Protein AF-A0A6I7PF59-F1 (afdb_monomer)

Solvent-accessible surface area (backbone atoms only — not comparable to full-atom values): 19149 Å² total; per-residue (Å²): 133,86,80,69,68,63,52,49,56,28,38,47,54,39,22,52,36,38,59,71,26,35,52,30,33,27,35,38,97,90,48,35,33,44,36,23,35,59,62,93,29,31,67,62,37,49,50,57,48,33,75,72,38,63,94,53,32,20,41,36,34,28,28,41,25,23,40,68,66,72,68,43,88,41,24,33,30,32,46,40,89,63,41,61,59,96,67,29,59,50,20,67,40,57,50,79,60,51,75,66,42,48,59,33,42,66,76,41,67,38,83,46,63,86,44,56,22,61,54,26,48,37,50,41,25,39,75,33,39,44,65,29,21,30,39,33,38,73,58,42,86,90,39,42,63,59,54,50,52,35,40,78,70,63,76,28,48,58,35,40,21,68,32,51,70,45,32,66,63,57,37,39,75,45,53,39,84,75,48,74,46,78,54,66,41,100,78,38,70,57,26,36,39,34,37,30,36,24,81,77,51,97,59,60,31,36,37,43,36,28,58,53,30,82,81,44,87,49,24,41,34,29,79,40,63,38,41,69,56,16,64,76,64,61,32,65,59,49,59,56,24,61,44,50,53,50,49,50,48,51,21,53,76,67,53,12,15,37,36,36,39,35,78,30,29,59,49,33,38,24,65,70,48,40,53,52,31,51,54,39,31,75,73,67,40,52,78,59,57,19,31,20,40,34,22,43,66,97,68,64,65,78,44,59,47,50,37,49,54,40,43,73,68,72,46,55,41,26,26,36,49,46,39,54,52,66,62,51,55,40,28,45,76,55,70,34,46,70,82,39,77,36,70,60,60,41,75,74,44,96,65,19,45,68,56,51,50,61,51,56,73,38,88,74,37,61,86,44,70,58,128

Secondary structure (DSSP, 8-state):
-----HHHHHHHHHHHHHHTT--EEEE-SS-EEEEEESSTTHHHHHHHHHHH-GGG-EEEE-HHHHHHTTS-SS-EEEEHHHH-SSSHHHHHHTS---HHHHHHHHHS-EE-TT-HHHHHHHHHHHHTTS-SEEEEEE--HHHHHHHHHHHHTTSSEEEEHHHHHHHHHHHHHTEEEEEEEE--BTTBSSEEEEEEEETT-S-EEEEEEEE-GGGSSS-EEEEEE--IIIIIT--TT-SHHHHHHHHHHHHHHTTEEEEEEE--GGGTTHHHHHHHHHHHHHTT--HHHHHHHTT--S-----HHHHHHHHHTT-SEEEEE-S-HHHHHHHHHTT-EEEEEE---EE--TTTHHHHHHHHTSTT----EE-

Foldseek 3Di:
DPPDPVQLLLLLVCLVCQLVFHWAWEDEPPWIKTKTACPPCNVVNLVVVCVLPVQFKWKWFALLLCVLLVQDRGIWTFGCVQQDDPPLNCCSQQNPHDPNSSVSRNVGTDGPGPVLRLVLQLLSCLLSLHQSIIIMGIDDPSRVVVVVVCPVVVVHGYHYSVSSVCNQVLQLVQKDFDDKDQDQDPLARQWMKTWIGRPSDPDIKIKIKGACQVVDPAAEEEEQEDECCCCPVVDPQDCRNVQVVVSNNVQNVVRIYIYTYHDQYLLSSDDVLNVQLVVVVVVPDANQSSCSSSRHHSHPDALLNVLVVCVVVVAQHYAYEFQDVVNVVRNVVSRHHHPHYHYDEGEDDPNHPRVVVSSVPDPRGDYDYDD

Mean predicted aligned error: 5.42 Å

Sequence (371 aa):
MMLEDKSIVSVDRCVFELRQGRPVIVAGQSSTWLVGGIELQAEAQRHVLSALAPERVVLLLTANRAASLGLGGGAVALPVAAIDGHGGLERLGFGQPTPADLARARRAVLPVAGDVSVHAAFGLARLAETVPALLGIRSIPETAAALTALRDRGTVLATSAMAVQAFRQANAANIRRLAEAPVPLANSNDTRFVAYRSRDSLTDHVAVVIGQPETQTAPLVRLHSACLTGDIFHSLRCDCGEQLDTAIATMTQHGGGVICYLAQEGRGIGIANKLRAYALQNAGLDTLEANEALGFDADEREFAIAALMIRDLGLGRIRLMTNNPEKIDGIVKAGIEVTERVGLAATLNPHNERYIAARVAKKGYLHAVNG

Structure (mmCIF, N/CA/C/O backbone):
data_AF-A0A6I7PF59-F1
#
_entry.id   AF-A0A6I7PF59-F1
#
loop_
_atom_site.group_PDB
_atom_site.id
_atom_site.type_symbol
_atom_site.label_atom_id
_atom_site.label_alt_id
_atom_site.label_comp_id
_atom_site.label_asym_id
_atom_site.label_entity_id
_atom_site.label_seq_id
_atom_site.pdbx_PDB_ins_code
_atom_site.Cartn_x
_atom_site.Cartn_y
_atom_site.Cartn_z
_atom_site.occupancy
_atom_site.B_iso_or_equiv
_atom_site.auth_seq_id
_atom_site.auth_comp_id
_atom_site.auth_asym_id
_atom_site.auth_atom_id
_atom_site.pdbx_PDB_model_num
ATOM 1 N N . MET A 1 1 ? -29.700 -1.265 -14.874 1.00 39.44 1 MET A N 1
ATOM 2 C CA . MET A 1 1 ? -28.370 -1.837 -15.170 1.00 39.44 1 MET A CA 1
ATOM 3 C C . MET A 1 1 ? -27.348 -0.751 -14.866 1.00 39.44 1 MET A C 1
ATOM 5 O O . MET A 1 1 ? -27.249 0.182 -15.650 1.00 39.44 1 MET A O 1
ATOM 9 N N . MET A 1 2 ? -26.714 -0.762 -13.685 1.00 41.50 2 MET A N 1
ATOM 10 C CA . MET A 1 2 ? -25.642 0.204 -13.402 1.00 41.50 2 MET A CA 1
ATOM 11 C C . MET A 1 2 ? -24.483 -0.139 -14.335 1.00 41.50 2 MET A C 1
ATOM 13 O O . MET A 1 2 ? -23.866 -1.187 -14.186 1.00 41.50 2 MET A O 1
ATOM 17 N N . LEU A 1 3 ? -24.258 0.691 -15.351 1.00 43.09 3 LEU A N 1
ATOM 18 C CA . LEU A 1 3 ? -23.043 0.625 -16.149 1.00 43.09 3 LEU A CA 1
ATOM 19 C C . LEU A 1 3 ? -21.902 1.032 -15.212 1.00 43.09 3 LEU A C 1
ATOM 21 O O . LEU A 1 3 ? -21.817 2.187 -14.806 1.00 43.09 3 LEU A O 1
ATOM 25 N N . GLU A 1 4 ? -21.119 0.041 -14.795 1.00 58.12 4 GLU A N 1
ATOM 26 C CA . GLU A 1 4 ? -19.973 0.186 -13.899 1.00 58.12 4 GLU A CA 1
ATOM 27 C C . GLU A 1 4 ? -19.002 1.255 -14.411 1.00 58.12 4 GLU A C 1
ATOM 29 O O . GLU A 1 4 ? -18.822 1.416 -15.624 1.00 58.12 4 GLU A O 1
ATOM 34 N N . ASP A 1 5 ? -18.319 1.940 -13.490 1.00 68.31 5 ASP A N 1
ATOM 35 C CA . ASP A 1 5 ? -17.115 2.677 -13.851 1.00 68.31 5 ASP A CA 1
ATOM 36 C C . ASP A 1 5 ? -16.031 1.661 -14.238 1.00 68.31 5 ASP A C 1
ATOM 38 O O . ASP A 1 5 ? -15.244 1.182 -13.417 1.00 68.31 5 ASP A O 1
ATOM 42 N N . LYS A 1 6 ? -16.020 1.309 -15.526 1.00 77.12 6 LYS A N 1
ATOM 43 C CA . LYS A 1 6 ? -15.075 0.361 -16.124 1.00 77.12 6 LYS A CA 1
ATOM 44 C C . LYS A 1 6 ? -13.618 0.753 -15.866 1.00 77.12 6 LYS A C 1
ATOM 46 O O . LYS A 1 6 ? -12.744 -0.107 -15.961 1.00 77.12 6 LYS A O 1
ATOM 51 N N . SER A 1 7 ? -13.345 2.024 -15.553 1.00 82.06 7 SER A N 1
ATOM 52 C CA . SER A 1 7 ? -11.990 2.492 -15.284 1.00 82.06 7 SER A CA 1
ATOM 53 C C . SER A 1 7 ? -11.442 1.920 -13.970 1.00 82.06 7 SER A C 1
ATOM 55 O O . SER A 1 7 ? -10.334 1.385 -13.973 1.00 82.06 7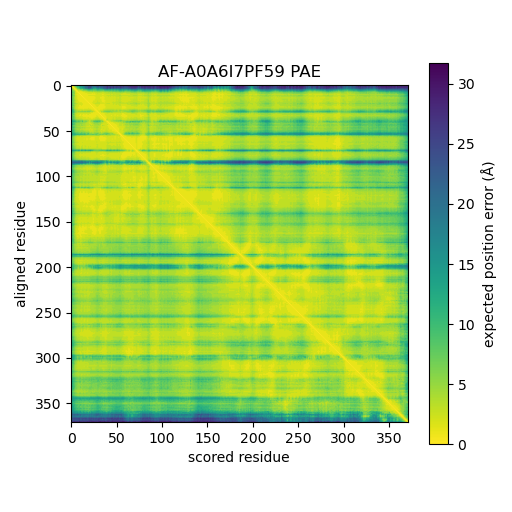 SER A O 1
ATOM 57 N N . ILE A 1 8 ? -12.231 1.899 -12.891 1.00 86.50 8 ILE A N 1
ATOM 58 C CA . ILE A 1 8 ? -11.819 1.359 -11.582 1.00 86.50 8 ILE A CA 1
ATOM 59 C C . ILE A 1 8 ? -11.674 -0.163 -11.633 1.00 86.50 8 ILE A C 1
ATOM 61 O O . ILE A 1 8 ? -10.658 -0.696 -11.192 1.00 86.50 8 ILE A O 1
ATOM 65 N N . VAL A 1 9 ? -12.622 -0.852 -12.275 1.00 89.50 9 VAL A N 1
ATOM 66 C CA . VAL A 1 9 ? -12.563 -2.313 -12.469 1.00 89.50 9 VAL A CA 1
ATOM 67 C C . VAL A 1 9 ? -11.299 -2.723 -13.230 1.00 89.50 9 VAL A C 1
ATOM 69 O O . VAL A 1 9 ? -10.691 -3.750 -12.932 1.00 89.50 9 VAL A O 1
ATOM 72 N N . SER A 1 10 ? -10.864 -1.921 -14.209 1.00 93.62 10 SER A N 1
ATOM 73 C CA . SER A 1 10 ? -9.628 -2.208 -14.944 1.00 93.62 10 SER A CA 1
ATOM 74 C C . SER A 1 10 ? -8.377 -2.127 -14.062 1.00 93.62 10 SER A C 1
ATOM 76 O O . SER A 1 10 ? -7.456 -2.916 -14.251 1.00 93.62 10 SER A O 1
ATOM 78 N N . VAL A 1 11 ? -8.348 -1.221 -13.075 1.00 94.69 11 VAL A N 1
ATOM 79 C CA . VAL A 1 11 ? -7.240 -1.121 -12.115 1.00 94.69 11 VAL A CA 1
ATOM 80 C C . VAL A 1 11 ? -7.191 -2.354 -11.220 1.00 94.69 11 VAL A C 1
ATOM 82 O O . VAL A 1 11 ? -6.139 -2.976 -11.160 1.00 94.69 11 VAL A O 1
ATOM 85 N N . ASP A 1 12 ? -8.305 -2.746 -10.596 1.00 91.69 12 ASP A N 1
ATOM 86 C CA . ASP A 1 12 ? -8.367 -3.930 -9.721 1.00 91.69 12 ASP A CA 1
ATOM 87 C C . ASP A 1 12 ? -7.891 -5.205 -10.442 1.00 91.69 12 ASP A C 1
ATOM 89 O O . ASP A 1 12 ? -7.018 -5.935 -9.965 1.00 91.69 12 ASP A O 1
ATOM 93 N N . ARG A 1 13 ? -8.355 -5.413 -11.680 1.00 93.94 13 ARG A N 1
ATOM 94 C CA . ARG A 1 13 ? -7.897 -6.541 -12.500 1.00 93.94 13 ARG A CA 1
ATOM 95 C C . ARG A 1 13 ? -6.405 -6.466 -12.822 1.00 93.94 13 ARG A C 1
ATOM 97 O O . ARG A 1 13 ? -5.716 -7.476 -12.729 1.00 93.94 13 ARG A O 1
ATOM 104 N N . CYS A 1 14 ? -5.887 -5.291 -13.182 1.00 96.56 14 CYS A N 1
ATOM 105 C CA . CYS A 1 14 ? -4.455 -5.117 -13.430 1.00 96.56 14 CYS A CA 1
ATOM 106 C C . CYS A 1 14 ? -3.610 -5.317 -12.159 1.00 96.56 14 CYS A C 1
ATOM 108 O O . CYS A 1 14 ? -2.508 -5.855 -12.245 1.00 96.56 14 CYS A O 1
ATOM 110 N N . VAL A 1 15 ? -4.118 -4.930 -10.986 1.00 95.12 15 VAL A N 1
ATOM 111 C CA . VAL A 1 15 ? -3.486 -5.199 -9.685 1.00 95.12 15 VAL A CA 1
ATOM 112 C C . VAL A 1 15 ? -3.372 -6.705 -9.457 1.00 95.12 15 VAL A C 1
ATOM 114 O O . VAL A 1 15 ? -2.294 -7.192 -9.115 1.00 95.12 15 VAL A O 1
ATOM 117 N N . PHE A 1 16 ? -4.447 -7.456 -9.711 1.00 94.31 16 PHE A N 1
ATOM 118 C CA . PHE A 1 16 ? -4.427 -8.915 -9.628 1.00 94.31 16 PHE A CA 1
ATOM 119 C C . PHE A 1 16 ? -3.410 -9.537 -10.597 1.00 94.31 16 PHE A C 1
ATOM 121 O O . PHE A 1 16 ? -2.588 -10.347 -10.174 1.00 94.31 16 PHE A O 1
ATOM 128 N N . GLU A 1 17 ? -3.418 -9.136 -11.872 1.00 95.62 17 GLU A N 1
ATOM 129 C CA . GLU A 1 17 ? -2.469 -9.626 -12.883 1.00 95.62 17 GLU A CA 1
ATOM 130 C C . GLU A 1 17 ? -1.013 -9.402 -12.464 1.00 95.62 17 GLU A C 1
ATOM 132 O O . GLU A 1 17 ? -0.212 -10.342 -12.460 1.00 95.62 17 GLU A O 1
ATOM 137 N N . LEU A 1 18 ? -0.683 -8.180 -12.038 1.00 95.19 18 LEU A N 1
ATOM 138 C CA . LEU A 1 18 ? 0.674 -7.830 -11.638 1.00 95.19 18 LEU A CA 1
ATOM 139 C C . LEU A 1 18 ? 1.110 -8.606 -10.388 1.00 95.19 18 LEU A C 1
ATOM 141 O O . LEU A 1 18 ? 2.229 -9.118 -10.345 1.00 95.19 18 LEU A O 1
ATOM 145 N N . ARG A 1 19 ? 0.204 -8.791 -9.416 1.00 94.06 19 ARG A N 1
ATOM 146 C CA . ARG A 1 19 ? 0.443 -9.617 -8.220 1.00 94.06 19 ARG A CA 1
ATOM 147 C C . ARG A 1 19 ? 0.680 -11.093 -8.555 1.00 94.06 19 ARG A C 1
ATOM 149 O O . ARG A 1 19 ? 1.417 -11.764 -7.841 1.00 94.06 19 ARG A O 1
ATOM 156 N N . GLN A 1 20 ? 0.092 -11.598 -9.641 1.00 93.56 20 GLN A N 1
ATOM 157 C CA . GLN A 1 20 ? 0.342 -12.947 -10.171 1.00 93.56 20 GLN A CA 1
ATOM 158 C C . GLN A 1 20 ? 1.596 -13.027 -11.062 1.00 93.56 20 GLN A C 1
ATOM 160 O O . GLN A 1 20 ? 1.912 -14.090 -11.604 1.00 93.56 20 GLN A O 1
ATOM 165 N N . GLY A 1 21 ? 2.327 -11.921 -11.222 1.00 92.88 21 GLY A N 1
ATOM 166 C CA . GLY A 1 21 ? 3.516 -11.848 -12.061 1.00 92.88 21 GLY A CA 1
ATOM 167 C C . GLY A 1 21 ? 3.207 -11.875 -13.555 1.00 92.88 21 GLY A C 1
ATOM 168 O O . GLY A 1 21 ? 4.035 -12.370 -14.311 1.00 92.88 21 GLY A O 1
ATOM 169 N N . ARG A 1 22 ? 2.034 -11.392 -13.985 1.00 94.81 22 ARG A N 1
ATOM 170 C CA . ARG A 1 22 ? 1.649 -11.232 -15.397 1.00 94.81 22 ARG A CA 1
ATOM 171 C C . ARG A 1 22 ? 1.721 -9.756 -15.810 1.00 94.81 22 ARG A C 1
ATOM 173 O O . ARG A 1 22 ? 1.539 -8.884 -14.956 1.00 94.81 22 ARG A O 1
ATOM 180 N N . PRO A 1 23 ? 2.021 -9.446 -17.085 1.00 96.25 23 PRO A N 1
ATOM 181 C CA . PRO A 1 23 ? 2.216 -8.070 -17.493 1.00 96.25 23 PRO A CA 1
ATOM 182 C C . PRO A 1 23 ? 0.876 -7.369 -17.701 1.00 96.25 23 PRO A C 1
ATOM 184 O O . PRO A 1 23 ? -0.137 -7.997 -18.006 1.00 96.25 23 PRO A O 1
ATOM 187 N N . VAL A 1 24 ? 0.894 -6.045 -17.598 1.00 97.75 24 VAL A N 1
ATOM 188 C CA . VAL A 1 24 ? -0.266 -5.177 -17.815 1.00 97.75 24 VAL A CA 1
ATOM 189 C C . VAL A 1 24 ? 0.113 -3.977 -18.669 1.00 97.75 24 VAL A C 1
ATOM 191 O O . VAL A 1 24 ? 1.267 -3.546 -18.694 1.00 97.75 24 VAL A O 1
ATOM 194 N N . ILE A 1 25 ? -0.864 -3.418 -19.376 1.00 98.19 25 ILE A N 1
ATOM 195 C CA . ILE A 1 25 ? -0.705 -2.177 -20.133 1.00 98.19 25 ILE A CA 1
ATOM 196 C C . ILE A 1 25 ? -1.174 -0.996 -19.279 1.00 98.19 25 ILE A C 1
ATOM 198 O O . ILE A 1 25 ? -2.286 -0.996 -18.751 1.00 98.19 25 ILE A O 1
ATOM 202 N N . VAL A 1 26 ? -0.347 0.043 -19.197 1.00 98.19 26 VAL A N 1
ATOM 203 C CA . VAL A 1 26 ? -0.679 1.320 -18.558 1.00 98.19 26 VAL A CA 1
ATOM 204 C C . VAL A 1 26 ? -0.629 2.422 -19.606 1.00 98.19 26 VAL A C 1
ATOM 206 O O . VAL A 1 26 ? 0.429 2.711 -20.167 1.00 98.19 26 VAL A O 1
ATOM 209 N N . ALA A 1 27 ? -1.783 3.028 -19.880 1.00 97.00 27 ALA A N 1
ATOM 210 C CA . ALA A 1 27 ? -1.934 4.077 -20.883 1.00 97.00 27 ALA A CA 1
ATOM 211 C C . ALA A 1 27 ? -2.133 5.458 -20.239 1.00 97.00 27 ALA A C 1
ATOM 213 O O . ALA A 1 27 ? -3.071 5.679 -19.473 1.00 97.00 27 ALA A O 1
ATOM 214 N N . GLY A 1 28 ? -1.265 6.405 -20.568 1.00 94.12 28 GLY A N 1
ATOM 215 C CA . GLY A 1 28 ? -1.417 7.825 -20.270 1.00 94.12 28 GLY A CA 1
ATOM 216 C C . GLY A 1 28 ? -1.751 8.623 -21.528 1.00 94.12 28 GLY A C 1
ATOM 217 O O . GLY A 1 28 ? -1.944 8.071 -22.608 1.00 94.12 28 GLY A O 1
ATOM 218 N N . GLN A 1 29 ? -1.799 9.949 -21.395 1.00 89.56 29 GLN A N 1
ATOM 219 C CA . GLN A 1 29 ? -2.116 10.836 -22.522 1.00 89.56 29 GLN A CA 1
ATOM 220 C C . GLN A 1 29 ? -1.007 10.864 -23.589 1.00 89.56 29 GLN A C 1
ATOM 222 O O . GLN A 1 29 ? -1.296 11.015 -24.770 1.00 89.56 29 GLN A O 1
ATOM 227 N N . SER A 1 30 ? 0.259 10.724 -23.179 1.00 89.69 30 SER A N 1
ATOM 228 C CA . SER A 1 30 ? 1.446 10.903 -24.035 1.00 89.69 30 SER A CA 1
ATOM 229 C C . SER A 1 30 ? 2.311 9.647 -24.189 1.00 89.69 30 SER A C 1
ATOM 231 O O . SER A 1 30 ? 3.257 9.621 -24.981 1.00 89.69 30 SER A O 1
ATOM 233 N N . SER A 1 31 ? 2.030 8.599 -23.420 1.00 95.31 31 SER A N 1
ATOM 234 C CA . SER A 1 31 ? 2.802 7.361 -23.415 1.00 95.31 31 SER A CA 1
ATOM 235 C C . SER A 1 31 ? 1.899 6.179 -23.089 1.00 95.31 31 SER A C 1
ATOM 237 O O . SER A 1 31 ? 0.865 6.308 -22.442 1.00 95.31 31 SER A O 1
ATOM 239 N N . THR A 1 32 ? 2.289 4.999 -23.549 1.00 97.31 32 THR A N 1
ATOM 240 C CA . THR A 1 32 ? 1.688 3.730 -23.140 1.00 97.31 32 THR A CA 1
ATOM 241 C C . THR A 1 32 ? 2.821 2.759 -22.889 1.00 97.31 32 THR A C 1
ATOM 243 O O . THR A 1 32 ? 3.801 2.756 -23.635 1.00 97.31 32 THR A O 1
ATOM 246 N N . TRP A 1 33 ? 2.704 1.964 -21.837 1.00 97.62 33 TRP A N 1
ATOM 247 C CA . TRP A 1 33 ? 3.732 1.023 -21.420 1.00 97.62 33 TRP A CA 1
ATOM 248 C C . TRP A 1 33 ? 3.120 -0.350 -21.194 1.00 97.62 33 TRP A C 1
ATOM 250 O O . TRP A 1 33 ? 2.064 -0.452 -20.578 1.00 97.62 33 TRP A O 1
ATOM 260 N N . LEU A 1 34 ? 3.794 -1.394 -21.668 1.00 97.69 34 LEU A N 1
ATOM 261 C CA . LEU A 1 34 ? 3.593 -2.752 -21.170 1.00 97.69 34 LEU A CA 1
ATOM 262 C C . LEU A 1 34 ? 4.592 -2.957 -20.037 1.00 97.69 34 LEU A C 1
ATOM 264 O O . LEU A 1 34 ? 5.791 -2.791 -20.266 1.00 97.69 34 LEU A O 1
ATOM 268 N N . VAL A 1 35 ? 4.109 -3.292 -18.844 1.00 97.56 35 VAL A N 1
ATOM 269 C CA . VAL A 1 35 ? 4.937 -3.466 -17.646 1.00 97.56 35 VAL A CA 1
ATOM 270 C C . VAL A 1 35 ? 4.700 -4.821 -16.997 1.00 97.56 35 VAL A C 1
ATOM 272 O O . VAL A 1 35 ? 3.577 -5.314 -16.998 1.00 97.56 35 VAL A O 1
ATOM 275 N N . GLY A 1 36 ? 5.748 -5.412 -16.430 1.00 96.19 36 GLY A N 1
ATOM 276 C CA . GLY A 1 36 ? 5.698 -6.670 -15.686 1.00 96.19 36 GLY A CA 1
ATOM 277 C C . GLY A 1 36 ? 6.542 -6.602 -14.415 1.00 96.19 36 GLY A C 1
ATOM 278 O O . GLY A 1 36 ? 7.500 -5.832 -14.332 1.00 96.19 36 GLY A O 1
ATOM 279 N N . GLY A 1 37 ? 6.178 -7.398 -13.411 1.00 94.75 37 GLY A N 1
ATOM 280 C CA . GLY A 1 37 ? 6.919 -7.479 -12.151 1.00 94.75 37 GLY A CA 1
ATOM 281 C C . GLY A 1 37 ? 8.244 -8.237 -12.283 1.00 94.75 37 GLY A C 1
ATOM 282 O O . GLY A 1 37 ? 8.413 -9.071 -13.171 1.00 94.75 37 GLY A O 1
ATOM 283 N N . ILE A 1 38 ? 9.168 -7.980 -11.356 1.00 92.75 38 ILE A N 1
ATOM 284 C CA . ILE A 1 38 ? 10.476 -8.662 -11.258 1.00 92.75 38 ILE A CA 1
ATOM 285 C C . ILE A 1 38 ? 10.552 -9.658 -10.094 1.00 92.75 38 ILE A C 1
ATOM 287 O O . ILE A 1 38 ? 11.634 -9.966 -9.608 1.00 92.75 38 ILE A O 1
ATOM 291 N N . GLU A 1 39 ? 9.400 -10.133 -9.621 1.00 89.50 39 GLU A N 1
ATOM 292 C CA . GLU A 1 39 ? 9.303 -11.112 -8.533 1.00 89.50 39 GLU A CA 1
ATOM 293 C C . GLU A 1 39 ? 8.959 -12.504 -9.090 1.00 89.50 39 GLU A C 1
ATOM 295 O O . GLU A 1 39 ? 9.775 -13.110 -9.776 1.00 89.50 39 GLU A O 1
ATOM 300 N N . LEU A 1 40 ? 7.738 -13.000 -8.844 1.00 85.56 40 LEU A N 1
ATOM 301 C CA . LEU A 1 40 ? 7.314 -14.394 -9.056 1.00 85.56 40 LEU A CA 1
ATOM 302 C C . LEU A 1 40 ? 7.647 -15.002 -10.427 1.00 85.56 40 LEU A C 1
ATOM 304 O O . LEU A 1 40 ? 7.840 -16.210 -10.519 1.00 85.56 40 LEU A O 1
ATOM 308 N N . GLN A 1 41 ? 7.664 -14.198 -11.490 1.00 83.38 41 GLN A N 1
ATOM 309 C CA . GLN A 1 41 ? 7.845 -14.672 -12.864 1.00 83.38 41 GLN A CA 1
ATOM 310 C C . GLN A 1 41 ? 8.823 -13.800 -13.664 1.00 83.38 41 GLN A C 1
ATOM 312 O O . GLN A 1 41 ? 8.650 -13.641 -14.870 1.00 83.38 41 GLN A O 1
ATOM 317 N N . ALA A 1 42 ? 9.844 -13.224 -13.020 1.00 84.25 42 ALA A N 1
ATOM 318 C CA . ALA A 1 42 ? 10.747 -12.245 -13.640 1.00 84.25 42 ALA A CA 1
ATOM 319 C C . ALA A 1 42 ? 11.328 -12.696 -14.998 1.00 84.25 42 ALA A C 1
ATOM 321 O O . ALA A 1 42 ? 11.295 -11.935 -15.965 1.00 84.25 42 ALA A O 1
ATOM 322 N N . GLU A 1 43 ? 11.799 -13.943 -15.102 1.00 86.19 43 GLU A N 1
ATOM 323 C CA . GLU A 1 43 ? 12.383 -14.469 -16.345 1.00 86.19 43 GLU A CA 1
ATOM 324 C C . GLU A 1 43 ? 11.330 -14.676 -17.445 1.00 86.19 43 GLU A C 1
ATOM 326 O O . GLU A 1 43 ? 11.551 -14.316 -18.600 1.00 86.19 43 GLU A O 1
ATOM 331 N N . ALA A 1 44 ? 10.142 -15.179 -17.093 1.00 86.94 44 ALA A N 1
ATOM 332 C CA . ALA A 1 44 ? 9.042 -15.319 -18.047 1.00 86.94 44 ALA A CA 1
ATOM 333 C C . ALA A 1 44 ? 8.542 -13.947 -18.527 1.00 86.94 44 ALA A C 1
ATOM 335 O O . ALA A 1 44 ? 8.299 -13.759 -19.718 1.00 86.94 44 ALA A O 1
ATOM 336 N N . GLN A 1 45 ? 8.454 -12.967 -17.622 1.00 86.88 45 GLN A N 1
ATOM 337 C CA . GLN A 1 45 ? 8.127 -11.584 -17.964 1.00 86.88 45 GLN A CA 1
ATOM 338 C C . GLN A 1 45 ? 9.155 -11.007 -18.927 1.00 86.88 45 GLN A C 1
ATOM 340 O O . GLN A 1 45 ? 8.797 -10.499 -19.990 1.00 86.88 45 GLN A O 1
ATOM 345 N N . ARG A 1 46 ? 10.441 -11.149 -18.607 1.00 86.62 46 ARG A N 1
ATOM 346 C CA . ARG A 1 46 ? 11.518 -10.726 -19.493 1.00 86.62 46 ARG A CA 1
ATOM 347 C C . ARG A 1 46 ? 11.393 -11.366 -20.869 1.00 86.62 46 ARG A C 1
ATOM 349 O O . ARG A 1 46 ? 11.460 -10.643 -21.854 1.00 86.62 46 ARG A O 1
ATOM 356 N N . HIS A 1 47 ? 11.164 -12.675 -20.947 1.00 87.75 47 HIS A N 1
ATOM 357 C CA . HIS A 1 47 ? 11.001 -13.374 -22.218 1.00 87.75 47 HIS A CA 1
ATOM 358 C C . HIS A 1 47 ? 9.840 -12.804 -23.047 1.00 87.75 47 HIS A C 1
ATOM 360 O O . HIS A 1 47 ? 10.020 -12.507 -24.226 1.00 87.75 47 HIS A O 1
ATOM 366 N N . VAL A 1 48 ? 8.675 -12.577 -22.428 1.00 87.62 48 VAL A N 1
ATOM 367 C CA . VAL A 1 48 ? 7.503 -11.983 -23.096 1.00 87.62 48 VAL A CA 1
ATOM 368 C C . VAL A 1 48 ? 7.811 -10.578 -23.620 1.00 87.62 48 VAL A C 1
ATOM 370 O O . VAL A 1 48 ? 7.518 -10.272 -24.777 1.00 87.62 48 VAL A O 1
ATOM 373 N N . LEU A 1 49 ? 8.426 -9.720 -22.802 1.00 90.50 49 LEU A N 1
ATOM 374 C CA . LEU A 1 49 ? 8.763 -8.354 -23.208 1.00 90.50 49 LEU A CA 1
ATOM 375 C C . LEU A 1 49 ? 9.858 -8.338 -24.289 1.00 90.50 49 LEU A C 1
ATOM 377 O O . LEU A 1 49 ? 9.762 -7.574 -25.250 1.00 90.50 49 LEU A O 1
ATOM 381 N N . SER A 1 50 ? 10.864 -9.206 -24.178 1.00 89.19 50 SER A N 1
ATOM 382 C CA . SER A 1 50 ? 11.937 -9.336 -25.165 1.00 89.19 50 SER A CA 1
ATOM 383 C C . SER A 1 50 ? 11.450 -9.916 -26.493 1.00 89.19 50 SER A C 1
ATOM 385 O O . SER A 1 50 ? 11.965 -9.522 -27.531 1.00 89.19 50 SER A O 1
ATOM 387 N N . ALA A 1 51 ? 10.440 -10.790 -26.500 1.00 88.88 51 ALA A N 1
ATOM 388 C CA . ALA A 1 51 ? 9.831 -11.277 -27.738 1.00 88.88 51 ALA A CA 1
ATOM 389 C C . ALA A 1 51 ? 9.121 -10.155 -28.520 1.00 88.88 51 ALA A C 1
ATOM 391 O O . ALA A 1 51 ? 9.056 -10.201 -29.747 1.00 88.88 51 ALA A O 1
ATOM 392 N N . LEU A 1 52 ? 8.611 -9.136 -27.819 1.00 88.38 52 LEU A N 1
ATOM 393 C CA . LEU A 1 52 ? 7.977 -7.966 -28.432 1.00 88.38 52 LEU A CA 1
ATOM 394 C C . LEU A 1 52 ? 8.994 -6.902 -28.857 1.00 88.38 52 LEU A C 1
ATOM 396 O O . LEU A 1 52 ? 8.824 -6.278 -29.904 1.00 88.38 52 LEU A O 1
ATOM 400 N N . ALA A 1 53 ? 10.019 -6.654 -28.037 1.00 88.56 53 ALA A N 1
ATOM 401 C CA . ALA A 1 53 ? 11.025 -5.629 -28.302 1.00 88.56 53 ALA A CA 1
ATOM 402 C C . ALA A 1 53 ? 12.363 -5.943 -27.589 1.00 88.56 53 ALA A C 1
ATOM 404 O O . ALA A 1 53 ? 12.641 -5.372 -26.529 1.00 88.56 53 ALA A O 1
ATOM 405 N N . PRO A 1 54 ? 13.216 -6.816 -28.159 1.00 80.06 54 PRO A N 1
ATOM 406 C CA . PRO A 1 54 ? 14.353 -7.424 -27.453 1.00 80.06 54 PRO A CA 1
ATOM 407 C C . PRO A 1 54 ? 15.361 -6.405 -26.908 1.00 80.06 54 PRO A C 1
ATOM 409 O O . PRO A 1 54 ? 15.753 -6.492 -25.748 1.00 80.06 54 PRO A O 1
ATOM 412 N N . GLU A 1 55 ? 15.686 -5.377 -27.693 1.00 85.06 55 GLU A N 1
ATOM 413 C CA . GLU A 1 55 ? 16.672 -4.339 -27.342 1.00 85.06 55 GLU A CA 1
ATOM 414 C C . GLU A 1 55 ? 16.068 -3.120 -26.625 1.00 85.06 55 GLU A C 1
ATOM 416 O O . GLU A 1 55 ? 16.723 -2.092 -26.450 1.00 85.06 55 GLU A O 1
ATOM 421 N N . ARG A 1 56 ? 14.783 -3.180 -26.254 1.00 90.19 56 ARG A N 1
ATOM 422 C CA . ARG A 1 56 ? 14.052 -2.029 -25.691 1.00 90.19 56 ARG A CA 1
ATOM 423 C C . ARG A 1 56 ? 13.455 -2.296 -24.317 1.00 90.19 56 ARG A C 1
ATOM 425 O O . ARG A 1 56 ? 12.794 -1.412 -23.773 1.00 90.19 56 ARG A O 1
ATOM 432 N N . VAL A 1 57 ? 13.680 -3.484 -23.757 1.00 94.81 57 VAL A N 1
ATOM 433 C CA . VAL A 1 57 ? 13.257 -3.795 -22.391 1.00 94.81 57 VAL A CA 1
ATOM 434 C C . VAL A 1 57 ? 14.094 -2.976 -21.415 1.00 94.81 57 VAL A C 1
ATOM 436 O O . VAL A 1 57 ? 15.327 -2.986 -21.466 1.00 94.81 57 VAL A O 1
ATOM 439 N N . VAL A 1 58 ? 13.420 -2.275 -20.512 1.00 96.44 58 VAL A N 1
ATOM 440 C CA . VAL A 1 58 ? 14.048 -1.491 -19.446 1.00 96.44 58 VAL A CA 1
ATOM 441 C C . VAL A 1 58 ? 13.595 -1.981 -18.077 1.00 96.44 58 VAL A C 1
ATOM 443 O O . VAL A 1 58 ? 12.463 -2.428 -17.917 1.00 96.44 58 VAL A O 1
ATOM 446 N N . LEU A 1 59 ? 14.468 -1.855 -17.083 1.00 97.19 59 LEU A N 1
ATOM 447 C CA . LEU A 1 59 ? 14.113 -1.884 -15.671 1.00 97.19 59 LEU A CA 1
ATOM 448 C C . LEU A 1 59 ? 13.735 -0.463 -15.238 1.00 97.19 59 LEU A C 1
ATOM 450 O O . LEU A 1 59 ? 14.576 0.435 -15.233 1.00 97.19 59 LEU A O 1
ATOM 454 N N . LEU A 1 60 ? 12.470 -0.265 -14.896 1.00 98.19 60 LEU A N 1
ATOM 455 C CA . LEU A 1 60 ? 11.913 0.961 -14.343 1.00 98.19 60 LEU A CA 1
ATOM 456 C C . LEU A 1 60 ? 12.095 0.958 -12.824 1.00 98.19 60 LEU A C 1
ATOM 458 O O . LEU A 1 60 ? 11.675 0.014 -12.153 1.00 98.19 60 LEU A O 1
ATOM 462 N N . LEU A 1 61 ? 12.681 2.027 -12.288 1.00 98.19 61 LEU A N 1
ATOM 463 C CA . LEU A 1 61 ? 12.901 2.231 -10.857 1.00 98.19 61 LEU A CA 1
ATOM 464 C C . LEU A 1 61 ? 12.235 3.532 -10.399 1.00 98.19 61 LEU A C 1
ATOM 466 O O . LEU A 1 61 ? 12.328 4.561 -11.079 1.00 98.19 61 LEU A O 1
ATOM 470 N N . THR A 1 62 ? 11.593 3.498 -9.228 1.00 98.00 62 THR A N 1
ATOM 471 C CA . THR A 1 62 ? 11.058 4.707 -8.585 1.00 98.00 62 THR A CA 1
ATOM 472 C C . THR A 1 62 ? 12.171 5.696 -8.250 1.00 98.00 62 THR A C 1
ATOM 474 O O . THR A 1 62 ? 13.349 5.338 -8.194 1.00 98.00 62 THR A O 1
ATOM 477 N N . ALA A 1 63 ? 11.798 6.951 -7.981 1.00 96.81 63 ALA A N 1
ATOM 478 C CA . ALA A 1 63 ? 12.746 7.967 -7.532 1.00 96.81 63 ALA A CA 1
ATOM 479 C C . ALA A 1 63 ? 13.469 7.547 -6.241 1.00 96.81 63 ALA A C 1
ATOM 481 O O . ALA A 1 63 ? 14.687 7.669 -6.170 1.00 96.81 63 ALA A O 1
ATOM 482 N N . ASN A 1 64 ? 12.750 6.973 -5.270 1.00 95.81 64 ASN A N 1
ATOM 483 C CA . ASN A 1 64 ? 13.336 6.528 -4.001 1.00 95.81 64 ASN A CA 1
ATOM 484 C C . ASN A 1 64 ? 14.364 5.414 -4.232 1.00 95.81 64 ASN A C 1
ATOM 486 O O . ASN A 1 64 ? 15.486 5.486 -3.729 1.00 95.81 64 ASN A O 1
ATOM 490 N N . ARG A 1 65 ? 14.030 4.430 -5.082 1.00 96.81 65 ARG A N 1
ATOM 491 C CA . ARG A 1 65 ? 14.975 3.363 -5.414 1.00 96.81 65 ARG A CA 1
ATOM 492 C C . ARG A 1 65 ? 16.186 3.918 -6.155 1.00 96.81 65 ARG A C 1
ATOM 494 O O . ARG A 1 65 ? 17.311 3.619 -5.772 1.00 96.81 65 ARG A O 1
ATOM 501 N N . ALA A 1 66 ? 15.981 4.758 -7.168 1.00 97.19 66 ALA A N 1
ATOM 502 C CA . ALA A 1 66 ? 17.065 5.396 -7.912 1.00 97.19 66 ALA A CA 1
ATOM 503 C C . ALA A 1 66 ? 18.003 6.207 -6.998 1.00 97.19 66 ALA A C 1
ATOM 505 O O . ALA A 1 66 ? 19.225 6.085 -7.116 1.00 97.19 66 ALA A O 1
ATOM 506 N N . ALA A 1 67 ? 17.445 6.965 -6.051 1.00 95.81 67 ALA A N 1
ATOM 507 C CA . ALA A 1 67 ? 18.195 7.737 -5.068 1.00 95.81 67 ALA A CA 1
ATOM 508 C C . ALA A 1 67 ? 19.012 6.829 -4.138 1.00 95.81 67 ALA A C 1
ATOM 510 O O . ALA A 1 67 ? 20.215 7.048 -3.995 1.00 95.81 67 ALA A O 1
ATOM 511 N N . SER A 1 68 ? 18.413 5.750 -3.613 1.00 94.94 68 SER A N 1
ATOM 512 C CA . SER A 1 68 ? 19.110 4.770 -2.758 1.00 94.94 68 SER A CA 1
ATOM 513 C C . SER A 1 68 ? 20.307 4.095 -3.450 1.00 94.94 68 SER A C 1
ATOM 515 O O . SER A 1 68 ? 21.247 3.646 -2.798 1.00 94.94 68 SER A O 1
ATOM 517 N N . LEU A 1 69 ? 20.298 4.051 -4.787 1.00 95.69 69 LEU A N 1
ATOM 518 C CA . LEU A 1 69 ? 21.367 3.493 -5.618 1.00 95.69 69 LEU A CA 1
ATOM 519 C C . LEU A 1 69 ? 22.375 4.548 -6.110 1.00 95.69 69 LEU A C 1
ATOM 521 O O . LEU A 1 69 ? 23.364 4.212 -6.773 1.00 95.69 69 LEU A O 1
ATOM 525 N N . GLY A 1 70 ? 22.136 5.830 -5.825 1.00 95.88 70 GLY A N 1
ATOM 526 C CA . GLY A 1 70 ? 22.934 6.942 -6.338 1.00 95.88 70 GLY A CA 1
ATOM 527 C C . GLY A 1 70 ? 22.836 7.098 -7.860 1.00 95.88 70 GLY A C 1
ATOM 528 O O . GLY A 1 70 ? 23.849 7.350 -8.514 1.00 95.88 70 GLY A O 1
ATOM 529 N N . LEU A 1 71 ? 21.641 6.893 -8.428 1.00 95.25 71 LEU A N 1
ATOM 530 C CA . LEU A 1 71 ? 21.346 7.021 -9.865 1.00 95.25 71 LEU A CA 1
ATOM 531 C C . LEU A 1 71 ? 20.640 8.341 -10.231 1.00 95.25 71 LEU A C 1
ATOM 533 O O . LEU A 1 71 ? 20.413 8.600 -11.410 1.00 95.25 71 LEU A O 1
ATOM 537 N N . GLY A 1 72 ? 20.303 9.175 -9.243 1.00 89.56 72 GLY A N 1
ATOM 538 C CA . GLY A 1 72 ? 19.643 10.472 -9.425 1.00 89.56 72 GLY A CA 1
ATOM 539 C C . GLY A 1 72 ? 18.438 10.662 -8.499 1.00 89.56 72 GLY A C 1
ATOM 540 O O . GLY A 1 72 ? 18.090 9.765 -7.739 1.00 89.56 72 GLY A O 1
ATOM 541 N N . GLY A 1 73 ? 17.808 11.841 -8.557 1.00 84.19 73 GLY A N 1
ATOM 542 C CA . GLY A 1 73 ? 16.668 12.216 -7.700 1.00 84.19 73 GLY A CA 1
ATOM 543 C C . GLY A 1 73 ? 15.277 11.989 -8.310 1.00 84.19 73 GLY A C 1
ATOM 544 O O . GLY A 1 73 ? 14.288 12.460 -7.760 1.00 84.19 73 GLY A O 1
ATOM 545 N N . GLY A 1 74 ? 15.184 11.325 -9.463 1.00 94.50 74 GLY A N 1
ATOM 546 C CA . GLY A 1 74 ? 13.927 11.071 -10.172 1.00 94.50 74 GLY A CA 1
ATOM 547 C C . GLY A 1 74 ? 13.798 9.613 -10.596 1.00 94.50 74 GLY A C 1
ATOM 548 O O . GLY A 1 74 ? 14.752 8.848 -10.491 1.00 94.50 74 GLY A O 1
ATOM 549 N N . ALA A 1 75 ? 12.618 9.226 -11.084 1.00 97.25 75 ALA A N 1
ATOM 550 C CA . ALA A 1 75 ? 12.416 7.891 -11.641 1.00 97.25 75 ALA A CA 1
ATOM 551 C C . ALA A 1 75 ? 13.317 7.665 -12.868 1.00 97.25 75 ALA A C 1
ATOM 553 O O . ALA A 1 75 ? 13.475 8.558 -13.712 1.00 97.25 75 ALA A O 1
ATOM 554 N N . VAL A 1 76 ? 13.881 6.461 -12.973 1.00 98.00 76 VAL A N 1
ATOM 555 C CA . VAL A 1 76 ? 14.827 6.094 -14.035 1.00 98.00 76 VAL A CA 1
ATOM 556 C C . VAL A 1 76 ? 14.418 4.798 -14.721 1.00 98.00 76 VAL A C 1
ATOM 558 O O . VAL A 1 76 ? 13.796 3.922 -14.123 1.00 98.00 76 VAL A O 1
ATOM 561 N N . ALA A 1 77 ? 14.803 4.678 -15.984 1.00 97.56 77 ALA A N 1
ATOM 562 C CA . ALA A 1 77 ? 14.787 3.450 -16.752 1.00 97.56 77 ALA A CA 1
ATOM 563 C C . ALA A 1 77 ? 16.232 3.011 -17.017 1.00 97.56 77 ALA A C 1
ATOM 565 O O . ALA A 1 77 ? 17.084 3.830 -17.362 1.00 97.56 77 ALA A O 1
ATOM 566 N N . LEU A 1 78 ? 16.504 1.719 -16.871 1.00 96.50 78 LEU A N 1
ATOM 567 C CA . LEU A 1 78 ? 17.799 1.112 -17.162 1.00 96.50 78 LEU A CA 1
ATOM 568 C C . LEU A 1 78 ? 17.614 0.056 -18.259 1.00 96.50 78 LEU A C 1
ATOM 570 O O . LEU A 1 78 ? 16.931 -0.937 -18.006 1.00 96.50 78 LEU A O 1
ATOM 574 N N . PRO A 1 79 ? 18.186 0.221 -19.464 1.00 95.31 79 PRO A N 1
ATOM 575 C CA . PRO A 1 79 ? 18.153 -0.806 -20.502 1.00 95.31 79 PRO A CA 1
ATOM 576 C C . PRO A 1 79 ? 18.664 -2.144 -19.972 1.00 95.31 79 PRO A C 1
ATOM 578 O O . PRO A 1 79 ? 19.808 -2.235 -19.528 1.00 95.31 79 PRO A O 1
ATOM 581 N N . VAL A 1 80 ? 17.829 -3.185 -20.034 1.00 93.38 80 VAL A N 1
ATOM 582 C CA . VAL A 1 80 ? 18.150 -4.513 -19.486 1.00 93.38 80 VAL A CA 1
ATOM 583 C C . VAL A 1 80 ? 19.433 -5.061 -20.110 1.00 93.38 80 VAL A C 1
ATOM 585 O O . VAL A 1 80 ? 20.293 -5.553 -19.386 1.00 93.38 80 VAL A O 1
ATOM 588 N N . ALA A 1 81 ? 19.621 -4.877 -21.420 1.00 91.00 81 ALA A N 1
ATOM 589 C CA . ALA A 1 81 ? 20.832 -5.279 -22.139 1.00 91.00 81 ALA A CA 1
ATOM 590 C C . ALA A 1 81 ? 22.128 -4.638 -21.593 1.00 91.00 81 ALA A C 1
ATOM 592 O O . ALA A 1 81 ? 23.204 -5.212 -21.733 1.00 91.00 81 ALA A O 1
ATOM 593 N N . ALA A 1 82 ? 22.043 -3.468 -20.949 1.00 90.88 82 ALA A N 1
ATOM 594 C CA . ALA A 1 82 ? 23.200 -2.764 -20.397 1.00 90.88 82 ALA A CA 1
ATOM 595 C C . ALA A 1 82 ? 23.516 -3.143 -18.940 1.00 90.88 82 ALA A C 1
ATOM 597 O O . ALA A 1 82 ? 24.645 -2.945 -18.481 1.00 90.88 82 ALA A O 1
ATOM 598 N N . ILE A 1 83 ? 22.531 -3.654 -18.194 1.00 89.75 83 ILE A N 1
ATOM 599 C CA . ILE A 1 83 ? 22.661 -3.904 -16.750 1.00 89.75 83 ILE A CA 1
ATOM 600 C C . ILE A 1 83 ? 22.652 -5.381 -16.379 1.00 89.75 83 ILE A C 1
ATOM 602 O O . ILE A 1 83 ? 23.182 -5.741 -15.326 1.00 89.75 83 ILE A O 1
ATOM 606 N N . ASP A 1 84 ? 22.073 -6.240 -17.212 1.00 79.50 84 ASP A N 1
ATOM 607 C CA . ASP A 1 84 ? 21.860 -7.623 -16.835 1.00 79.50 84 ASP A CA 1
ATOM 608 C C . ASP A 1 84 ? 23.109 -8.486 -17.053 1.00 79.50 84 ASP A C 1
ATOM 610 O O . ASP A 1 84 ? 23.500 -8.816 -18.169 1.00 79.50 84 ASP A O 1
ATOM 614 N N . GLY A 1 85 ? 23.730 -8.871 -15.939 1.00 63.66 85 GLY A N 1
ATOM 615 C CA . GLY A 1 85 ? 24.652 -9.996 -15.872 1.00 63.66 85 GLY A CA 1
ATOM 616 C C . GLY A 1 85 ? 24.419 -10.766 -14.575 1.00 63.66 85 GLY A C 1
ATOM 617 O O . GLY A 1 85 ? 24.464 -10.171 -13.499 1.00 63.66 85 GLY A O 1
ATOM 618 N N . HIS A 1 86 ? 24.155 -12.073 -14.680 1.00 60.41 86 HIS A N 1
ATOM 619 C CA . HIS A 1 86 ? 23.988 -13.013 -13.559 1.00 60.41 86 HIS A CA 1
ATOM 620 C C . HIS A 1 86 ? 23.186 -12.440 -12.362 1.00 60.41 86 HIS A C 1
ATOM 622 O O . HIS A 1 86 ? 23.706 -12.301 -11.250 1.00 60.41 86 HIS A O 1
ATOM 628 N N . GLY A 1 87 ? 21.921 -12.058 -12.584 1.00 68.75 87 GLY A N 1
ATOM 629 C CA . GLY A 1 87 ? 21.000 -11.625 -11.516 1.00 68.75 87 GLY A CA 1
ATOM 630 C C . GLY A 1 87 ? 21.067 -10.137 -11.143 1.00 68.75 87 GLY A C 1
ATOM 631 O O . GLY A 1 87 ? 20.665 -9.758 -10.043 1.00 68.75 87 GLY A O 1
ATOM 632 N N . GLY A 1 88 ? 21.586 -9.282 -12.030 1.00 81.81 88 GLY A N 1
ATOM 633 C CA . GLY A 1 88 ? 21.669 -7.833 -11.796 1.00 81.81 88 GLY A CA 1
ATOM 634 C C . GLY A 1 88 ? 20.300 -7.158 -11.640 1.00 81.81 88 GLY A C 1
ATOM 635 O O . GLY A 1 88 ? 20.178 -6.202 -10.877 1.00 81.81 88 GLY A O 1
ATOM 636 N N . LEU A 1 89 ? 19.260 -7.681 -12.301 1.00 88.12 89 LEU A N 1
ATOM 637 C CA . LEU A 1 89 ? 17.911 -7.103 -12.294 1.00 88.12 89 LEU A CA 1
ATOM 638 C C . LEU A 1 89 ? 17.275 -7.065 -10.901 1.00 88.12 89 LEU A C 1
ATOM 640 O O . LEU A 1 89 ? 16.856 -6.000 -10.461 1.00 88.12 89 LEU A O 1
ATOM 644 N N . GLU A 1 90 ? 17.237 -8.188 -10.184 1.00 90.75 90 GLU A N 1
ATOM 645 C CA . GLU A 1 90 ? 16.650 -8.256 -8.838 1.00 90.75 90 GLU A CA 1
ATOM 646 C C . GLU A 1 90 ? 17.458 -7.428 -7.836 1.00 90.75 90 GLU A C 1
ATOM 648 O O . GLU A 1 90 ? 16.897 -6.669 -7.040 1.00 90.75 90 GLU A O 1
ATOM 653 N N . ARG A 1 91 ? 18.795 -7.507 -7.915 1.00 92.56 91 ARG A N 1
ATOM 654 C CA . ARG A 1 91 ? 19.689 -6.728 -7.051 1.00 92.56 91 ARG A CA 1
ATOM 655 C C . ARG A 1 91 ? 19.516 -5.227 -7.250 1.00 92.56 91 ARG A C 1
ATOM 657 O O . ARG A 1 91 ? 19.499 -4.499 -6.265 1.00 92.56 91 ARG A O 1
ATOM 664 N N . LEU A 1 92 ? 19.347 -4.760 -8.487 1.00 94.69 92 LEU A N 1
ATOM 665 C CA . LEU A 1 92 ? 19.051 -3.356 -8.783 1.00 94.69 92 LEU A CA 1
ATOM 666 C C . LEU A 1 92 ? 17.599 -2.996 -8.451 1.00 94.69 92 LEU A C 1
ATOM 668 O O . LEU A 1 92 ? 17.350 -1.913 -7.937 1.00 94.69 92 LEU A O 1
ATOM 672 N N . GLY A 1 93 ? 16.648 -3.900 -8.653 1.00 94.75 93 GLY A N 1
ATOM 673 C CA . GLY A 1 93 ? 15.232 -3.658 -8.398 1.00 94.75 93 GLY A CA 1
ATOM 674 C C . GLY A 1 93 ? 14.886 -3.503 -6.919 1.00 94.75 93 GLY A C 1
ATOM 675 O O . GLY A 1 93 ? 14.314 -2.491 -6.532 1.00 94.75 93 GLY A O 1
ATOM 676 N N . PHE A 1 94 ? 15.264 -4.478 -6.091 1.00 93.00 94 PHE A N 1
ATOM 677 C CA . PHE A 1 94 ? 14.871 -4.535 -4.674 1.00 93.00 94 PHE A CA 1
ATOM 678 C C . PHE A 1 94 ? 15.908 -5.193 -3.746 1.00 93.00 94 PHE A C 1
ATOM 680 O O . PHE A 1 94 ? 15.711 -5.234 -2.533 1.00 93.00 94 PHE A O 1
ATOM 687 N N . GLY A 1 95 ? 16.997 -5.743 -4.289 1.00 90.50 95 GLY A N 1
ATOM 688 C CA . GLY A 1 95 ? 18.068 -6.364 -3.510 1.00 90.50 95 GLY A CA 1
ATOM 689 C C . GLY A 1 95 ? 19.214 -5.412 -3.152 1.00 90.50 95 GLY A C 1
ATOM 690 O O . GLY A 1 95 ? 19.076 -4.186 -3.145 1.00 90.50 95 GLY A O 1
ATOM 691 N N . GLN A 1 96 ? 20.376 -6.002 -2.866 1.00 90.25 96 GLN A N 1
ATOM 692 C CA . GLN A 1 96 ? 21.626 -5.286 -2.611 1.00 90.25 96 GLN A CA 1
ATOM 693 C C . GLN A 1 96 ? 22.552 -5.410 -3.834 1.00 90.25 96 GLN A C 1
ATOM 695 O O . GLN A 1 96 ? 23.082 -6.496 -4.081 1.00 90.25 96 GLN A O 1
ATOM 700 N N . PRO A 1 97 ? 22.731 -4.347 -4.637 1.00 92.69 97 PRO A N 1
ATOM 701 C CA . PRO A 1 97 ? 23.594 -4.394 -5.809 1.00 92.69 97 PRO A CA 1
ATOM 702 C C . PRO A 1 97 ? 25.072 -4.372 -5.441 1.00 92.69 97 PRO A C 1
ATOM 704 O O . PRO A 1 97 ? 25.506 -3.708 -4.503 1.00 92.69 97 PRO A O 1
ATOM 707 N N . THR A 1 98 ? 25.863 -5.080 -6.240 1.00 93.25 98 THR A N 1
ATOM 708 C CA . THR A 1 98 ? 27.322 -5.046 -6.160 1.00 93.25 98 THR A CA 1
ATOM 709 C C . THR A 1 98 ? 27.866 -3.732 -6.741 1.00 93.25 98 THR A C 1
ATOM 711 O O . THR A 1 98 ? 27.192 -3.076 -7.546 1.00 93.25 98 THR A O 1
ATOM 714 N N . PRO A 1 99 ? 29.124 -3.357 -6.440 1.00 93.75 99 PRO A N 1
ATOM 715 C CA . PRO A 1 99 ? 29.775 -2.225 -7.101 1.00 93.75 99 PRO A CA 1
ATOM 716 C C . PRO A 1 99 ? 29.769 -2.326 -8.636 1.00 93.75 99 PRO A C 1
ATOM 718 O O . PRO A 1 99 ? 29.657 -1.309 -9.322 1.00 93.75 99 PRO A O 1
ATOM 721 N N . ALA A 1 100 ? 29.842 -3.545 -9.182 1.00 92.50 100 ALA A N 1
ATOM 722 C CA . ALA A 1 100 ? 29.772 -3.787 -10.620 1.00 92.50 100 ALA A CA 1
ATOM 723 C C . ALA A 1 100 ? 28.373 -3.503 -11.191 1.00 92.50 100 ALA A C 1
ATOM 725 O O . ALA A 1 100 ? 28.269 -2.857 -12.237 1.00 92.50 100 ALA A O 1
ATOM 726 N N . ASP A 1 101 ? 27.311 -3.924 -10.493 1.00 94.19 101 ASP A N 1
ATOM 727 C CA . ASP A 1 101 ? 25.926 -3.623 -10.882 1.00 94.19 101 ASP A CA 1
ATOM 728 C C . ASP A 1 101 ? 25.704 -2.101 -10.926 1.00 94.19 101 ASP A C 1
ATOM 730 O O . ASP A 1 101 ? 25.221 -1.568 -11.926 1.00 94.19 101 ASP A O 1
ATOM 734 N N . LEU A 1 102 ? 26.147 -1.381 -9.887 1.00 94.75 102 LEU A N 1
ATOM 735 C CA . LEU A 1 102 ? 26.038 0.081 -9.810 1.00 94.75 102 LEU A CA 1
ATOM 736 C C . LEU A 1 102 ? 26.829 0.784 -10.919 1.00 94.75 102 LEU A C 1
ATOM 738 O O . LEU A 1 102 ? 26.341 1.736 -11.528 1.00 94.75 102 LEU A O 1
ATOM 742 N N . ALA A 1 103 ? 28.045 0.317 -11.214 1.00 93.75 103 ALA A N 1
ATOM 743 C CA . ALA A 1 103 ? 28.870 0.888 -12.274 1.00 93.75 103 ALA A CA 1
ATOM 744 C C . ALA A 1 103 ? 28.254 0.696 -13.671 1.00 93.75 103 ALA A C 1
ATOM 746 O O . ALA A 1 103 ? 28.446 1.543 -14.546 1.00 93.75 103 ALA A O 1
ATOM 747 N N . ARG A 1 104 ? 27.538 -0.409 -13.912 1.00 93.75 104 ARG A N 1
ATOM 748 C CA . ARG A 1 104 ? 26.763 -0.609 -15.149 1.00 93.75 104 ARG A CA 1
ATOM 749 C C . ARG A 1 104 ? 25.539 0.302 -15.174 1.00 93.75 104 ARG A C 1
ATOM 751 O O . ARG A 1 104 ? 25.376 1.053 -16.130 1.00 93.75 104 ARG A O 1
ATOM 758 N N . ALA A 1 105 ? 24.753 0.313 -14.097 1.00 94.88 105 ALA A N 1
ATOM 759 C CA . ALA A 1 105 ? 23.541 1.121 -13.989 1.00 94.88 105 ALA A CA 1
ATOM 760 C C . ALA A 1 105 ? 23.809 2.619 -14.214 1.00 94.88 105 ALA A C 1
ATOM 762 O O . ALA A 1 105 ? 23.136 3.236 -15.032 1.00 94.88 105 ALA A O 1
ATOM 763 N N . ARG A 1 106 ? 24.850 3.189 -13.586 1.00 95.75 106 ARG A N 1
ATOM 764 C CA . ARG A 1 106 ? 25.224 4.613 -13.736 1.00 95.75 106 ARG A CA 1
ATOM 765 C C . ARG A 1 106 ? 25.524 5.033 -15.175 1.00 95.75 106 ARG A C 1
ATOM 767 O O . ARG A 1 106 ? 25.317 6.189 -15.520 1.00 95.75 106 ARG A O 1
ATOM 774 N N . ARG A 1 107 ? 26.008 4.113 -16.012 1.00 94.44 107 ARG A N 1
ATOM 775 C CA . ARG A 1 107 ? 26.312 4.375 -17.430 1.00 94.44 107 ARG A CA 1
ATOM 776 C C . ARG A 1 107 ? 25.091 4.263 -18.342 1.00 94.44 107 ARG A C 1
ATOM 778 O O . ARG A 1 107 ? 25.172 4.668 -19.494 1.00 94.44 107 ARG A O 1
ATOM 785 N N . ALA A 1 108 ? 23.989 3.714 -17.837 1.00 93.62 108 ALA A N 1
ATOM 786 C CA . ALA A 1 108 ? 22.814 3.346 -18.618 1.00 93.62 108 ALA A CA 1
ATOM 787 C C . ALA A 1 108 ? 21.535 4.080 -18.172 1.00 93.62 108 ALA A C 1
ATOM 789 O O . ALA A 1 108 ? 20.443 3.716 -18.601 1.00 93.62 108 ALA A O 1
ATOM 790 N N . VAL A 1 109 ? 21.649 5.088 -17.300 1.00 96.62 109 VAL A N 1
ATOM 791 C CA . VAL A 1 109 ? 20.497 5.822 -16.758 1.00 96.62 109 VAL A CA 1
ATOM 792 C C . VAL A 1 109 ? 19.769 6.584 -17.861 1.00 96.62 109 VAL A C 1
ATOM 794 O O . VAL A 1 109 ? 20.335 7.475 -18.491 1.00 96.62 109 VAL A O 1
ATOM 797 N N . LEU A 1 110 ? 18.484 6.283 -18.030 1.00 96.31 110 LEU A N 1
ATOM 798 C CA . LEU A 1 110 ? 17.557 7.057 -18.846 1.00 96.31 110 LEU A CA 1
ATOM 799 C C . LEU A 1 110 ? 16.512 7.708 -17.927 1.00 96.31 110 LEU A C 1
ATOM 801 O O . LEU A 1 110 ? 15.758 6.990 -17.265 1.00 96.31 110 LEU A O 1
ATOM 805 N N . PRO A 1 111 ? 16.436 9.047 -17.849 1.00 95.50 111 PRO A N 1
ATOM 806 C CA . PRO A 1 111 ? 15.412 9.712 -17.055 1.00 95.50 111 PRO A CA 1
ATOM 807 C C . PRO A 1 111 ? 14.009 9.407 -17.590 1.00 95.50 111 PRO A C 1
ATOM 809 O O . PRO A 1 111 ? 13.739 9.572 -18.778 1.00 95.50 111 PRO A O 1
ATOM 812 N N . VAL A 1 112 ? 13.103 9.012 -16.696 1.00 94.81 112 VAL A N 1
ATOM 813 C CA . VAL A 1 112 ? 11.659 8.877 -16.981 1.00 94.81 112 VAL A CA 1
ATOM 814 C C . VAL A 1 112 ? 10.814 9.688 -15.995 1.00 94.81 112 VAL A C 1
ATOM 816 O O . VAL A 1 112 ? 9.598 9.520 -15.900 1.00 94.81 112 VAL A O 1
ATOM 819 N N . ALA A 1 113 ? 11.461 10.591 -15.253 1.00 87.69 113 ALA A N 1
ATOM 820 C CA . ALA A 1 113 ? 10.794 11.547 -14.385 1.00 87.69 113 ALA A CA 1
ATOM 821 C C . ALA A 1 113 ? 9.801 12.393 -15.205 1.00 87.69 113 ALA A C 1
ATOM 823 O O . ALA A 1 113 ? 10.174 13.014 -16.197 1.00 87.69 113 ALA A O 1
ATOM 824 N N . GLY A 1 114 ? 8.531 12.390 -14.792 1.00 88.50 114 GLY A N 1
ATOM 825 C CA . GLY A 1 114 ? 7.441 13.095 -15.475 1.00 88.50 114 GLY A CA 1
ATOM 826 C C . GLY A 1 114 ? 6.587 12.234 -16.414 1.00 88.50 114 GLY A C 1
ATOM 827 O O . GLY A 1 114 ? 5.526 12.696 -16.831 1.00 88.50 114 GLY A O 1
ATOM 828 N N . ASP A 1 115 ? 6.968 10.985 -16.714 1.00 95.62 115 ASP A N 1
ATOM 829 C CA . ASP A 1 115 ? 6.079 10.072 -17.446 1.00 95.62 115 ASP A CA 1
ATOM 830 C C . ASP A 1 115 ? 4.965 9.564 -16.511 1.00 95.62 115 ASP A C 1
ATOM 832 O O . ASP A 1 115 ? 5.175 8.724 -15.630 1.00 95.62 115 ASP A O 1
ATOM 836 N N . VAL A 1 116 ? 3.754 10.091 -16.712 1.00 95.88 116 VAL A N 1
ATOM 837 C CA . VAL A 1 116 ? 2.568 9.772 -15.902 1.00 95.88 116 VAL A CA 1
ATOM 838 C C . VAL A 1 116 ? 2.184 8.293 -15.955 1.00 95.88 116 VAL A C 1
ATOM 840 O O . VAL A 1 116 ? 1.665 7.763 -14.975 1.00 95.88 116 VAL A O 1
ATOM 843 N N . SER A 1 117 ? 2.463 7.604 -17.063 1.00 97.44 117 SER A N 1
ATOM 844 C CA . SER A 1 117 ? 2.165 6.177 -17.217 1.00 97.44 117 SER A CA 1
ATOM 845 C C . SER A 1 117 ? 3.149 5.322 -16.430 1.00 97.44 117 SER A C 1
ATOM 847 O O . SER A 1 117 ? 2.746 4.341 -15.813 1.00 97.44 117 SER A O 1
ATOM 849 N N . VAL A 1 118 ? 4.427 5.715 -16.398 1.00 97.62 118 VAL A N 1
ATOM 850 C CA . VAL A 1 118 ? 5.444 5.058 -15.561 1.00 97.62 118 VAL A CA 1
ATOM 851 C C . VAL A 1 118 ? 5.125 5.265 -14.081 1.00 97.62 118 VAL A C 1
ATOM 853 O O . VAL A 1 118 ? 5.155 4.313 -13.304 1.00 97.62 118 VAL A O 1
ATOM 856 N N . HIS A 1 119 ? 4.743 6.482 -13.687 1.00 96.75 119 HIS A N 1
ATOM 857 C CA . HIS A 1 119 ? 4.322 6.748 -12.312 1.00 96.75 119 HIS A CA 1
ATOM 858 C C . HIS A 1 119 ? 3.094 5.911 -11.913 1.00 96.75 119 HIS A C 1
ATOM 860 O O . HIS A 1 119 ? 3.079 5.302 -10.843 1.00 96.75 119 HIS A O 1
ATOM 866 N N . ALA A 1 120 ? 2.094 5.810 -12.794 1.00 97.56 120 ALA A N 1
ATOM 867 C CA . ALA A 1 120 ? 0.937 4.949 -12.578 1.00 97.56 120 ALA A CA 1
ATOM 868 C C . ALA A 1 120 ? 1.305 3.456 -12.525 1.00 97.56 120 ALA A C 1
ATOM 870 O O . ALA A 1 120 ? 0.746 2.725 -11.715 1.00 97.56 120 ALA A O 1
ATOM 871 N N . ALA A 1 121 ? 2.277 2.994 -13.315 1.00 98.19 121 ALA A N 1
ATOM 872 C CA . ALA A 1 121 ? 2.772 1.622 -13.229 1.00 98.19 121 ALA A CA 1
ATOM 873 C C . ALA A 1 121 ? 3.369 1.312 -11.843 1.00 98.19 121 ALA A C 1
ATOM 875 O O . ALA A 1 121 ? 3.042 0.282 -11.254 1.00 98.19 121 ALA A O 1
ATOM 876 N N . PHE A 1 122 ? 4.158 2.224 -11.263 1.00 98.00 122 PHE A N 1
ATOM 877 C CA . PHE A 1 122 ? 4.616 2.081 -9.874 1.00 98.00 122 PHE A CA 1
ATOM 878 C C . PHE A 1 122 ? 3.453 2.103 -8.873 1.00 98.00 122 PHE A C 1
ATOM 880 O O . PHE A 1 122 ? 3.454 1.341 -7.908 1.00 98.00 122 PHE A O 1
ATOM 887 N N . GLY A 1 123 ? 2.439 2.939 -9.115 1.00 96.38 123 GLY A N 1
ATOM 888 C CA . GLY A 1 123 ? 1.197 2.952 -8.339 1.00 96.38 123 GLY A CA 1
ATOM 889 C C . GLY A 1 123 ? 0.484 1.596 -8.334 1.00 96.38 123 GLY A C 1
ATOM 890 O O . GLY A 1 123 ? 0.100 1.116 -7.271 1.00 96.38 123 GLY A O 1
ATOM 891 N N . LEU A 1 124 ? 0.376 0.939 -9.492 1.00 96.75 124 LEU A N 1
ATOM 892 C CA . LEU A 1 124 ? -0.164 -0.421 -9.600 1.00 96.75 124 LEU A CA 1
ATOM 893 C C . LEU A 1 124 ? 0.672 -1.439 -8.827 1.00 96.75 124 LEU A C 1
ATOM 895 O O . LEU A 1 124 ? 0.105 -2.270 -8.126 1.00 96.75 124 LEU A O 1
ATOM 899 N N . ALA A 1 125 ? 2.002 -1.362 -8.919 1.00 96.88 125 ALA A N 1
ATOM 900 C CA . ALA A 1 125 ? 2.896 -2.269 -8.199 1.00 96.88 125 ALA A CA 1
ATOM 901 C C . ALA A 1 125 ? 2.702 -2.181 -6.677 1.00 96.88 125 ALA A C 1
ATOM 903 O O . ALA A 1 125 ? 2.616 -3.208 -6.003 1.00 96.88 125 ALA A O 1
ATOM 904 N N . ARG A 1 126 ? 2.543 -0.957 -6.155 1.00 95.25 126 ARG A N 1
ATOM 905 C CA . ARG A 1 126 ? 2.224 -0.697 -4.743 1.00 95.25 126 ARG A CA 1
ATOM 906 C C . ARG A 1 126 ? 0.852 -1.237 -4.350 1.00 95.25 126 ARG A C 1
ATOM 908 O O . ARG A 1 126 ? 0.751 -1.915 -3.337 1.00 95.25 126 ARG A O 1
ATOM 915 N N . LEU A 1 127 ? -0.182 -0.987 -5.159 1.00 93.56 127 LEU A N 1
ATOM 916 C CA . LEU A 1 127 ? -1.525 -1.546 -4.937 1.00 93.56 127 LEU A CA 1
ATOM 917 C C . LEU A 1 127 ? -1.517 -3.085 -4.950 1.00 93.56 127 LEU A C 1
ATOM 919 O O . LEU A 1 127 ? -2.282 -3.715 -4.227 1.00 93.56 127 LEU A O 1
ATOM 923 N N . ALA A 1 128 ? -0.630 -3.688 -5.742 1.00 94.25 128 ALA A N 1
ATOM 924 C CA . ALA A 1 128 ? -0.417 -5.131 -5.803 1.00 94.25 128 ALA A CA 1
ATOM 925 C C . ALA A 1 128 ? 0.416 -5.690 -4.638 1.00 94.25 128 ALA A C 1
ATOM 927 O O . ALA A 1 128 ? 0.592 -6.906 -4.565 1.00 94.25 128 ALA A O 1
ATOM 928 N N . GLU A 1 129 ? 0.915 -4.838 -3.732 1.00 94.25 129 GLU A N 1
ATOM 929 C CA . GLU A 1 129 ? 1.855 -5.200 -2.660 1.00 94.25 129 GLU A CA 1
ATOM 930 C C . GLU A 1 129 ? 3.131 -5.886 -3.195 1.00 94.25 129 GLU A C 1
ATOM 932 O O . GLU A 1 129 ? 3.766 -6.694 -2.516 1.00 94.25 129 GLU A O 1
ATOM 937 N N . THR A 1 130 ? 3.510 -5.548 -4.430 1.00 95.50 130 THR A N 1
ATOM 938 C CA . THR A 1 130 ? 4.746 -5.981 -5.099 1.00 95.50 130 THR A CA 1
ATOM 939 C C . THR A 1 130 ? 5.805 -4.892 -4.987 1.00 95.50 130 THR A C 1
ATOM 941 O O . THR A 1 130 ? 5.493 -3.735 -4.693 1.00 95.50 130 THR A O 1
ATOM 944 N N . VAL A 1 131 ? 7.072 -5.232 -5.218 1.00 96.00 131 VAL A N 1
ATOM 945 C CA . VAL A 1 131 ? 8.122 -4.201 -5.274 1.00 96.00 131 VAL A CA 1
ATOM 946 C C . VAL A 1 131 ? 7.859 -3.240 -6.446 1.00 96.00 131 VAL A C 1
ATOM 948 O O . VAL A 1 131 ? 7.605 -3.698 -7.561 1.00 96.00 131 VAL A O 1
ATOM 951 N N . PRO A 1 132 ? 7.946 -1.910 -6.258 1.00 96.88 132 PRO A N 1
ATOM 952 C CA . PRO A 1 132 ? 7.736 -0.929 -7.322 1.00 96.88 132 PRO A CA 1
ATOM 953 C C . PRO A 1 132 ? 8.972 -0.782 -8.227 1.00 96.88 132 PRO A C 1
ATOM 955 O O . PRO A 1 132 ? 9.425 0.315 -8.539 1.00 96.88 132 PRO A O 1
ATOM 958 N N . ALA A 1 133 ? 9.515 -1.910 -8.671 1.00 97.12 133 ALA A N 1
ATOM 959 C CA . ALA A 1 133 ? 10.534 -2.011 -9.700 1.00 97.12 133 ALA A CA 1
ATOM 960 C C . ALA A 1 133 ? 9.998 -2.956 -10.780 1.00 97.12 133 ALA A C 1
ATOM 962 O O . ALA A 1 133 ? 9.545 -4.058 -10.478 1.00 97.12 133 ALA A O 1
ATOM 963 N N . LEU A 1 134 ? 9.977 -2.503 -12.031 1.00 97.62 134 LEU A N 1
ATOM 964 C CA . LEU A 1 134 ? 9.205 -3.153 -13.094 1.00 97.62 134 LEU A CA 1
ATOM 965 C C . LEU A 1 134 ? 10.052 -3.334 -14.345 1.00 97.62 134 LEU A C 1
ATOM 967 O O . LEU A 1 134 ? 10.835 -2.456 -14.694 1.00 97.62 134 LEU A O 1
ATOM 971 N N . LEU A 1 135 ? 9.853 -4.428 -15.072 1.00 96.81 135 LEU A N 1
ATOM 972 C CA . LEU A 1 135 ? 10.269 -4.488 -16.470 1.00 96.81 135 LEU A CA 1
ATOM 973 C C . LEU A 1 135 ? 9.251 -3.734 -17.313 1.00 96.81 135 LEU A C 1
ATOM 975 O O . LEU A 1 135 ? 8.053 -3.812 -17.049 1.00 96.81 135 LEU A O 1
ATOM 979 N N . GLY A 1 136 ? 9.712 -3.023 -18.335 1.00 96.25 136 GLY A N 1
ATOM 980 C CA . GLY A 1 136 ? 8.831 -2.267 -19.208 1.00 96.25 136 GLY A CA 1
ATOM 981 C C . GLY A 1 136 ? 9.318 -2.190 -20.645 1.00 96.25 136 GLY A C 1
ATOM 982 O O . GLY A 1 136 ? 10.519 -2.164 -20.908 1.00 96.25 136 GLY A O 1
ATOM 983 N N . ILE A 1 137 ? 8.366 -2.098 -21.571 1.00 96.50 137 ILE A N 1
ATOM 984 C CA . ILE A 1 137 ? 8.595 -1.600 -22.929 1.00 96.50 137 ILE A CA 1
ATOM 985 C C . ILE A 1 137 ? 7.630 -0.447 -23.203 1.00 96.50 137 ILE A C 1
ATOM 987 O O . ILE A 1 137 ? 6.433 -0.525 -22.908 1.00 96.50 137 ILE A O 1
ATOM 991 N N . ARG A 1 138 ? 8.151 0.639 -23.776 1.00 96.00 138 ARG A N 1
ATOM 992 C CA . ARG A 1 138 ? 7.326 1.764 -24.221 1.00 96.00 138 ARG A CA 1
ATOM 993 C C . ARG A 1 138 ? 6.662 1.408 -25.548 1.00 96.00 138 ARG A C 1
ATOM 995 O O . ARG A 1 138 ? 7.321 0.911 -26.462 1.00 96.00 138 ARG A O 1
ATOM 1002 N N . SER A 1 139 ? 5.374 1.702 -25.668 1.00 95.50 139 SER A N 1
ATOM 1003 C CA . SER A 1 139 ? 4.655 1.631 -26.936 1.00 95.50 139 SER A CA 1
ATOM 1004 C C . SER A 1 139 ? 5.223 2.665 -27.904 1.00 95.50 139 SER A C 1
ATOM 1006 O O . SER A 1 139 ? 5.242 3.862 -27.615 1.00 95.50 139 SER A O 1
ATOM 1008 N N . ILE A 1 140 ? 5.665 2.189 -29.058 1.00 92.44 140 ILE A N 1
ATOM 1009 C CA . ILE A 1 140 ? 6.173 2.961 -30.197 1.00 92.44 140 ILE A CA 1
ATOM 1010 C C . ILE A 1 140 ? 5.462 2.456 -31.463 1.00 92.44 140 ILE A C 1
ATOM 1012 O O . ILE A 1 140 ? 4.797 1.419 -31.379 1.00 92.44 140 ILE A O 1
ATOM 1016 N N . PRO A 1 141 ? 5.543 3.140 -32.619 1.00 92.69 141 PRO A N 1
ATOM 1017 C CA . PRO A 1 141 ? 4.850 2.702 -33.835 1.00 92.69 141 PRO A CA 1
ATOM 1018 C C . PRO A 1 141 ? 5.067 1.218 -34.175 1.00 92.69 141 PR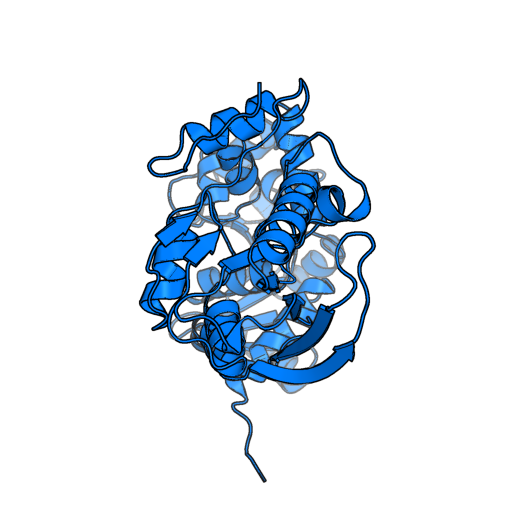O A C 1
ATOM 1020 O O . PRO A 1 141 ? 4.126 0.531 -34.563 1.00 92.69 141 PRO A O 1
ATOM 1023 N N . GLU A 1 142 ? 6.272 0.704 -33.933 1.00 90.06 142 GLU A N 1
ATOM 1024 C CA . GLU A 1 142 ? 6.668 -0.680 -34.197 1.00 90.06 142 GLU A CA 1
ATOM 1025 C C . GLU A 1 142 ? 6.010 -1.700 -33.250 1.00 90.06 142 GLU A C 1
ATOM 1027 O O . GLU A 1 142 ? 5.784 -2.841 -33.644 1.00 90.06 142 GLU A O 1
ATOM 1032 N N . THR A 1 143 ? 5.681 -1.315 -32.010 1.00 90.88 143 THR A N 1
ATOM 1033 C CA . THR A 1 143 ? 5.089 -2.214 -30.996 1.00 90.88 143 THR A CA 1
ATOM 1034 C C . THR A 1 143 ? 3.593 -1.980 -30.773 1.00 90.88 143 THR A C 1
ATOM 1036 O O . THR A 1 143 ? 2.906 -2.851 -30.237 1.00 90.88 143 THR A O 1
ATOM 1039 N N . ALA A 1 144 ? 3.054 -0.839 -31.213 1.00 92.38 144 ALA A N 1
ATOM 1040 C CA . ALA A 1 144 ? 1.685 -0.411 -30.931 1.00 92.38 144 ALA A CA 1
ATOM 1041 C C . ALA A 1 144 ? 0.620 -1.404 -31.427 1.00 92.38 144 ALA A C 1
ATOM 1043 O O . ALA A 1 144 ? -0.335 -1.706 -30.704 1.00 92.38 144 ALA A O 1
ATOM 1044 N N . ALA A 1 145 ? 0.794 -1.950 -32.636 1.00 93.62 145 ALA A N 1
ATOM 1045 C CA . ALA A 1 145 ? -0.136 -2.928 -33.202 1.00 93.62 145 ALA A CA 1
ATOM 1046 C C . ALA A 1 145 ? -0.149 -4.239 -32.397 1.00 93.62 145 ALA A C 1
ATOM 1048 O O . ALA A 1 145 ? -1.217 -4.786 -32.124 1.00 93.62 145 ALA A O 1
ATOM 1049 N N . ALA A 1 146 ? 1.022 -4.708 -31.955 1.00 92.94 146 ALA A N 1
ATOM 1050 C CA . ALA A 1 146 ? 1.140 -5.918 -31.146 1.00 92.94 146 ALA A CA 1
ATOM 1051 C C . ALA A 1 146 ? 0.495 -5.742 -29.762 1.00 92.94 146 ALA A C 1
ATOM 1053 O O . ALA A 1 146 ? -0.278 -6.596 -29.334 1.00 92.94 146 ALA A O 1
ATOM 1054 N N . LEU A 1 147 ? 0.742 -4.611 -29.089 1.00 94.00 147 LEU A N 1
ATOM 1055 C CA . LEU A 1 147 ? 0.116 -4.305 -27.796 1.00 94.00 147 LEU A CA 1
ATOM 1056 C C . LEU A 1 147 ? -1.408 -4.189 -27.908 1.00 94.00 147 LEU A C 1
ATOM 1058 O O . LEU A 1 147 ? -2.133 -4.703 -27.058 1.00 94.00 147 LEU A O 1
ATOM 1062 N N . THR A 1 148 ? -1.894 -3.568 -28.985 1.00 94.69 148 THR A N 1
ATOM 1063 C CA . THR A 1 148 ? -3.329 -3.485 -29.285 1.00 94.69 148 THR A CA 1
ATOM 1064 C C . THR A 1 148 ? -3.927 -4.878 -29.470 1.00 94.69 148 THR A C 1
ATOM 1066 O O . THR A 1 148 ? -4.924 -5.202 -28.833 1.00 94.69 148 THR A O 1
ATOM 1069 N N . ALA A 1 149 ? -3.276 -5.745 -30.250 1.00 95.12 149 ALA A N 1
ATOM 1070 C CA . ALA A 1 149 ? -3.738 -7.114 -30.462 1.00 95.12 149 ALA A CA 1
ATOM 1071 C C . ALA A 1 149 ? -3.753 -7.951 -29.169 1.00 95.12 149 ALA A C 1
ATOM 1073 O O . ALA A 1 149 ? -4.692 -8.715 -28.952 1.00 95.12 149 ALA A O 1
ATOM 1074 N N . LEU A 1 150 ? -2.745 -7.807 -28.298 1.00 94.19 150 LEU A N 1
ATOM 1075 C CA . LEU A 1 150 ? -2.699 -8.490 -26.997 1.00 94.19 150 LEU A CA 1
ATOM 1076 C C . LEU A 1 150 ? -3.840 -8.048 -26.076 1.00 94.19 150 LEU A C 1
ATOM 1078 O O . LEU A 1 150 ? -4.463 -8.888 -25.423 1.00 94.19 150 LEU A O 1
ATOM 1082 N N . ARG A 1 151 ? -4.133 -6.743 -26.055 1.00 95.06 151 ARG A N 1
ATOM 1083 C CA . ARG A 1 151 ? -5.257 -6.177 -25.305 1.00 95.06 151 ARG A CA 1
ATOM 1084 C C . ARG A 1 151 ? -6.594 -6.675 -25.841 1.00 95.06 151 ARG A C 1
ATOM 1086 O O . ARG A 1 151 ? -7.419 -7.151 -25.070 1.00 95.06 151 ARG A O 1
ATOM 1093 N N . ASP A 1 152 ? -6.809 -6.583 -27.150 1.00 95.50 152 ASP A N 1
ATOM 1094 C CA . ASP A 1 152 ? -8.101 -6.890 -27.775 1.00 95.50 152 ASP A CA 1
ATOM 1095 C C . ASP A 1 152 ? -8.445 -8.387 -27.682 1.00 95.50 152 ASP A C 1
ATOM 1097 O O . ASP A 1 152 ? -9.616 -8.756 -27.622 1.00 95.50 152 ASP A O 1
ATOM 1101 N N . ARG A 1 153 ? -7.427 -9.256 -27.590 1.00 95.00 153 ARG A N 1
ATOM 1102 C CA . ARG A 1 153 ? -7.582 -10.693 -27.303 1.00 95.00 153 ARG A CA 1
ATOM 1103 C C . ARG A 1 153 ? -7.775 -11.014 -25.817 1.00 95.00 153 ARG A C 1
ATOM 1105 O O . ARG A 1 153 ? -8.015 -12.171 -25.484 1.00 95.00 153 ARG A O 1
ATOM 1112 N N . GLY A 1 154 ? -7.619 -10.038 -24.922 1.00 92.38 154 GLY A N 1
ATOM 1113 C CA . GLY A 1 154 ? -7.648 -10.243 -23.472 1.00 92.38 154 GLY A CA 1
ATOM 1114 C C . GLY A 1 154 ? -6.429 -10.985 -22.915 1.00 92.38 154 GLY A C 1
ATOM 1115 O O . GLY A 1 154 ? -6.468 -11.437 -21.777 1.00 92.38 154 GLY A O 1
ATOM 1116 N N . THR A 1 155 ? -5.349 -11.121 -23.694 1.00 93.56 155 THR A N 1
ATOM 1117 C CA . THR A 1 155 ? -4.094 -11.752 -23.245 1.00 93.56 155 THR A CA 1
ATOM 1118 C C . THR A 1 155 ? -3.366 -10.883 -22.225 1.00 93.56 155 THR A C 1
ATOM 1120 O O . THR A 1 155 ? -2.728 -11.400 -21.315 1.00 93.56 155 THR A O 1
ATOM 1123 N N . VAL A 1 156 ? -3.460 -9.562 -22.387 1.00 95.75 156 VAL A N 1
ATOM 1124 C CA . VAL A 1 156 ? -2.903 -8.576 -21.463 1.00 95.75 156 VAL A CA 1
ATOM 1125 C C . VAL A 1 156 ? -3.995 -7.583 -21.104 1.00 95.75 156 VAL A C 1
ATOM 1127 O O . VAL A 1 156 ? -4.638 -7.013 -21.987 1.00 95.75 156 VAL A O 1
ATOM 1130 N N . LEU A 1 157 ? -4.200 -7.358 -19.808 1.00 97.19 157 LEU A N 1
ATOM 1131 C CA . LEU A 1 157 ? -5.158 -6.362 -19.342 1.00 97.19 157 LEU A CA 1
ATOM 1132 C C . LEU A 1 157 ? -4.554 -4.961 -19.390 1.00 97.19 157 LEU A C 1
ATOM 1134 O O . LEU A 1 157 ? -3.343 -4.779 -19.265 1.00 97.19 157 LEU A O 1
ATOM 1138 N N . ALA A 1 158 ? -5.411 -3.965 -19.597 1.00 97.12 158 ALA A N 1
ATOM 1139 C CA . ALA A 1 158 ? -5.009 -2.575 -19.725 1.00 97.12 158 ALA A CA 1
ATOM 1140 C C . ALA A 1 158 ? -5.793 -1.687 -18.759 1.00 97.12 158 ALA A C 1
ATOM 1142 O O . ALA A 1 158 ? -6.994 -1.875 -18.572 1.00 97.12 158 ALA A O 1
ATOM 1143 N N . THR A 1 159 ? -5.119 -0.679 -18.213 1.00 97.44 159 THR A N 1
ATOM 1144 C CA . THR A 1 159 ? -5.726 0.411 -17.443 1.00 97.44 159 THR A CA 1
ATOM 1145 C C . THR A 1 159 ? -5.134 1.757 -17.866 1.00 97.44 159 THR A C 1
ATOM 1147 O O . THR A 1 159 ? -4.154 1.817 -18.616 1.00 97.44 159 THR A O 1
ATOM 1150 N N . SER A 1 160 ? -5.738 2.855 -17.410 1.00 97.00 160 SER A N 1
ATOM 1151 C CA . SER A 1 160 ? -5.228 4.203 -17.662 1.00 97.00 160 SER A CA 1
ATOM 1152 C C . SER A 1 160 ? -4.508 4.775 -16.445 1.00 97.00 160 SER A C 1
ATOM 1154 O O . SER A 1 160 ? -4.883 4.505 -15.305 1.00 97.00 160 SER A O 1
ATOM 1156 N N . ALA A 1 161 ? -3.515 5.633 -16.679 1.00 96.44 161 ALA A N 1
ATOM 1157 C CA . ALA A 1 161 ? -2.795 6.325 -15.614 1.00 96.44 161 ALA A CA 1
ATOM 1158 C C . ALA A 1 161 ? -3.740 7.136 -14.705 1.00 96.44 161 ALA A C 1
ATOM 1160 O O . ALA A 1 161 ? -3.588 7.141 -13.485 1.00 96.44 161 ALA A O 1
ATOM 1161 N N . MET A 1 162 ? -4.765 7.754 -15.300 1.00 94.88 162 MET A N 1
ATOM 1162 C CA . MET A 1 162 ? -5.801 8.498 -14.581 1.00 94.88 162 MET A CA 1
ATOM 1163 C C . MET A 1 162 ? -6.641 7.589 -13.674 1.00 94.88 162 MET A C 1
ATOM 1165 O O . MET A 1 162 ? -6.913 7.951 -12.532 1.00 94.88 162 MET A O 1
ATOM 1169 N N . ALA A 1 163 ? -7.018 6.398 -14.153 1.00 94.81 163 ALA A N 1
ATOM 1170 C CA . ALA A 1 163 ? -7.775 5.437 -13.354 1.00 94.81 163 ALA A CA 1
ATOM 1171 C C . ALA A 1 163 ? -6.963 4.954 -12.146 1.00 94.81 163 ALA A C 1
ATOM 1173 O O . ALA A 1 163 ? -7.490 4.912 -11.038 1.00 94.81 163 ALA A O 1
ATOM 1174 N N . VAL A 1 164 ? -5.670 4.661 -12.334 1.00 95.06 164 VAL A N 1
ATOM 1175 C CA . VAL A 1 164 ? -4.775 4.271 -11.232 1.00 95.06 164 VAL A CA 1
ATOM 1176 C C . VAL A 1 164 ? -4.677 5.378 -10.182 1.00 95.06 164 VAL A C 1
ATOM 1178 O O . VAL A 1 164 ? -4.781 5.100 -8.990 1.00 95.06 164 VAL A O 1
ATOM 1181 N N . GLN A 1 165 ? -4.528 6.636 -10.607 1.00 91.69 165 GLN A N 1
ATOM 1182 C CA . GLN A 1 165 ? -4.454 7.777 -9.690 1.00 91.69 165 GLN A CA 1
ATOM 1183 C C . GLN A 1 165 ? -5.754 7.969 -8.890 1.00 91.69 165 GLN A C 1
ATOM 1185 O O . GLN A 1 165 ? -5.705 8.280 -7.701 1.00 91.69 165 GLN A O 1
ATOM 1190 N N . ALA A 1 166 ? -6.912 7.765 -9.522 1.00 90.94 166 ALA A N 1
ATOM 1191 C CA . ALA A 1 166 ? -8.219 7.898 -8.881 1.00 90.94 166 ALA A CA 1
ATOM 1192 C C . ALA A 1 166 ? -8.616 6.678 -8.026 1.00 90.94 166 ALA A C 1
ATOM 1194 O O . ALA A 1 166 ? -9.521 6.785 -7.195 1.00 90.94 166 ALA A O 1
ATOM 1195 N N . PHE A 1 167 ? -7.951 5.531 -8.211 1.00 90.31 167 PHE A N 1
ATOM 1196 C CA . PHE A 1 167 ? -8.389 4.236 -7.689 1.00 90.31 167 PHE A CA 1
ATOM 1197 C C . PHE A 1 167 ? -8.619 4.233 -6.184 1.00 90.31 167 PHE A C 1
ATOM 1199 O O . PHE A 1 167 ? -9.703 3.878 -5.738 1.00 90.31 167 PHE A O 1
ATOM 1206 N N . ARG A 1 168 ? -7.634 4.677 -5.397 1.00 86.25 168 ARG A N 1
ATOM 1207 C CA . ARG A 1 168 ? -7.702 4.647 -3.926 1.00 86.25 168 ARG A CA 1
ATOM 1208 C C . ARG A 1 168 ? -8.903 5.438 -3.394 1.00 86.25 168 ARG A C 1
ATOM 1210 O O . ARG A 1 168 ? -9.690 4.938 -2.593 1.00 86.25 168 ARG A O 1
ATOM 1217 N N . GLN A 1 169 ? -9.105 6.653 -3.908 1.00 85.00 169 GLN A N 1
ATOM 1218 C CA . GLN A 1 169 ? -10.227 7.506 -3.510 1.00 85.00 169 GLN A CA 1
ATOM 1219 C C . GLN A 1 169 ? -11.577 6.916 -3.940 1.00 85.00 169 GLN A C 1
ATOM 1221 O O . GLN A 1 169 ? -12.522 6.897 -3.147 1.00 85.00 169 GLN A O 1
ATOM 1226 N N . ALA A 1 170 ? -11.669 6.418 -5.176 1.00 86.06 170 ALA A N 1
ATOM 1227 C CA . ALA A 1 170 ? -12.879 5.787 -5.690 1.00 86.06 170 ALA A CA 1
ATOM 1228 C C . ALA A 1 170 ? -13.222 4.502 -4.918 1.00 86.06 170 ALA A C 1
ATOM 1230 O O . ALA A 1 170 ? -14.384 4.271 -4.583 1.00 86.06 170 ALA A O 1
ATOM 1231 N N . ASN A 1 171 ? -12.217 3.695 -4.581 1.00 84.69 171 ASN A N 1
ATOM 1232 C CA . ASN A 1 171 ? -12.375 2.468 -3.814 1.00 84.69 171 ASN A CA 1
ATOM 1233 C C . ASN A 1 171 ? -12.863 2.776 -2.391 1.00 84.69 171 ASN A C 1
ATOM 1235 O O . ASN A 1 171 ? -13.856 2.204 -1.938 1.00 84.69 171 ASN A O 1
ATOM 1239 N N . ALA A 1 172 ? -12.252 3.753 -1.713 1.00 85.19 172 ALA A N 1
ATOM 1240 C CA . ALA A 1 172 ? -12.695 4.188 -0.391 1.00 85.19 172 ALA A CA 1
ATOM 1241 C C . ALA A 1 172 ? -14.172 4.625 -0.396 1.00 85.19 172 ALA A C 1
ATOM 1243 O O . ALA A 1 172 ? -14.953 4.149 0.424 1.00 85.19 172 ALA A O 1
ATOM 1244 N N . ALA A 1 173 ? -14.596 5.451 -1.362 1.00 86.25 173 ALA A N 1
ATOM 1245 C CA . ALA A 1 173 ? -15.973 5.953 -1.459 1.00 86.25 173 ALA A CA 1
ATOM 1246 C C . ALA A 1 173 ? -17.049 4.851 -1.615 1.00 86.25 173 ALA A C 1
ATOM 1248 O O . ALA A 1 173 ? -18.230 5.074 -1.328 1.00 86.25 173 ALA A O 1
ATOM 1249 N N . ASN A 1 174 ? -16.655 3.654 -2.053 1.00 86.25 174 ASN A N 1
ATOM 1250 C CA . ASN A 1 174 ? -17.546 2.515 -2.269 1.00 86.25 174 ASN A CA 1
ATOM 1251 C C . ASN A 1 174 ? -17.541 1.499 -1.116 1.00 86.25 174 ASN A C 1
ATOM 1253 O O . ASN A 1 174 ? -18.066 0.399 -1.291 1.00 86.25 174 ASN A O 1
ATOM 1257 N N . ILE A 1 175 ? -16.984 1.842 0.049 1.00 91.31 175 ILE A N 1
ATOM 1258 C CA . ILE A 1 175 ? -17.009 0.954 1.213 1.00 91.31 175 ILE A CA 1
ATOM 1259 C C . ILE A 1 175 ? -18.431 0.728 1.731 1.00 91.31 175 ILE A C 1
ATOM 1261 O O . ILE A 1 175 ? -19.252 1.650 1.773 1.00 91.31 175 ILE A O 1
ATOM 1265 N N . ARG A 1 176 ? -18.745 -0.515 2.097 1.00 93.88 176 ARG A N 1
ATOM 1266 C CA . ARG A 1 176 ? -20.047 -0.932 2.625 1.00 93.88 176 ARG A CA 1
ATOM 1267 C C . ARG A 1 176 ? -19.865 -1.855 3.819 1.00 93.88 176 ARG A C 1
ATOM 1269 O O . ARG A 1 176 ? -18.954 -2.681 3.825 1.00 93.88 176 ARG A O 1
ATOM 1276 N N . ARG A 1 177 ? -20.766 -1.731 4.795 1.00 96.56 177 ARG A N 1
ATOM 1277 C CA . ARG A 1 177 ? -20.950 -2.721 5.857 1.00 96.56 177 ARG A CA 1
ATOM 1278 C C . ARG A 1 177 ? -21.489 -4.012 5.237 1.00 96.56 177 ARG A C 1
ATOM 1280 O O . ARG A 1 177 ? -22.506 -3.972 4.548 1.00 96.56 177 ARG A O 1
ATOM 1287 N N . LEU A 1 178 ? -20.804 -5.130 5.459 1.00 96.81 178 LEU A N 1
ATOM 1288 C CA . LEU A 1 178 ? -21.179 -6.442 4.921 1.00 96.81 178 LEU A CA 1
ATOM 1289 C C . LEU A 1 178 ? -21.808 -7.357 5.966 1.00 96.81 178 LEU A C 1
ATOM 1291 O O . LEU A 1 178 ? -22.752 -8.081 5.663 1.00 96.81 178 LEU A O 1
ATOM 1295 N N . ALA A 1 179 ? -21.257 -7.356 7.176 1.00 97.75 179 ALA A N 1
ATOM 1296 C CA . ALA A 1 179 ? -21.681 -8.247 8.242 1.00 97.75 179 ALA A CA 1
ATOM 1297 C C . ALA A 1 179 ? -21.405 -7.618 9.603 1.00 97.75 179 ALA A C 1
ATOM 1299 O O . ALA A 1 179 ? -20.511 -6.784 9.746 1.00 97.75 179 ALA A O 1
ATOM 1300 N N . GLU A 1 180 ? -22.167 -8.053 10.597 1.00 98.38 180 GLU A N 1
ATOM 1301 C CA . GLU A 1 180 ? -22.023 -7.632 11.979 1.00 98.38 180 GLU A CA 1
ATOM 1302 C C . GLU A 1 180 ? -22.380 -8.792 12.910 1.00 98.38 180 GLU A C 1
ATOM 1304 O O . GLU A 1 180 ? -23.389 -9.464 12.692 1.00 98.38 180 GLU A O 1
ATOM 1309 N N . ALA A 1 181 ? -21.549 -9.049 13.921 1.00 98.31 181 ALA A N 1
ATOM 1310 C CA . ALA A 1 181 ? -21.786 -10.111 14.896 1.00 98.31 181 ALA A CA 1
ATOM 1311 C C . ALA A 1 181 ? -21.146 -9.799 16.262 1.00 98.31 181 ALA A C 1
ATOM 1313 O O . ALA A 1 181 ? -20.076 -9.185 16.301 1.00 98.31 181 ALA A O 1
ATOM 1314 N N . PRO A 1 182 ? -21.750 -10.241 17.383 1.00 98.12 182 PRO A N 1
ATOM 1315 C CA . PRO A 1 182 ? -21.094 -10.213 18.686 1.00 98.12 182 PRO A CA 1
ATOM 1316 C C . PRO A 1 182 ? -19.924 -11.205 18.708 1.00 98.12 182 PRO A C 1
ATOM 1318 O O . PRO A 1 182 ? -20.079 -12.361 18.312 1.00 98.12 182 PRO A O 1
ATOM 1321 N N . VAL A 1 183 ? -18.755 -10.761 19.172 1.00 97.88 183 VAL A N 1
ATOM 1322 C CA . VAL A 1 183 ? -17.551 -11.602 19.289 1.00 97.88 183 VAL A CA 1
ATOM 1323 C C . VAL A 1 183 ? -16.810 -11.214 20.569 1.00 97.88 183 VAL A C 1
ATOM 1325 O O . VAL A 1 183 ? -15.978 -10.310 20.520 1.00 97.88 183 VAL A O 1
ATOM 1328 N N . PRO A 1 184 ? -17.099 -11.883 21.701 1.00 96.56 184 PRO A N 1
ATOM 1329 C CA . PRO A 1 184 ? -16.473 -11.578 22.983 1.00 96.56 184 PRO A CA 1
ATOM 1330 C C . PRO A 1 184 ? -14.946 -11.678 22.924 1.00 96.56 184 PRO A C 1
ATOM 1332 O O . PRO A 1 184 ? -14.393 -12.643 22.391 1.00 96.56 184 PRO A O 1
ATOM 1335 N N . LEU A 1 185 ? -14.263 -10.701 23.517 1.00 95.00 185 LEU A N 1
ATOM 1336 C CA . LEU A 1 185 ? -12.814 -10.686 23.685 1.00 95.00 185 LEU A CA 1
ATOM 1337 C C . LEU A 1 185 ? -12.445 -11.079 25.113 1.00 95.00 185 LEU A C 1
ATOM 1339 O O . LEU A 1 185 ? -13.165 -10.758 26.055 1.00 95.00 185 LEU A O 1
ATOM 1343 N N . ALA A 1 186 ? -11.268 -11.685 25.291 1.00 88.94 186 ALA A N 1
ATOM 1344 C CA . ALA A 1 186 ? -10.777 -12.114 26.605 1.00 88.94 186 ALA A CA 1
ATOM 1345 C C . ALA A 1 186 ? -10.816 -10.994 27.666 1.00 88.94 186 ALA A C 1
ATOM 1347 O O . ALA A 1 186 ? -11.128 -11.247 28.825 1.00 88.94 186 ALA A O 1
ATOM 1348 N N . ASN A 1 187 ? -10.556 -9.752 27.245 1.00 83.25 187 ASN A N 1
ATOM 1349 C CA . ASN A 1 187 ? -10.530 -8.569 28.109 1.00 83.25 187 ASN A CA 1
ATOM 1350 C C . ASN A 1 187 ? -11.754 -7.645 27.909 1.00 83.25 187 ASN A C 1
ATOM 1352 O O . ASN A 1 187 ? -11.754 -6.515 28.400 1.00 83.25 187 ASN A O 1
ATOM 1356 N N . SER A 1 188 ? -12.771 -8.074 27.147 1.00 89.88 188 SER A N 1
ATOM 1357 C CA . SER A 1 188 ? -13.994 -7.299 26.895 1.00 89.88 188 SER A CA 1
ATOM 1358 C C . SER A 1 188 ? -15.134 -8.163 26.335 1.00 89.88 188 SER A C 1
ATOM 1360 O O . SER A 1 188 ? -15.147 -8.520 25.156 1.00 89.88 188 SER A O 1
ATOM 1362 N N . ASN A 1 189 ? -16.121 -8.482 27.175 1.00 91.44 189 ASN A N 1
ATOM 1363 C CA . ASN A 1 189 ? -17.243 -9.344 26.778 1.00 91.44 189 ASN A CA 1
ATOM 1364 C C . ASN A 1 189 ? -18.317 -8.619 25.951 1.00 91.44 189 ASN A C 1
ATOM 1366 O O . ASN A 1 189 ? -19.018 -9.270 25.181 1.00 91.44 189 ASN A O 1
ATOM 1370 N N . ASP A 1 190 ? -18.448 -7.298 26.100 1.00 95.62 190 ASP A N 1
ATOM 1371 C CA . ASP A 1 190 ? -19.418 -6.480 25.363 1.00 95.62 190 ASP A CA 1
ATOM 1372 C C . ASP A 1 190 ? -18.768 -5.907 24.101 1.00 95.62 190 ASP A C 1
ATOM 1374 O O . ASP A 1 190 ? -18.251 -4.787 24.080 1.00 95.62 190 ASP A O 1
ATOM 1378 N N . THR A 1 191 ? -18.692 -6.743 23.068 1.00 98.00 191 THR A N 1
ATOM 1379 C CA . THR A 1 191 ? -18.015 -6.413 21.814 1.00 98.00 191 THR A CA 1
ATOM 1380 C C . THR A 1 191 ? -18.759 -6.950 20.603 1.00 98.00 191 THR A C 1
ATOM 1382 O O . THR A 1 191 ? -19.314 -8.053 20.606 1.00 98.00 191 THR A O 1
ATOM 1385 N N . ARG A 1 192 ? -18.726 -6.172 19.521 1.00 98.12 192 ARG A N 1
ATOM 1386 C CA . ARG A 1 192 ? -19.251 -6.567 18.211 1.00 98.12 192 ARG A CA 1
ATOM 1387 C C . ARG A 1 192 ? -18.275 -6.206 17.105 1.00 98.12 192 ARG A C 1
ATOM 1389 O O . ARG A 1 192 ? -17.614 -5.169 17.136 1.00 98.12 192 ARG A O 1
ATOM 1396 N N . PHE A 1 193 ? -18.190 -7.087 16.125 1.00 98.62 193 PHE A N 1
ATOM 1397 C CA . PHE A 1 193 ? -17.316 -6.958 14.974 1.00 98.62 193 PHE A CA 1
ATOM 1398 C C . PHE A 1 193 ? -18.163 -6.599 13.770 1.00 98.62 193 PHE A C 1
ATOM 1400 O O . PHE A 1 193 ? -19.176 -7.243 13.511 1.00 98.62 193 PHE A O 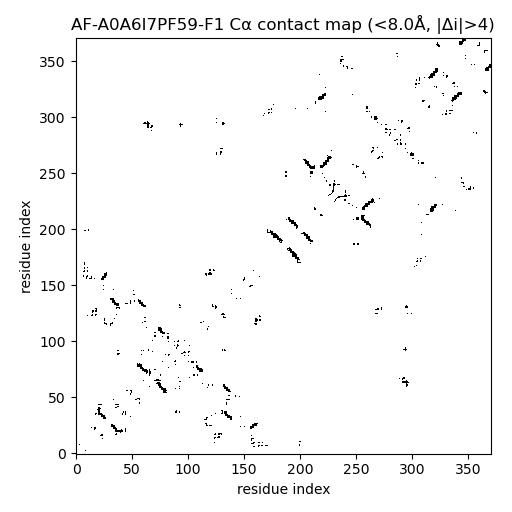1
ATOM 1407 N N . VAL A 1 194 ? -17.728 -5.586 13.030 1.00 98.62 194 VAL A N 1
ATOM 1408 C CA . VAL A 1 194 ? -18.391 -5.119 11.817 1.00 98.62 194 VAL A CA 1
ATOM 1409 C C . VAL A 1 194 ? -17.417 -5.238 10.656 1.00 98.62 194 VAL A C 1
ATOM 1411 O O . VAL A 1 194 ? -16.366 -4.597 10.655 1.00 98.62 194 VAL A O 1
ATOM 1414 N N . ALA A 1 195 ? -17.756 -6.067 9.674 1.00 98.00 195 ALA A N 1
ATOM 1415 C CA . ALA A 1 195 ? -16.958 -6.262 8.474 1.00 98.00 195 ALA A CA 1
ATOM 1416 C C . ALA A 1 195 ? -17.344 -5.237 7.405 1.00 98.00 195 ALA A C 1
ATOM 1418 O O . ALA A 1 195 ? -18.526 -5.037 7.110 1.00 98.00 195 ALA A O 1
ATOM 1419 N N . TYR A 1 196 ? -16.334 -4.628 6.797 1.00 97.06 196 TYR A N 1
ATOM 1420 C CA . TYR A 1 196 ? -16.464 -3.651 5.732 1.00 97.06 196 TYR A CA 1
ATOM 1421 C C . TYR A 1 196 ? -15.650 -4.070 4.520 1.00 97.06 196 TYR A C 1
ATOM 1423 O O . TYR A 1 196 ? -14.493 -4.458 4.652 1.00 97.06 196 TYR A O 1
ATOM 1431 N N . ARG A 1 197 ? -16.222 -3.890 3.333 1.00 93.44 197 ARG A N 1
ATOM 1432 C CA . ARG A 1 197 ? -15.520 -4.094 2.065 1.00 93.44 197 ARG A CA 1
ATOM 1433 C C . ARG A 1 197 ? -15.854 -2.974 1.105 1.00 93.44 197 ARG A C 1
ATOM 1435 O O . ARG A 1 197 ? -17.005 -2.541 1.022 1.00 93.44 197 ARG A O 1
ATOM 1442 N N . SER A 1 198 ? -14.859 -2.527 0.356 1.00 87.56 198 SER A N 1
ATOM 1443 C CA . SER A 1 198 ? -15.091 -1.703 -0.825 1.00 87.56 198 SER A CA 1
ATOM 1444 C C . SER A 1 198 ? -15.384 -2.574 -2.036 1.00 87.56 198 SER A C 1
ATOM 1446 O O . SER A 1 198 ? -14.753 -3.609 -2.213 1.00 87.56 198 SER A O 1
ATOM 1448 N N . ARG A 1 199 ? -16.343 -2.159 -2.872 1.00 76.75 199 ARG A N 1
ATOM 1449 C CA . ARG A 1 199 ? -16.840 -2.961 -4.008 1.00 76.75 199 ARG A CA 1
ATOM 1450 C C . ARG A 1 199 ? -15.733 -3.576 -4.877 1.00 76.75 199 ARG A C 1
ATOM 1452 O O . ARG A 1 199 ? -15.871 -4.723 -5.281 1.00 76.75 199 ARG A O 1
ATOM 1459 N N . ASP A 1 200 ? -14.665 -2.823 -5.121 1.00 72.62 200 ASP A N 1
ATOM 1460 C CA . ASP A 1 200 ? -13.573 -3.173 -6.033 1.00 72.62 200 ASP A CA 1
ATOM 1461 C C . ASP A 1 200 ? -12.277 -3.487 -5.245 1.00 72.62 200 ASP A C 1
ATOM 1463 O O . ASP A 1 200 ? -11.179 -3.130 -5.661 1.00 72.62 200 ASP A O 1
ATOM 1467 N N . SER A 1 201 ? -12.422 -4.090 -4.055 1.00 77.62 201 SER A N 1
ATOM 1468 C CA . SER A 1 201 ? -11.328 -4.510 -3.171 1.00 77.62 201 SER A CA 1
ATOM 1469 C C . SER A 1 201 ? -11.424 -5.995 -2.825 1.00 77.62 201 SER A C 1
ATOM 1471 O O . SER A 1 201 ? -12.501 -6.513 -2.523 1.00 77.62 201 SER A O 1
ATOM 1473 N N . LEU A 1 202 ? -10.270 -6.664 -2.779 1.00 75.94 202 LEU A N 1
ATOM 1474 C CA . LEU A 1 202 ? -10.139 -8.047 -2.306 1.00 75.94 202 LEU A CA 1
ATOM 1475 C C . LEU A 1 202 ? -9.987 -8.158 -0.782 1.00 75.94 202 LEU A C 1
ATOM 1477 O O . LEU A 1 202 ? -9.956 -9.269 -0.253 1.00 75.94 202 LEU A O 1
ATOM 1481 N N . THR A 1 203 ? -9.858 -7.035 -0.074 1.00 85.81 203 THR A N 1
ATOM 1482 C CA . THR A 1 203 ? -9.606 -7.009 1.369 1.00 85.81 203 THR A CA 1
ATOM 1483 C C . THR A 1 203 ? -10.811 -6.515 2.159 1.00 85.81 203 THR A C 1
ATOM 1485 O O . THR A 1 203 ? -11.510 -5.581 1.755 1.00 85.81 203 THR A O 1
ATOM 1488 N N . ASP A 1 204 ? -11.015 -7.139 3.320 1.00 93.81 204 ASP A N 1
ATOM 1489 C CA . ASP A 1 204 ? -11.973 -6.695 4.327 1.00 93.81 204 ASP A CA 1
ATOM 1490 C C . ASP A 1 204 ? -11.278 -5.861 5.397 1.00 93.81 204 ASP A C 1
ATOM 1492 O O . ASP A 1 204 ? -10.192 -6.191 5.880 1.00 93.81 204 ASP A O 1
ATOM 1496 N N . HIS A 1 205 ? -11.946 -4.794 5.811 1.00 96.06 205 HIS A N 1
ATOM 1497 C CA . HIS A 1 205 ? -11.619 -4.037 7.008 1.00 96.06 205 HIS A CA 1
ATOM 1498 C C . HIS A 1 205 ? -12.604 -4.404 8.111 1.00 96.06 205 HIS A C 1
ATOM 1500 O O . HIS A 1 205 ? -13.755 -4.747 7.847 1.00 96.06 205 HIS A O 1
ATOM 1506 N N . VAL A 1 206 ? -12.167 -4.309 9.361 1.00 97.88 206 VAL A N 1
ATOM 1507 C CA . VAL A 1 206 ? -13.001 -4.666 10.509 1.00 97.88 206 VAL A CA 1
ATOM 1508 C C . VAL A 1 206 ? -13.062 -3.490 11.464 1.00 97.88 206 VAL A C 1
ATOM 1510 O O . VAL A 1 206 ? -12.032 -2.925 11.825 1.00 97.88 206 VAL A O 1
ATOM 1513 N N . ALA A 1 207 ? -14.262 -3.116 11.891 1.00 98.44 207 ALA A N 1
ATOM 1514 C CA . ALA A 1 207 ? -14.427 -2.309 13.088 1.00 98.44 207 ALA A CA 1
ATOM 1515 C C . ALA A 1 207 ? -14.722 -3.234 14.271 1.00 98.44 207 ALA A C 1
ATOM 1517 O O . ALA A 1 207 ? -15.672 -4.013 14.225 1.00 98.44 207 ALA A O 1
ATOM 1518 N N . VAL A 1 208 ? -13.917 -3.137 15.324 1.00 98.38 208 VAL A N 1
ATOM 1519 C CA . VAL A 1 208 ? -14.203 -3.759 16.618 1.00 98.38 208 VAL A CA 1
ATOM 1520 C C . VAL A 1 208 ? -14.824 -2.688 17.493 1.00 98.38 208 VAL A C 1
ATOM 1522 O O . VAL A 1 208 ? -14.155 -1.726 17.875 1.00 98.38 208 VAL A O 1
ATOM 1525 N N . VAL A 1 209 ? -16.114 -2.828 17.757 1.00 98.50 209 VAL A N 1
ATOM 1526 C CA . VAL A 1 209 ? -16.864 -1.930 18.627 1.00 98.50 209 VAL A CA 1
ATOM 1527 C C . VAL A 1 209 ? -16.882 -2.543 20.017 1.00 98.50 209 VAL A C 1
ATOM 1529 O O . VAL A 1 209 ? -17.256 -3.704 20.180 1.00 98.50 209 VAL A O 1
ATOM 1532 N N . ILE A 1 210 ? -16.442 -1.763 20.998 1.00 98.38 210 ILE A N 1
ATOM 1533 C CA . ILE A 1 210 ? -16.343 -2.144 22.405 1.00 98.38 210 ILE A CA 1
ATOM 1534 C C . ILE A 1 210 ? -17.351 -1.305 23.176 1.00 98.38 210 ILE A C 1
ATOM 1536 O O . ILE A 1 210 ? -17.327 -0.083 23.039 1.00 98.38 210 ILE A O 1
ATOM 1540 N N . GLY A 1 211 ? -18.201 -1.933 23.987 1.00 96.44 211 GLY A N 1
ATOM 1541 C CA . GLY A 1 211 ? -19.248 -1.246 24.738 1.00 96.44 211 GLY A CA 1
ATOM 1542 C C . GLY A 1 211 ? -20.226 -0.492 23.833 1.00 96.44 211 GLY A C 1
ATOM 1543 O O . GLY A 1 211 ? -20.560 -0.943 22.737 1.00 96.44 211 GLY A O 1
ATOM 1544 N N . GLN A 1 212 ? -20.643 0.696 24.281 1.00 94.94 212 GLN A N 1
ATOM 1545 C CA . GLN A 1 212 ? -21.656 1.523 23.610 1.00 94.94 212 GLN A CA 1
ATOM 1546 C C . GLN A 1 212 ? -21.097 2.906 23.220 1.00 94.94 212 GLN A C 1
ATOM 1548 O O . GLN A 1 212 ? -21.500 3.923 23.799 1.00 94.94 212 GLN A O 1
ATOM 1553 N N . PRO A 1 213 ? -20.136 2.995 22.278 1.00 96.31 213 PRO A N 1
ATOM 1554 C CA . PRO A 1 213 ? -19.502 4.263 21.909 1.00 96.31 213 PRO A CA 1
ATOM 1555 C C . PRO A 1 213 ? -20.483 5.298 21.349 1.00 96.31 213 PRO A C 1
ATOM 1557 O O . PRO A 1 213 ? -20.243 6.492 21.493 1.00 96.31 213 PRO A O 1
ATOM 1560 N N . GLU A 1 214 ? -21.598 4.865 20.763 1.00 93.50 214 GLU A N 1
ATOM 1561 C CA . GLU A 1 214 ? -22.681 5.723 20.273 1.00 93.50 214 GLU A CA 1
ATOM 1562 C C . GLU A 1 214 ? -23.376 6.542 21.373 1.00 93.50 214 GLU A C 1
ATOM 1564 O O . GLU A 1 214 ? -24.001 7.557 21.076 1.00 93.50 214 GLU A O 1
ATOM 1569 N N . THR A 1 215 ? -23.256 6.139 22.643 1.00 93.75 215 THR A N 1
ATOM 1570 C CA . THR A 1 215 ? -23.809 6.892 23.784 1.00 93.75 215 THR A CA 1
ATOM 1571 C C . THR A 1 215 ? -22.873 8.005 24.267 1.00 93.75 215 THR A C 1
ATOM 1573 O O . THR A 1 215 ? -23.259 8.827 25.098 1.00 93.75 215 THR A O 1
ATOM 1576 N N . GLN A 1 216 ? -21.638 8.054 23.754 1.00 94.75 216 GLN A N 1
ATOM 1577 C CA . GLN A 1 216 ? -20.614 9.001 24.180 1.00 94.75 216 GLN A CA 1
ATOM 1578 C C . GLN A 1 216 ? -20.549 10.216 23.250 1.00 94.75 216 GLN A C 1
ATOM 1580 O O . GLN A 1 216 ? -20.581 10.093 22.029 1.00 94.75 216 GLN A O 1
ATOM 1585 N N . THR A 1 217 ? -20.331 11.403 23.820 1.00 93.94 217 THR A N 1
ATOM 1586 C CA . THR A 1 217 ? -20.147 12.647 23.046 1.00 93.94 217 THR A CA 1
ATOM 1587 C C . THR A 1 217 ? -18.909 12.615 22.139 1.00 93.94 217 THR A C 1
ATOM 1589 O O . THR A 1 217 ? -18.888 13.263 21.094 1.00 93.94 217 THR A O 1
ATOM 1592 N N . ALA A 1 218 ? -17.855 11.912 22.566 1.00 96.56 218 ALA A N 1
ATOM 1593 C CA . ALA A 1 218 ? -16.615 11.731 21.814 1.00 96.56 218 ALA A CA 1
ATOM 1594 C C . ALA A 1 218 ? -15.941 10.405 22.228 1.00 96.56 218 ALA A C 1
ATOM 1596 O O . ALA A 1 218 ? -15.070 10.403 23.113 1.00 96.56 218 ALA A O 1
ATOM 1597 N N . PRO A 1 219 ? -16.349 9.261 21.647 1.00 97.56 219 PRO A N 1
ATOM 1598 C CA . PRO A 1 219 ? -15.770 7.970 21.992 1.00 97.56 219 PRO A CA 1
ATOM 1599 C C . PRO A 1 219 ? -14.295 7.875 21.601 1.00 97.56 219 PRO A C 1
ATOM 1601 O O . PRO A 1 219 ? -13.803 8.586 20.716 1.00 97.56 219 PRO A O 1
ATOM 1604 N N . LEU A 1 220 ? -13.586 6.966 22.271 1.00 98.31 220 LEU A N 1
ATOM 1605 C CA . LEU A 1 220 ? -12.225 6.602 21.896 1.00 98.31 220 LEU A CA 1
ATOM 1606 C C . LEU A 1 220 ? -12.247 5.851 20.568 1.00 98.31 220 LEU A C 1
ATOM 1608 O O . LEU A 1 220 ? -12.977 4.874 20.405 1.00 98.31 220 LEU A O 1
ATOM 1612 N N . VAL A 1 221 ? -11.407 6.276 19.630 1.00 98.19 221 VAL A N 1
ATOM 1613 C CA . VAL A 1 221 ? -11.235 5.595 18.349 1.00 98.19 221 VAL A CA 1
ATOM 1614 C C . VAL A 1 221 ? -9.766 5.320 18.093 1.00 98.19 221 VAL A C 1
ATOM 1616 O O . VAL A 1 221 ? -8.909 6.185 18.270 1.00 98.19 221 VAL A O 1
ATOM 1619 N N . ARG A 1 222 ? -9.461 4.109 17.635 1.00 96.81 222 ARG A N 1
ATOM 1620 C CA . ARG A 1 222 ? -8.111 3.666 17.295 1.00 96.81 222 ARG A CA 1
ATOM 1621 C C . ARG A 1 222 ? -8.057 3.241 15.836 1.00 96.81 222 ARG A C 1
ATOM 1623 O O . ARG A 1 222 ? -8.753 2.319 15.433 1.00 96.81 222 ARG A O 1
ATOM 1630 N N . LEU A 1 223 ? -7.168 3.851 15.052 1.00 95.44 223 LEU A N 1
ATOM 1631 C CA . LEU A 1 223 ? -6.824 3.324 13.728 1.00 95.44 223 LEU A CA 1
ATOM 1632 C C . LEU A 1 223 ? -5.688 2.322 13.866 1.00 95.44 223 LEU A C 1
ATOM 1634 O O . LEU A 1 223 ? -4.538 2.719 14.096 1.00 95.44 223 LEU A O 1
ATOM 1638 N N . HIS A 1 224 ? -5.993 1.044 13.694 1.00 95.12 224 HIS A N 1
ATOM 1639 C CA . HIS A 1 224 ? -5.012 -0.027 13.749 1.00 95.12 224 HIS A CA 1
ATOM 1640 C C . HIS A 1 224 ? -4.706 -0.520 12.339 1.00 95.12 224 HIS A C 1
ATOM 1642 O O . HIS A 1 224 ? -5.596 -0.938 11.611 1.00 95.12 224 HIS A O 1
ATOM 1648 N N . SER A 1 225 ? -3.447 -0.422 11.921 1.00 93.06 225 SER A N 1
ATOM 1649 C CA . SER A 1 225 ? -2.997 -1.058 10.679 1.00 93.06 225 SER A CA 1
ATOM 1650 C C . SER A 1 225 ? -2.623 -2.491 11.030 1.00 93.06 225 SER A C 1
ATOM 1652 O O . SER A 1 225 ? -1.833 -2.666 11.957 1.00 93.06 225 SER A O 1
ATOM 1654 N N . ALA A 1 226 ? -3.174 -3.469 10.314 1.00 94.50 226 ALA A N 1
ATOM 1655 C CA . ALA A 1 226 ? -2.892 -4.879 10.543 1.00 94.50 226 ALA A CA 1
ATOM 1656 C C . ALA A 1 226 ? -1.382 -5.150 10.616 1.00 94.50 226 ALA A C 1
ATOM 1658 O O . ALA A 1 226 ? -0.606 -4.621 9.813 1.00 94.50 226 ALA A O 1
ATOM 1659 N N . CYS A 1 227 ? -0.974 -5.954 11.592 1.00 95.38 227 CYS A N 1
ATOM 1660 C CA . CYS A 1 227 ? 0.412 -6.335 11.803 1.00 95.38 227 CYS A CA 1
ATOM 1661 C C . CYS A 1 227 ? 0.471 -7.798 12.242 1.00 95.38 227 CYS A C 1
ATOM 1663 O O . CYS A 1 227 ? 0.546 -8.085 13.429 1.00 95.38 227 CYS A O 1
ATOM 1665 N N . LEU A 1 228 ? 0.508 -8.732 11.297 1.00 96.38 228 LEU A N 1
ATOM 1666 C CA . LEU A 1 228 ? 0.540 -10.177 11.528 1.00 96.38 228 LEU A CA 1
ATOM 1667 C C . LEU A 1 228 ? 1.550 -10.570 12.614 1.00 96.38 228 LEU A C 1
ATOM 1669 O O . LEU A 1 228 ? 1.225 -11.258 13.578 1.00 96.38 228 LEU A O 1
ATOM 1673 N N . THR A 1 229 ? 2.785 -10.088 12.476 1.00 95.06 229 THR A N 1
ATOM 1674 C CA . THR A 1 229 ? 3.874 -10.408 13.405 1.00 95.06 229 THR A CA 1
ATOM 1675 C C . THR A 1 229 ? 3.640 -9.859 14.811 1.00 95.06 229 THR A C 1
ATOM 1677 O O . THR A 1 229 ? 4.094 -10.470 15.766 1.00 95.06 229 THR A O 1
ATOM 1680 N N . GLY A 1 230 ? 3.005 -8.693 14.948 1.00 94.69 230 GLY A N 1
ATOM 1681 C CA . GLY A 1 230 ? 2.803 -8.034 16.241 1.00 94.69 230 GLY A CA 1
ATOM 1682 C C . GLY A 1 230 ? 1.499 -8.441 16.916 1.00 94.69 230 GLY A C 1
ATOM 1683 O O . GLY A 1 230 ? 1.502 -8.732 18.103 1.00 94.69 230 GLY A O 1
ATOM 1684 N N . ASP A 1 231 ? 0.414 -8.482 16.150 1.00 94.88 231 ASP A N 1
ATOM 1685 C CA . ASP A 1 231 ? -0.944 -8.717 16.634 1.00 94.88 231 ASP A CA 1
ATOM 1686 C C . ASP A 1 231 ? -1.182 -10.199 16.967 1.00 94.88 231 ASP A C 1
ATOM 1688 O O . ASP A 1 231 ? -1.826 -10.496 17.964 1.00 94.88 231 ASP A O 1
ATOM 1692 N N . ILE A 1 232 ? -0.665 -11.129 16.147 1.00 95.25 232 ILE A N 1
ATOM 1693 C CA . ILE A 1 232 ? -0.902 -12.578 16.316 1.00 95.25 232 ILE A CA 1
ATOM 1694 C C . ILE A 1 232 ? 0.293 -13.274 16.971 1.00 95.25 232 ILE A C 1
ATOM 1696 O O . ILE A 1 232 ? 0.125 -14.134 17.829 1.00 95.25 232 ILE A O 1
ATOM 1700 N N . PHE A 1 233 ? 1.513 -12.924 16.555 1.00 96.38 233 PHE A N 1
ATOM 1701 C CA . PHE A 1 233 ? 2.736 -13.595 17.015 1.00 96.38 233 PHE A CA 1
ATOM 1702 C C . PHE A 1 233 ? 3.502 -12.822 18.097 1.00 96.38 233 PHE A C 1
ATOM 1704 O O . PHE A 1 233 ? 4.594 -13.244 18.472 1.00 96.38 233 PHE A O 1
ATOM 1711 N N . HIS A 1 234 ? 2.961 -11.700 18.584 1.00 93.38 234 HIS A N 1
ATOM 1712 C CA . HIS A 1 234 ? 3.527 -10.915 19.689 1.00 93.38 234 HIS A CA 1
ATOM 1713 C C . HIS A 1 234 ? 5.015 -10.555 19.509 1.00 93.38 234 HIS A C 1
ATOM 1715 O O . HIS A 1 234 ? 5.816 -10.605 20.442 1.00 93.38 234 HIS A O 1
ATOM 1721 N N . SER A 1 235 ? 5.408 -10.209 18.279 1.00 93.38 235 SER A N 1
ATOM 1722 C CA . SER A 1 235 ? 6.788 -9.857 17.938 1.00 93.38 235 SER A CA 1
ATOM 1723 C C . SER A 1 235 ? 7.326 -8.723 18.806 1.00 93.38 235 SER A C 1
ATOM 1725 O O . SER A 1 235 ? 6.764 -7.632 18.829 1.00 93.38 235 SER A O 1
ATOM 1727 N N . LEU A 1 236 ? 8.506 -8.936 19.391 1.00 91.31 236 LEU A N 1
ATOM 1728 C CA . LEU A 1 236 ? 9.224 -7.933 20.181 1.00 91.31 236 LEU A CA 1
ATOM 1729 C C . LEU A 1 236 ? 9.820 -6.794 19.340 1.00 91.31 236 LEU A C 1
ATOM 1731 O O . LEU A 1 236 ? 10.280 -5.812 19.909 1.00 91.31 236 LEU A O 1
ATOM 1735 N N . ARG A 1 237 ? 9.828 -6.899 17.999 1.00 87.88 237 ARG A N 1
ATOM 1736 C CA . ARG A 1 237 ? 10.373 -5.860 17.096 1.00 87.88 237 ARG A CA 1
ATOM 1737 C C . ARG A 1 237 ? 9.449 -4.654 16.916 1.00 87.88 237 ARG A C 1
ATOM 1739 O O . ARG A 1 237 ? 9.895 -3.612 16.443 1.00 87.88 237 ARG A O 1
ATOM 1746 N N . CYS A 1 238 ? 8.164 -4.794 17.224 1.00 87.94 238 CYS A N 1
ATOM 1747 C CA . CYS A 1 238 ? 7.180 -3.723 17.105 1.00 87.94 238 CYS A CA 1
ATOM 1748 C C . CYS A 1 238 ? 6.248 -3.723 18.314 1.00 87.94 238 CYS A C 1
ATOM 1750 O O . CYS A 1 238 ? 6.057 -4.748 18.948 1.00 87.94 238 CYS A O 1
ATOM 1752 N N . ASP A 1 239 ? 5.604 -2.595 18.576 1.00 89.62 239 ASP A N 1
ATOM 1753 C CA . ASP A 1 239 ? 4.644 -2.412 19.668 1.00 89.62 239 ASP A CA 1
ATOM 1754 C C . ASP A 1 239 ? 3.181 -2.551 19.203 1.00 89.62 239 ASP A C 1
ATOM 1756 O O . ASP A 1 239 ? 2.263 -2.087 19.869 1.00 89.62 239 ASP A O 1
ATOM 1760 N N . CYS A 1 240 ? 2.929 -3.148 18.030 1.00 92.00 240 CYS A N 1
ATOM 1761 C CA . CYS A 1 240 ? 1.579 -3.215 17.460 1.00 92.00 240 CYS A CA 1
ATOM 1762 C C . CYS A 1 240 ? 0.607 -4.030 18.325 1.00 92.00 240 CYS A C 1
ATOM 1764 O O . CYS A 1 240 ? -0.470 -3.521 18.623 1.00 92.00 240 CYS A O 1
ATOM 1766 N N . GLY A 1 241 ? 0.995 -5.234 18.764 1.00 93.12 241 GLY A N 1
ATOM 1767 C CA . GLY A 1 241 ? 0.146 -6.071 19.622 1.00 93.12 241 GLY A CA 1
ATOM 1768 C C . GLY A 1 241 ? -0.157 -5.398 20.962 1.00 93.12 241 GLY A C 1
ATOM 1769 O O . GLY A 1 241 ? -1.316 -5.229 21.318 1.00 93.12 241 GLY A O 1
ATOM 1770 N N . GLU A 1 242 ? 0.875 -4.878 21.633 1.00 92.31 242 GLU A N 1
ATOM 1771 C CA . GLU A 1 242 ? 0.733 -4.134 22.895 1.00 92.31 242 GLU A CA 1
ATOM 1772 C C . GLU A 1 242 ? -0.203 -2.920 22.755 1.00 92.31 242 GLU A C 1
ATOM 1774 O O . GLU A 1 242 ? -1.073 -2.689 23.596 1.00 92.31 242 GLU A O 1
ATOM 1779 N N . GLN A 1 243 ? -0.073 -2.153 21.667 1.00 93.19 243 GLN A N 1
ATOM 1780 C CA . GLN A 1 243 ? -0.962 -1.022 21.396 1.00 93.19 243 GLN A CA 1
ATOM 1781 C C . GLN A 1 243 ? -2.411 -1.454 21.141 1.00 93.19 243 GLN A C 1
ATOM 1783 O O . GLN A 1 243 ? -3.323 -0.693 21.472 1.00 93.19 243 GLN A O 1
ATOM 1788 N N . LEU A 1 244 ? -2.632 -2.620 20.526 1.00 94.94 244 LEU A N 1
ATOM 1789 C CA . LEU A 1 244 ? -3.971 -3.163 20.303 1.00 94.94 244 LEU A CA 1
ATOM 1790 C C . LEU A 1 244 ? -4.620 -3.544 21.638 1.00 94.94 244 LEU A C 1
ATOM 1792 O O . LEU A 1 244 ? -5.718 -3.072 21.931 1.00 94.94 244 LEU A O 1
ATOM 1796 N N . ASP A 1 245 ? -3.906 -4.300 22.472 1.00 93.94 245 ASP A N 1
ATOM 1797 C CA . ASP A 1 245 ? -4.374 -4.724 23.795 1.00 93.94 245 ASP A CA 1
ATOM 1798 C C . ASP A 1 245 ? -4.640 -3.525 24.714 1.00 93.94 245 ASP A C 1
ATOM 1800 O O . ASP A 1 245 ? -5.693 -3.436 25.349 1.00 93.94 245 ASP A O 1
ATOM 1804 N N . THR A 1 246 ? -3.731 -2.546 24.721 1.00 94.06 246 THR A N 1
ATOM 1805 C CA . THR A 1 246 ? -3.877 -1.301 25.491 1.00 94.06 246 THR A CA 1
ATOM 1806 C C . THR A 1 246 ? -5.101 -0.506 25.044 1.00 94.06 246 THR A C 1
ATOM 1808 O O . THR A 1 246 ? -5.833 0.030 25.880 1.00 94.06 246 THR A O 1
ATOM 1811 N N . ALA A 1 247 ? -5.351 -0.423 23.734 1.00 95.62 247 ALA A N 1
ATOM 1812 C CA . ALA A 1 247 ? -6.533 0.248 23.207 1.00 95.62 247 ALA A CA 1
ATOM 1813 C C . ALA A 1 247 ? -7.819 -0.459 23.654 1.00 95.62 247 ALA A C 1
ATOM 1815 O O . ALA A 1 247 ? -8.722 0.214 24.147 1.00 95.62 247 ALA A O 1
ATOM 1816 N N . ILE A 1 248 ? -7.876 -1.794 23.560 1.00 96.06 248 ILE A N 1
ATOM 1817 C CA . ILE A 1 248 ? -9.027 -2.586 24.021 1.00 96.06 248 ILE A CA 1
ATOM 1818 C C . ILE A 1 248 ? -9.276 -2.343 25.513 1.00 96.06 248 ILE A C 1
ATOM 1820 O O . ILE A 1 248 ? -10.385 -1.978 25.897 1.00 96.06 248 ILE A O 1
ATOM 1824 N N . ALA A 1 249 ? -8.244 -2.479 26.351 1.00 94.94 249 ALA A N 1
ATOM 1825 C CA . ALA A 1 249 ? -8.360 -2.300 27.797 1.00 94.94 249 ALA A CA 1
ATOM 1826 C C . ALA A 1 249 ? -8.839 -0.888 28.167 1.00 94.94 249 ALA A C 1
ATOM 1828 O O . ALA A 1 249 ? -9.749 -0.727 28.982 1.00 94.94 249 ALA A O 1
ATOM 1829 N N . THR A 1 250 ? -8.274 0.136 27.522 1.00 95.19 250 THR A N 1
ATOM 1830 C CA . THR A 1 250 ? -8.633 1.536 27.774 1.00 95.19 250 THR A CA 1
ATOM 1831 C C . THR A 1 250 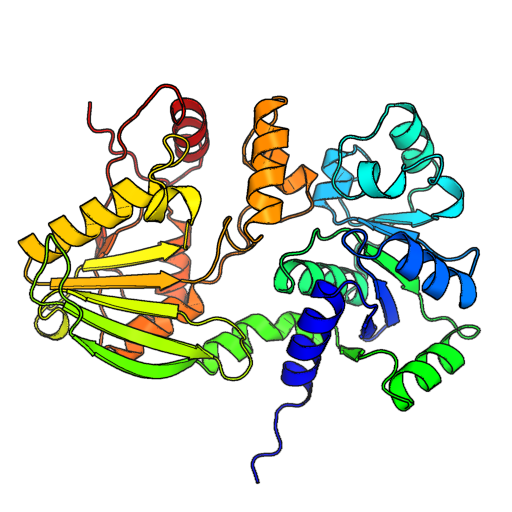? -10.079 1.813 27.361 1.00 95.19 250 THR A C 1
ATOM 1833 O O . THR A 1 250 ? -10.816 2.454 28.108 1.00 95.19 250 THR A O 1
ATOM 1836 N N . MET A 1 251 ? -10.515 1.311 26.201 1.00 96.62 251 MET A N 1
ATOM 1837 C CA . MET A 1 251 ? -11.897 1.459 25.732 1.00 96.62 251 MET A CA 1
ATOM 1838 C C . MET A 1 251 ? -12.891 0.761 26.666 1.00 96.62 251 MET A C 1
ATOM 1840 O O . MET A 1 251 ? -13.903 1.365 27.015 1.00 96.62 251 MET A O 1
ATOM 1844 N N . THR A 1 252 ? -12.579 -0.452 27.135 1.00 95.44 252 THR A N 1
ATOM 1845 C CA . THR A 1 252 ? -13.401 -1.169 28.125 1.00 95.44 252 THR A CA 1
ATOM 1846 C C . THR A 1 252 ? -13.541 -0.366 29.421 1.00 95.44 252 THR A C 1
ATOM 1848 O O . THR A 1 252 ? -14.649 -0.203 29.924 1.00 95.44 252 THR A O 1
ATOM 1851 N N . GLN A 1 253 ? -12.445 0.200 29.940 1.00 94.12 253 GLN A N 1
ATOM 1852 C CA . GLN A 1 253 ? -12.467 1.022 31.160 1.00 94.12 253 GLN A CA 1
ATOM 1853 C C . GLN A 1 253 ? -13.295 2.307 31.012 1.00 94.12 253 GLN A C 1
ATOM 1855 O O . GLN A 1 253 ? -13.893 2.767 31.981 1.00 94.12 253 GLN A O 1
ATOM 1860 N N . HIS A 1 254 ? -13.347 2.881 29.808 1.00 92.62 254 HIS A N 1
ATOM 1861 C CA . HIS A 1 254 ? -14.105 4.102 29.515 1.00 92.62 254 HIS A CA 1
ATOM 1862 C C . HIS A 1 254 ? -15.550 3.829 29.058 1.00 92.62 254 HIS A C 1
ATOM 1864 O O . HIS A 1 254 ? -16.236 4.757 28.634 1.00 92.62 254 HIS A O 1
ATOM 1870 N N . GLY A 1 255 ? -16.018 2.576 29.119 1.00 90.19 255 GLY A N 1
ATOM 1871 C CA . GLY A 1 255 ? -17.385 2.193 28.749 1.00 90.19 255 GLY A CA 1
ATOM 1872 C C . GLY A 1 255 ? -17.650 2.122 27.241 1.00 90.19 255 GLY A C 1
ATOM 1873 O O . GLY A 1 255 ? -18.781 1.866 26.829 1.00 90.19 255 GLY A O 1
ATOM 1874 N N . GLY A 1 256 ? -16.628 2.327 26.405 1.00 94.75 256 GLY A N 1
ATOM 1875 C CA . GLY A 1 256 ? -16.705 2.004 24.988 1.00 94.75 256 GLY A CA 1
ATOM 1876 C C . GLY A 1 256 ? -15.734 2.741 24.070 1.00 94.75 256 GLY A C 1
ATOM 1877 O O . GLY A 1 256 ? -15.097 3.730 24.441 1.00 94.75 256 GLY A O 1
ATOM 1878 N N . GLY A 1 257 ? -15.631 2.238 22.843 1.00 98.06 257 GLY A N 1
ATOM 1879 C CA . GLY A 1 257 ? -14.780 2.775 21.787 1.00 98.06 257 GLY A CA 1
ATOM 1880 C C . GLY A 1 257 ? -14.821 1.937 20.511 1.00 98.06 257 GLY A C 1
ATOM 1881 O O . GLY A 1 257 ? -15.524 0.930 20.428 1.00 98.06 257 GLY A O 1
ATOM 1882 N N . VAL A 1 258 ? -14.070 2.367 19.497 1.00 98.50 258 VAL A N 1
ATOM 1883 C CA . VAL A 1 258 ? -13.989 1.680 18.201 1.00 98.50 258 VAL A CA 1
ATOM 1884 C C . VAL A 1 258 ? -12.542 1.504 17.763 1.00 98.50 258 VAL A C 1
ATOM 1886 O O . VAL A 1 258 ? -11.791 2.470 17.630 1.00 98.50 258 VAL A O 1
ATOM 1889 N N . ILE A 1 259 ? -12.162 0.276 17.428 1.00 98.31 259 ILE A N 1
ATOM 1890 C CA . ILE A 1 259 ? -10.908 -0.019 16.734 1.00 98.31 259 ILE A CA 1
ATOM 1891 C C . ILE A 1 259 ? -11.225 -0.239 15.259 1.00 98.31 259 ILE A C 1
ATOM 1893 O O . ILE A 1 259 ? -11.882 -1.206 14.896 1.00 98.31 259 ILE A O 1
ATOM 1897 N N . CYS A 1 260 ? -10.733 0.641 14.393 1.00 97.75 260 CYS A N 1
ATOM 1898 C CA . CYS A 1 260 ? -10.730 0.425 12.949 1.00 97.75 260 CYS A CA 1
ATOM 1899 C C . CYS A 1 260 ? -9.492 -0.404 12.589 1.00 97.75 260 CYS A C 1
ATOM 1901 O O . CYS A 1 260 ? -8.401 0.153 12.434 1.00 97.75 260 CYS A O 1
ATOM 1903 N N . TYR A 1 261 ? -9.655 -1.721 12.493 1.00 97.00 261 TYR A N 1
ATOM 1904 C CA . TYR A 1 261 ? -8.629 -2.668 12.071 1.00 97.00 261 TYR A CA 1
ATOM 1905 C C . TYR A 1 261 ? -8.578 -2.730 10.540 1.00 97.00 261 TYR A C 1
ATOM 1907 O O . TYR A 1 261 ? -9.420 -3.324 9.865 1.00 97.00 261 TYR A O 1
ATOM 1915 N N . LEU A 1 262 ? -7.583 -2.055 9.976 1.00 94.50 262 LEU A N 1
ATOM 1916 C CA . LEU A 1 262 ? -7.407 -1.886 8.544 1.00 94.50 262 LEU A CA 1
ATOM 1917 C C . LEU A 1 262 ? -6.441 -2.953 8.014 1.00 94.50 262 LEU A C 1
ATOM 1919 O O . LEU A 1 262 ? -5.285 -2.9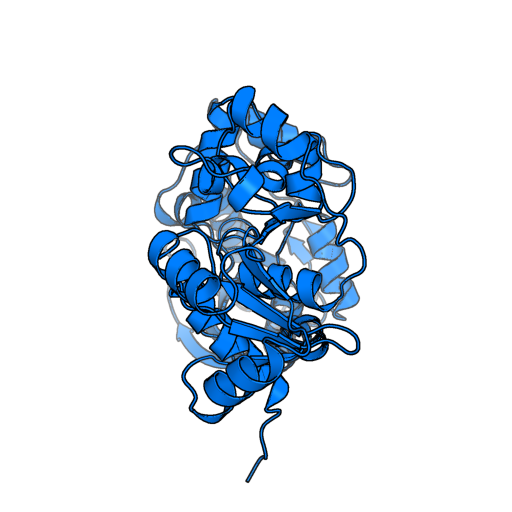86 8.443 1.00 94.50 262 LEU A O 1
ATOM 1923 N N . ALA A 1 263 ? -6.878 -3.768 7.049 1.00 91.81 263 ALA A N 1
ATOM 1924 C CA . ALA A 1 263 ? -6.046 -4.727 6.320 1.00 91.81 263 ALA A CA 1
ATOM 1925 C C . ALA A 1 263 ? -4.975 -4.035 5.447 1.00 91.81 263 ALA A C 1
ATOM 1927 O O . ALA A 1 263 ? -5.135 -3.886 4.243 1.00 91.81 263 ALA A O 1
ATOM 1928 N N . GLN A 1 264 ? -3.899 -3.562 6.080 1.00 90.06 264 GLN A N 1
ATOM 1929 C CA . GLN A 1 264 ? -2.790 -2.837 5.443 1.00 90.06 264 GLN A CA 1
ATOM 1930 C C . GLN A 1 264 ? -1.459 -3.157 6.139 1.00 90.06 264 GLN A C 1
ATOM 1932 O O . GLN A 1 264 ? -0.891 -2.348 6.883 1.00 90.06 264 GLN A O 1
ATOM 1937 N N . GLU A 1 265 ? -0.970 -4.370 5.899 1.00 91.50 265 GLU A N 1
ATOM 1938 C CA . GLU A 1 265 ? 0.279 -4.872 6.470 1.00 91.50 265 GLU A CA 1
ATOM 1939 C C . GLU A 1 265 ? 1.495 -4.053 6.012 1.00 91.50 265 GLU A C 1
ATOM 1941 O O . GLU A 1 265 ? 1.539 -3.514 4.905 1.00 91.50 265 GLU A O 1
ATOM 1946 N N . GLY A 1 266 ? 2.507 -3.940 6.877 1.00 86.75 266 GLY A N 1
ATOM 1947 C CA . GLY A 1 266 ? 3.780 -3.316 6.518 1.00 86.75 266 GLY A CA 1
ATOM 1948 C C . GLY A 1 266 ? 3.703 -1.816 6.228 1.00 86.75 266 GLY A C 1
ATOM 1949 O O . GLY A 1 266 ? 4.647 -1.273 5.676 1.00 86.75 266 GLY A O 1
ATOM 1950 N N . ARG A 1 267 ? 2.622 -1.128 6.627 1.00 85.62 267 ARG A N 1
ATOM 1951 C CA . ARG A 1 267 ? 2.276 0.236 6.167 1.00 85.62 267 ARG A CA 1
ATOM 1952 C C . ARG A 1 267 ? 1.801 0.286 4.708 1.00 85.62 267 ARG A C 1
ATOM 1954 O O . ARG A 1 267 ? 2.069 1.261 4.020 1.00 85.62 267 ARG A O 1
ATOM 1961 N N . GLY A 1 268 ? 1.086 -0.745 4.262 1.00 87.56 268 GLY A N 1
ATOM 1962 C CA . GLY A 1 268 ? 0.507 -0.816 2.917 1.00 87.56 268 GLY A CA 1
ATOM 1963 C C . GLY A 1 268 ? 1.427 -1.429 1.859 1.00 87.56 268 GLY A C 1
ATOM 1964 O O . GLY A 1 268 ? 1.045 -1.488 0.701 1.00 87.56 268 GLY A O 1
ATOM 1965 N N . ILE A 1 269 ? 2.619 -1.903 2.240 1.00 91.06 269 ILE A N 1
ATOM 1966 C CA . ILE A 1 269 ? 3.560 -2.569 1.319 1.00 91.06 269 ILE A CA 1
ATOM 1967 C C . ILE A 1 269 ? 3.413 -4.099 1.326 1.00 91.06 269 ILE A C 1
ATOM 1969 O O . ILE A 1 269 ? 4.097 -4.789 0.573 1.00 91.06 269 ILE A O 1
ATOM 1973 N N . GLY A 1 270 ? 2.564 -4.646 2.201 1.00 93.19 270 GLY A N 1
ATOM 1974 C CA . GLY A 1 270 ? 2.368 -6.083 2.369 1.00 93.19 270 GLY A CA 1
ATOM 1975 C C . GLY A 1 270 ? 3.451 -6.776 3.207 1.00 93.19 270 GLY A C 1
ATOM 1976 O O . GLY A 1 270 ? 4.510 -6.225 3.529 1.00 93.19 270 GLY A O 1
ATOM 1977 N N . ILE A 1 271 ? 3.181 -8.031 3.580 1.00 94.44 271 ILE A N 1
ATOM 1978 C CA . ILE A 1 271 ? 4.041 -8.805 4.492 1.00 94.44 271 ILE A CA 1
ATOM 1979 C C . ILE A 1 271 ? 5.417 -9.121 3.896 1.00 94.44 271 ILE A C 1
ATOM 1981 O O . ILE A 1 271 ? 6.426 -9.022 4.593 1.00 94.44 271 ILE A O 1
ATOM 1985 N N . ALA A 1 272 ? 5.485 -9.460 2.606 1.00 94.56 272 ALA A N 1
ATOM 1986 C CA . ALA A 1 272 ? 6.742 -9.825 1.957 1.00 94.56 272 ALA A CA 1
ATOM 1987 C C . ALA A 1 272 ? 7.737 -8.655 1.985 1.00 94.56 272 ALA A C 1
ATOM 1989 O O . ALA A 1 272 ? 8.884 -8.815 2.405 1.00 94.56 272 ALA A O 1
ATOM 1990 N N . ASN A 1 273 ? 7.280 -7.452 1.628 1.00 95.38 273 ASN A N 1
ATOM 1991 C CA . ASN A 1 273 ? 8.126 -6.260 1.618 1.00 95.38 273 ASN A CA 1
ATOM 1992 C C . ASN A 1 273 ? 8.479 -5.779 3.025 1.00 95.38 273 ASN A C 1
ATOM 1994 O O . ASN A 1 273 ? 9.606 -5.341 3.243 1.00 95.38 273 ASN A O 1
ATOM 1998 N N . LYS A 1 274 ? 7.590 -5.954 4.011 1.00 93.75 274 LYS A N 1
ATOM 1999 C CA . LYS A 1 274 ? 7.937 -5.735 5.424 1.00 93.75 274 LYS A CA 1
ATOM 2000 C C . LYS A 1 274 ? 9.122 -6.599 5.858 1.00 93.75 274 LYS A C 1
ATOM 2002 O O . LYS A 1 274 ? 10.049 -6.099 6.493 1.00 93.75 274 LYS A O 1
ATOM 2007 N N . LEU A 1 275 ? 9.114 -7.886 5.509 1.00 94.69 275 LEU A N 1
ATOM 2008 C CA . LEU A 1 275 ? 10.211 -8.796 5.852 1.00 94.69 275 LEU A CA 1
ATOM 2009 C C . LEU A 1 275 ? 11.502 -8.449 5.097 1.00 94.69 275 LEU A C 1
ATOM 2011 O O . LEU A 1 275 ? 12.581 -8.497 5.690 1.00 94.69 275 LEU A O 1
ATOM 2015 N N . ARG A 1 276 ? 11.410 -8.017 3.832 1.00 94.88 276 ARG A N 1
ATOM 2016 C CA . ARG A 1 276 ? 12.566 -7.482 3.090 1.00 94.88 276 ARG A CA 1
ATOM 2017 C C . ARG A 1 276 ? 13.144 -6.236 3.760 1.00 94.88 276 ARG A C 1
ATOM 2019 O O . ARG A 1 276 ? 14.355 -6.161 3.952 1.00 94.88 276 ARG A O 1
ATOM 2026 N N . ALA A 1 277 ? 12.296 -5.303 4.190 1.00 92.50 277 ALA A N 1
ATOM 2027 C CA . ALA A 1 277 ? 12.732 -4.110 4.909 1.00 92.50 277 ALA A CA 1
ATOM 2028 C C . ALA A 1 277 ? 13.428 -4.480 6.229 1.00 92.50 277 ALA A C 1
ATOM 2030 O O . ALA A 1 277 ? 14.459 -3.905 6.560 1.00 92.50 277 ALA A O 1
ATOM 2031 N N . TYR A 1 278 ? 12.940 -5.494 6.954 1.00 91.44 278 TYR A N 1
ATOM 2032 C CA . TYR A 1 278 ? 13.624 -6.007 8.147 1.00 91.44 278 TYR A CA 1
ATOM 2033 C C . TYR A 1 278 ? 15.001 -6.597 7.844 1.00 91.44 278 TYR A C 1
ATOM 2035 O O . TYR A 1 278 ? 15.929 -6.385 8.626 1.00 91.44 278 TYR A O 1
ATOM 2043 N N . ALA A 1 279 ? 15.158 -7.315 6.731 1.00 92.00 279 ALA A N 1
ATOM 2044 C CA . ALA A 1 279 ? 16.461 -7.824 6.315 1.00 92.00 279 ALA A CA 1
ATOM 2045 C C . ALA A 1 279 ? 17.443 -6.675 6.018 1.00 92.00 279 ALA A C 1
ATOM 2047 O O . ALA A 1 279 ? 18.584 -6.713 6.474 1.00 92.00 279 ALA A O 1
ATOM 2048 N N . LEU A 1 280 ? 16.981 -5.620 5.340 1.00 91.56 280 LEU A N 1
ATOM 2049 C CA . LEU A 1 280 ? 17.778 -4.418 5.069 1.00 91.56 280 LEU A CA 1
ATOM 2050 C C . LEU A 1 280 ? 18.145 -3.654 6.349 1.00 91.56 280 LEU A C 1
ATOM 2052 O O . LEU A 1 280 ? 19.282 -3.214 6.496 1.00 91.56 280 LEU A O 1
ATOM 2056 N N . GLN A 1 281 ? 17.225 -3.563 7.309 1.00 89.31 281 GLN A N 1
ATOM 2057 C CA . GLN A 1 281 ? 17.498 -2.935 8.605 1.00 89.31 281 GLN A CA 1
ATOM 2058 C C . GLN A 1 281 ? 18.535 -3.711 9.422 1.00 89.31 281 GLN A C 1
ATOM 2060 O O . GLN A 1 281 ? 19.424 -3.120 10.037 1.00 89.31 281 GLN A O 1
ATOM 2065 N N . ASN A 1 282 ? 18.468 -5.047 9.397 1.00 87.62 282 ASN A N 1
ATOM 2066 C CA . ASN A 1 282 ? 19.493 -5.892 10.013 1.00 87.62 282 ASN A CA 1
ATOM 2067 C C . ASN A 1 282 ? 20.869 -5.687 9.349 1.00 87.62 282 ASN A C 1
ATOM 2069 O O . ASN A 1 282 ? 21.888 -5.842 10.015 1.00 87.62 282 ASN A O 1
ATOM 2073 N N . ALA A 1 283 ? 20.897 -5.311 8.066 1.00 87.62 283 ALA A N 1
ATOM 2074 C CA . ALA A 1 283 ? 22.112 -4.958 7.332 1.00 87.62 283 ALA A CA 1
ATOM 2075 C C . ALA A 1 283 ? 22.594 -3.512 7.580 1.00 87.62 283 ALA A C 1
ATOM 2077 O O . ALA A 1 283 ? 23.594 -3.101 6.998 1.00 87.62 283 ALA A O 1
ATOM 2078 N N . GLY A 1 284 ? 21.919 -2.753 8.450 1.00 87.50 284 GLY A N 1
ATOM 2079 C CA . GLY A 1 284 ? 22.381 -1.454 8.941 1.00 87.50 284 GLY A CA 1
ATOM 2080 C C . GLY A 1 284 ? 21.516 -0.259 8.552 1.00 87.50 284 GLY A C 1
ATOM 2081 O O . GLY A 1 284 ? 21.675 0.783 9.180 1.00 87.50 284 GLY A O 1
ATOM 2082 N N . LEU A 1 285 ? 20.588 -0.409 7.600 1.00 87.12 285 LEU A N 1
ATOM 2083 C CA . LEU A 1 285 ? 19.709 0.685 7.174 1.00 87.12 285 LEU A CA 1
ATOM 2084 C C . LEU A 1 285 ? 18.724 1.064 8.286 1.00 87.12 285 LEU A C 1
ATOM 2086 O O . LEU A 1 285 ? 18.281 0.221 9.075 1.00 87.12 285 LEU A O 1
ATOM 2090 N N . ASP A 1 286 ? 18.341 2.333 8.339 1.00 86.44 286 ASP A N 1
ATOM 2091 C CA . ASP A 1 286 ? 17.209 2.748 9.152 1.00 86.44 286 ASP A CA 1
ATOM 2092 C C . ASP A 1 286 ? 15.861 2.345 8.510 1.00 86.44 286 ASP A C 1
ATOM 2094 O O . ASP A 1 286 ? 15.781 1.690 7.467 1.00 86.44 286 ASP A O 1
ATOM 2098 N N . THR A 1 287 ? 14.751 2.675 9.178 1.00 82.06 287 THR A N 1
ATOM 2099 C CA . THR A 1 287 ? 13.412 2.304 8.689 1.00 82.06 287 THR A CA 1
ATOM 2100 C C . THR A 1 287 ? 13.020 3.025 7.395 1.00 82.06 287 THR A C 1
ATOM 2102 O O . THR A 1 287 ? 12.313 2.439 6.576 1.00 82.06 287 THR A O 1
ATOM 2105 N N . LEU A 1 288 ? 13.414 4.289 7.230 1.00 83.62 288 LEU A N 1
ATOM 2106 C CA . LEU A 1 288 ? 13.115 5.080 6.040 1.00 83.62 288 LEU A CA 1
ATOM 2107 C C . LEU A 1 288 ? 13.989 4.617 4.873 1.00 83.62 288 LEU A C 1
ATOM 2109 O O . LEU A 1 288 ? 13.452 4.260 3.827 1.00 83.62 288 LEU A O 1
ATOM 2113 N N . GLU A 1 289 ? 15.297 4.518 5.099 1.00 89.06 289 GLU A N 1
ATOM 2114 C CA . GLU A 1 289 ? 16.277 4.057 4.117 1.00 89.06 289 GLU A CA 1
ATOM 2115 C C . GLU A 1 289 ? 15.915 2.669 3.579 1.00 89.06 289 GLU A C 1
ATOM 2117 O O . GLU A 1 289 ? 15.998 2.426 2.378 1.00 89.06 289 GLU A O 1
ATOM 2122 N N . ALA A 1 290 ? 15.462 1.749 4.440 1.00 91.38 290 ALA A N 1
ATOM 2123 C CA . ALA A 1 290 ? 15.048 0.414 4.014 1.00 91.38 290 ALA A CA 1
ATOM 2124 C C . ALA A 1 290 ? 13.823 0.432 3.081 1.00 91.38 290 ALA A C 1
ATOM 2126 O O . ALA A 1 290 ? 13.770 -0.348 2.131 1.00 91.38 290 ALA A O 1
ATOM 2127 N N . ASN A 1 291 ? 12.847 1.313 3.324 1.00 91.56 291 ASN A N 1
ATOM 2128 C CA . ASN A 1 291 ? 11.678 1.453 2.451 1.00 91.56 291 ASN A CA 1
ATOM 2129 C C . ASN A 1 291 ? 12.055 2.104 1.116 1.00 91.56 291 ASN A C 1
ATOM 2131 O O . ASN A 1 291 ? 11.645 1.619 0.060 1.00 91.56 291 ASN A O 1
ATOM 2135 N N . GLU A 1 292 ? 12.879 3.153 1.155 1.00 91.94 292 GLU A N 1
ATOM 2136 C CA . GLU A 1 292 ? 13.389 3.829 -0.040 1.00 91.94 292 GLU A CA 1
ATOM 2137 C C . GLU A 1 292 ? 14.242 2.884 -0.892 1.00 91.94 292 GLU A C 1
ATOM 2139 O O . GLU A 1 292 ? 14.096 2.840 -2.115 1.00 91.94 292 GLU A O 1
ATOM 2144 N N . ALA A 1 293 ? 15.050 2.040 -0.246 1.00 93.94 293 ALA A N 1
ATOM 2145 C CA . ALA A 1 293 ? 15.811 0.981 -0.893 1.00 93.94 293 ALA A CA 1
ATOM 2146 C C . ALA A 1 293 ? 14.922 -0.105 -1.515 1.00 93.94 293 ALA A C 1
ATOM 2148 O O . ALA A 1 293 ? 15.364 -0.775 -2.436 1.00 93.94 293 ALA A O 1
ATOM 2149 N N . LEU A 1 294 ? 13.673 -0.280 -1.091 1.00 95.38 294 LEU A N 1
ATOM 2150 C CA . LEU A 1 294 ? 12.707 -1.130 -1.797 1.00 95.38 294 LEU A CA 1
ATOM 2151 C C . LEU A 1 294 ? 11.886 -0.354 -2.838 1.00 95.38 294 LEU A C 1
ATOM 2153 O O . LEU A 1 294 ? 11.117 -0.953 -3.582 1.00 95.38 294 LEU A O 1
ATOM 2157 N N . GLY A 1 295 ? 12.057 0.967 -2.910 1.00 94.31 295 GLY A N 1
ATOM 2158 C CA . GLY A 1 295 ? 11.366 1.856 -3.836 1.00 94.31 295 GLY A CA 1
ATOM 2159 C C . GLY A 1 295 ? 9.995 2.348 -3.370 1.00 94.31 295 GLY A C 1
ATOM 2160 O O . GLY A 1 295 ? 9.320 3.022 -4.152 1.00 94.31 295 GLY A O 1
ATOM 2161 N N . PHE A 1 296 ? 9.587 2.042 -2.137 1.00 94.56 296 PHE A N 1
ATOM 2162 C CA . PHE A 1 296 ? 8.327 2.502 -1.545 1.00 94.56 296 PHE A CA 1
ATOM 2163 C C . PHE A 1 296 ? 8.440 3.919 -0.989 1.00 94.56 296 PHE A C 1
ATOM 2165 O O . PHE A 1 296 ? 9.539 4.397 -0.700 1.00 94.56 296 PHE A O 1
ATOM 2172 N N . ASP A 1 297 ? 7.297 4.580 -0.820 1.00 88.44 297 ASP A N 1
ATOM 2173 C CA . ASP A 1 297 ? 7.226 5.831 -0.071 1.00 88.44 297 ASP A CA 1
ATOM 2174 C C . ASP A 1 297 ? 7.290 5.565 1.448 1.00 88.44 297 ASP A C 1
ATOM 2176 O O . ASP A 1 297 ? 7.176 4.432 1.927 1.00 88.44 297 ASP A O 1
ATOM 2180 N N . ALA A 1 298 ? 7.509 6.615 2.246 1.00 76.88 298 ALA A N 1
ATOM 2181 C CA . ALA A 1 298 ? 7.658 6.480 3.700 1.00 76.88 298 ALA A CA 1
ATOM 2182 C C . ALA A 1 298 ? 6.394 5.924 4.399 1.00 76.88 298 ALA A C 1
ATOM 2184 O O . ALA A 1 298 ? 6.485 5.329 5.488 1.00 76.88 298 ALA A O 1
ATOM 2185 N N . ASP A 1 299 ? 5.226 6.139 3.787 1.00 78.62 299 ASP A N 1
ATOM 2186 C CA . ASP A 1 299 ? 3.923 5.648 4.225 1.00 78.62 299 ASP A CA 1
ATOM 2187 C C . ASP A 1 299 ? 2.966 5.498 3.029 1.00 78.62 299 ASP A C 1
ATOM 2189 O O . ASP A 1 299 ? 2.668 6.475 2.348 1.00 78.62 299 ASP A O 1
ATOM 2193 N N . GLU A 1 300 ? 2.476 4.281 2.784 1.00 79.62 300 GLU A N 1
ATOM 2194 C CA . GLU A 1 300 ? 1.582 3.947 1.661 1.00 79.62 300 GLU A CA 1
ATOM 2195 C C . GLU A 1 300 ? 0.130 3.729 2.130 1.00 79.62 300 GLU A C 1
ATOM 2197 O O . GLU A 1 300 ? -0.712 3.234 1.376 1.00 79.62 300 GLU A O 1
ATOM 2202 N N . ARG A 1 301 ? -0.175 4.047 3.394 1.00 80.81 301 ARG A N 1
ATOM 2203 C CA . ARG A 1 301 ? -1.464 3.751 4.035 1.00 80.81 301 ARG A CA 1
ATOM 2204 C C . ARG A 1 301 ? -2.590 4.689 3.623 1.00 80.81 301 ARG A C 1
ATOM 2206 O O . ARG A 1 301 ? -2.387 5.859 3.308 1.00 80.81 301 ARG A O 1
ATOM 2213 N N . GLU A 1 302 ? -3.814 4.186 3.763 1.00 79.62 302 GLU A N 1
ATOM 2214 C CA . GLU A 1 302 ? -5.045 4.927 3.481 1.00 79.62 302 GLU A CA 1
ATOM 2215 C C . GLU A 1 302 ? -5.916 5.065 4.727 1.00 79.62 302 GLU A C 1
ATOM 2217 O O . GLU A 1 302 ? -6.284 4.082 5.371 1.00 79.62 302 GLU A O 1
ATOM 2222 N N . PHE A 1 303 ? -6.295 6.303 5.054 1.00 85.19 303 PHE A N 1
ATOM 2223 C CA . PHE A 1 303 ? -7.145 6.598 6.215 1.00 85.19 303 PHE A CA 1
ATOM 2224 C C . PHE A 1 303 ? -8.566 7.042 5.841 1.00 85.19 303 PHE A C 1
ATOM 2226 O O . PHE A 1 303 ? -9.431 7.103 6.713 1.00 85.19 303 PHE A O 1
ATOM 2233 N N . ALA A 1 304 ? -8.844 7.286 4.554 1.00 88.12 304 ALA A N 1
ATOM 2234 C CA . ALA A 1 304 ? -10.182 7.646 4.078 1.00 88.12 304 ALA A CA 1
ATOM 2235 C C . ALA A 1 304 ? -11.215 6.546 4.383 1.00 88.12 304 ALA A C 1
ATOM 2237 O O . ALA A 1 304 ? -12.326 6.843 4.816 1.00 88.12 304 ALA A O 1
ATOM 2238 N N . ILE A 1 305 ? -10.814 5.279 4.236 1.00 90.75 305 ILE A N 1
ATOM 2239 C CA . ILE A 1 305 ? -11.624 4.107 4.587 1.00 90.75 305 ILE A CA 1
ATOM 2240 C C . ILE A 1 305 ? -12.021 4.123 6.066 1.00 90.75 305 ILE A C 1
ATOM 2242 O O . ILE A 1 305 ? -13.198 3.969 6.384 1.00 90.75 305 ILE A O 1
ATOM 2246 N N . ALA A 1 306 ? -11.075 4.389 6.970 1.00 93.44 306 ALA A N 1
ATOM 2247 C CA . ALA A 1 306 ? -11.379 4.467 8.395 1.00 93.44 306 ALA A CA 1
ATOM 2248 C C . ALA A 1 306 ? -12.384 5.576 8.715 1.00 93.44 306 ALA A C 1
ATOM 2250 O O . ALA A 1 306 ? -13.315 5.349 9.477 1.00 93.44 306 ALA A O 1
ATOM 2251 N N . ALA A 1 307 ? -12.237 6.758 8.114 1.00 93.75 307 ALA A N 1
ATOM 2252 C CA . ALA A 1 307 ? -13.192 7.845 8.318 1.00 93.75 307 ALA A CA 1
ATOM 2253 C C . ALA A 1 307 ? -14.612 7.474 7.861 1.00 93.75 307 ALA A C 1
ATOM 2255 O O . ALA A 1 307 ? -15.586 7.901 8.477 1.00 93.75 307 ALA A O 1
ATOM 2256 N N . LEU A 1 308 ? -14.738 6.676 6.798 1.00 93.75 308 LEU A N 1
ATOM 2257 C CA . LEU A 1 308 ? -16.028 6.180 6.321 1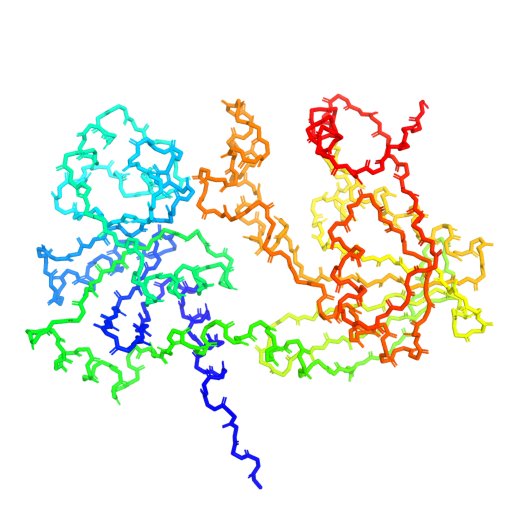.00 93.75 308 LEU A CA 1
ATOM 2258 C C . LEU A 1 308 ? -16.608 5.101 7.240 1.00 93.75 308 LEU A C 1
ATOM 2260 O O . LEU A 1 308 ? -17.800 5.151 7.520 1.00 93.75 308 LEU A O 1
ATOM 2264 N N . MET A 1 309 ? -15.782 4.192 7.771 1.00 96.12 309 MET A N 1
ATOM 2265 C CA . MET A 1 309 ? -16.205 3.230 8.801 1.00 96.12 309 MET A CA 1
ATOM 2266 C C . MET A 1 309 ? -16.708 3.951 10.061 1.00 96.12 309 MET A C 1
ATOM 2268 O O . MET A 1 309 ? -17.772 3.630 10.577 1.00 96.12 309 MET A O 1
ATOM 2272 N N . ILE A 1 310 ? -15.980 4.973 10.525 1.00 96.75 310 ILE A N 1
ATOM 2273 C CA . ILE A 1 310 ? -16.353 5.797 11.686 1.00 96.75 310 ILE A CA 1
ATOM 2274 C C . ILE A 1 310 ? -17.701 6.497 11.443 1.00 96.75 310 ILE A C 1
ATOM 2276 O O . ILE A 1 310 ? -18.584 6.434 12.297 1.00 96.75 310 ILE A O 1
ATOM 2280 N N . ARG A 1 311 ? -17.900 7.096 10.259 1.00 95.06 311 ARG A N 1
ATOM 2281 C CA . ARG A 1 311 ? -19.178 7.724 9.880 1.00 95.06 311 ARG A CA 1
ATOM 2282 C C . ARG A 1 311 ? -20.329 6.729 9.796 1.00 95.06 311 ARG A C 1
ATOM 2284 O O . ARG A 1 311 ? -21.421 7.037 10.259 1.00 95.06 311 ARG A O 1
ATOM 2291 N N . ASP A 1 312 ? -20.097 5.553 9.220 1.00 96.25 312 ASP A N 1
ATOM 2292 C CA . ASP A 1 312 ? -21.103 4.490 9.123 1.00 96.25 312 ASP A CA 1
ATOM 2293 C C . ASP A 1 312 ? -21.547 3.982 10.505 1.00 96.25 312 ASP A C 1
ATOM 2295 O O . ASP A 1 312 ? -22.705 3.616 10.695 1.00 96.25 312 ASP A O 1
ATOM 2299 N N . LEU A 1 313 ? -20.656 4.024 11.498 1.00 96.88 313 LEU A N 1
ATOM 2300 C CA . LEU A 1 313 ? -20.978 3.747 12.901 1.00 96.88 313 LEU A CA 1
ATOM 2301 C C . LEU A 1 313 ? -21.700 4.911 13.608 1.00 96.88 313 LEU A C 1
ATOM 2303 O O . LEU A 1 313 ? -21.961 4.819 14.804 1.00 96.88 313 LEU A O 1
ATOM 2307 N N . GLY A 1 314 ? -22.029 5.994 12.897 1.00 95.62 314 GLY A N 1
ATOM 2308 C CA . GLY A 1 314 ? -22.735 7.157 13.439 1.00 95.62 314 GLY A CA 1
ATOM 2309 C C . GLY A 1 314 ? -21.844 8.138 14.204 1.00 95.62 314 GLY A C 1
ATOM 2310 O O . GLY A 1 314 ? -22.356 9.018 14.893 1.00 95.62 314 GLY A O 1
ATOM 2311 N N . LEU A 1 315 ? -20.518 8.012 14.099 1.00 96.62 315 LEU A N 1
ATOM 2312 C CA . LEU A 1 315 ? -19.574 8.827 14.860 1.00 96.62 315 LEU A CA 1
ATOM 2313 C C . LEU A 1 315 ? -19.062 9.995 14.004 1.00 96.62 315 LEU A C 1
ATOM 2315 O O . LEU A 1 315 ? -18.427 9.794 12.971 1.00 96.62 315 LEU A O 1
ATOM 2319 N N . GLY A 1 316 ? -19.324 11.229 14.440 1.00 93.56 316 GLY A N 1
ATOM 2320 C CA . GLY A 1 316 ? -18.806 12.454 13.804 1.00 93.56 316 GLY A CA 1
ATOM 2321 C C . GLY A 1 316 ? -17.698 13.154 14.595 1.00 93.56 316 GLY A C 1
ATOM 2322 O O . GLY A 1 316 ? -16.963 13.968 14.038 1.00 93.56 316 GLY A O 1
ATOM 2323 N N . ARG A 1 317 ? -17.570 12.819 15.883 1.00 96.88 317 ARG A N 1
ATOM 2324 C CA . ARG A 1 317 ? -16.694 13.464 16.863 1.00 96.88 317 ARG A CA 1
ATOM 2325 C C . ARG A 1 317 ? -16.019 1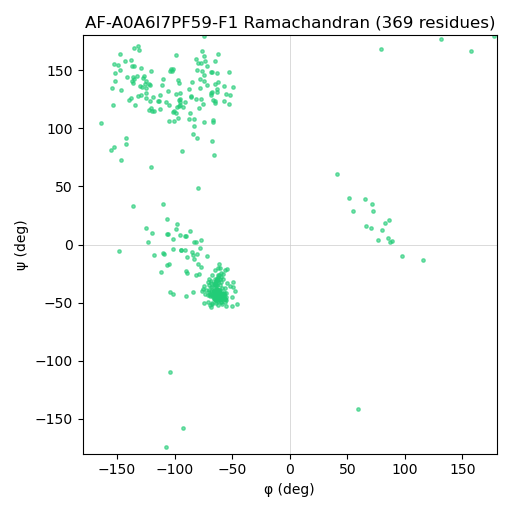2.403 17.721 1.00 96.88 317 ARG A C 1
ATOM 2327 O O . ARG A 1 317 ? -16.711 11.553 18.269 1.00 96.88 317 ARG A O 1
ATOM 2334 N N . ILE A 1 318 ? -14.689 12.415 17.812 1.00 97.81 318 ILE A N 1
ATOM 2335 C CA . ILE A 1 318 ? -13.915 11.321 18.424 1.00 97.81 318 ILE A CA 1
ATOM 2336 C C . ILE A 1 318 ? -12.698 11.819 19.210 1.00 97.81 318 ILE A C 1
ATOM 2338 O O . ILE A 1 318 ? -12.129 12.872 18.915 1.00 97.81 318 ILE A O 1
ATOM 2342 N N . ARG A 1 319 ? -12.224 10.987 20.140 1.00 97.69 319 ARG A N 1
ATOM 2343 C CA . ARG A 1 319 ? -10.884 11.080 20.735 1.00 97.69 319 ARG A CA 1
ATOM 2344 C C . ARG A 1 319 ? -9.984 10.040 20.073 1.00 97.69 319 ARG A C 1
ATOM 2346 O O . ARG A 1 319 ? -10.232 8.840 20.184 1.00 97.69 319 ARG A O 1
ATOM 2353 N N . LEU A 1 320 ? -8.964 10.476 19.337 1.00 97.12 320 LEU A N 1
ATOM 2354 C CA . LEU A 1 320 ? -8.173 9.593 18.480 1.00 97.12 320 LEU A CA 1
ATOM 2355 C C . LEU A 1 320 ? -6.933 9.057 19.207 1.00 97.12 320 LEU A C 1
ATOM 2357 O O . LEU A 1 320 ? -6.024 9.815 19.544 1.00 97.12 320 LEU A O 1
ATOM 2361 N N . MET A 1 321 ? -6.855 7.736 19.370 1.00 96.50 321 MET A N 1
ATOM 2362 C CA . MET A 1 321 ? -5.720 7.030 19.971 1.00 96.50 321 MET A CA 1
ATOM 2363 C C . MET A 1 321 ? -4.585 6.843 18.949 1.00 96.50 321 MET A C 1
ATOM 2365 O O . MET A 1 321 ? -4.559 5.871 18.178 1.00 96.50 321 MET A O 1
ATOM 2369 N N . THR A 1 322 ? -3.635 7.782 18.891 1.00 91.38 322 THR A N 1
ATOM 2370 C CA . THR A 1 322 ? -2.542 7.742 17.908 1.00 91.38 322 THR A CA 1
ATOM 2371 C C . THR A 1 322 ? -1.266 8.469 18.332 1.00 91.38 322 THR A C 1
ATOM 2373 O O . THR A 1 322 ? -1.259 9.641 18.709 1.00 91.38 322 THR A O 1
ATOM 2376 N N . ASN A 1 323 ? -0.136 7.795 18.103 1.00 87.19 323 ASN A N 1
ATOM 2377 C CA . ASN A 1 323 ? 1.188 8.408 18.156 1.00 87.19 323 ASN A CA 1
ATOM 2378 C C . ASN A 1 323 ? 1.627 8.998 16.812 1.00 87.19 323 ASN A C 1
ATOM 2380 O O . ASN A 1 323 ? 2.594 9.741 16.815 1.00 87.19 323 ASN A O 1
ATOM 2384 N N . ASN A 1 324 ? 0.929 8.742 15.698 1.00 85.38 324 ASN A N 1
ATOM 2385 C CA . ASN A 1 324 ? 1.235 9.338 14.390 1.00 85.38 324 ASN A CA 1
ATOM 2386 C C . ASN A 1 324 ? 0.356 10.586 14.144 1.00 85.38 324 ASN A C 1
ATOM 2388 O O . ASN A 1 324 ? -0.868 10.414 14.097 1.00 85.38 324 ASN A O 1
ATOM 2392 N N . PRO A 1 325 ? 0.928 11.795 13.960 1.00 83.81 325 PRO A N 1
ATOM 2393 C CA . PRO A 1 325 ? 0.160 12.993 13.612 1.00 83.81 325 PRO A CA 1
ATOM 2394 C C . PRO A 1 325 ? -0.530 12.895 12.241 1.00 83.81 325 PRO A C 1
ATOM 2396 O O . PRO A 1 325 ? -1.643 13.382 12.093 1.00 83.81 325 PRO A O 1
ATOM 2399 N N . GLU A 1 326 ? 0.040 12.175 11.271 1.00 83.69 326 GLU A N 1
ATOM 2400 C CA . GLU A 1 326 ? -0.536 12.046 9.919 1.00 83.69 326 GLU A CA 1
ATOM 2401 C C . GLU A 1 326 ? -1.908 11.347 9.936 1.00 83.69 326 GLU A C 1
ATOM 2403 O O . GLU A 1 326 ? -2.777 11.637 9.114 1.00 83.69 326 GLU A O 1
ATOM 2408 N N . LYS A 1 327 ? -2.138 10.452 10.912 1.00 83.94 327 LYS A N 1
ATOM 2409 C CA . LYS A 1 327 ? -3.448 9.813 11.123 1.00 83.94 327 LYS A CA 1
ATOM 2410 C C . LYS A 1 327 ? -4.521 10.831 11.513 1.00 83.94 327 LYS A C 1
ATOM 2412 O O . LYS A 1 327 ? -5.676 10.649 11.145 1.00 83.94 327 LYS A O 1
ATOM 2417 N N . ILE A 1 328 ? -4.151 11.876 12.252 1.00 88.00 328 ILE A N 1
ATOM 2418 C CA . ILE A 1 328 ? -5.073 12.942 12.663 1.00 88.00 328 ILE A CA 1
ATOM 2419 C C . ILE A 1 328 ? -5.455 13.752 11.432 1.00 88.00 328 ILE A C 1
ATOM 2421 O O . ILE A 1 328 ? -6.639 13.873 11.131 1.00 88.00 328 ILE A O 1
ATOM 2425 N N . ASP A 1 329 ? -4.457 14.212 10.674 1.00 86.44 329 ASP A N 1
ATOM 2426 C CA . ASP A 1 329 ? -4.676 15.004 9.462 1.00 86.44 329 ASP A CA 1
ATOM 2427 C C . ASP A 1 329 ? -5.557 14.260 8.454 1.00 86.44 329 ASP A C 1
ATOM 2429 O O . ASP A 1 329 ? -6.470 14.848 7.876 1.00 86.44 329 ASP A O 1
ATOM 2433 N N . GLY A 1 330 ? -5.315 12.958 8.257 1.00 85.12 330 GLY A N 1
ATOM 2434 C CA . GLY A 1 330 ? -6.113 12.123 7.360 1.00 85.12 330 GLY A CA 1
ATOM 2435 C C . GLY A 1 330 ? -7.585 12.021 7.772 1.00 85.12 330 GLY A C 1
ATOM 2436 O O . GLY A 1 330 ? -8.467 12.109 6.920 1.00 85.12 330 GLY A O 1
ATOM 2437 N N . ILE A 1 331 ? -7.859 11.880 9.071 1.00 91.06 331 ILE A N 1
ATOM 2438 C CA . ILE A 1 331 ? -9.220 11.782 9.617 1.00 91.06 331 ILE A CA 1
ATOM 2439 C C . ILE A 1 331 ? -9.942 13.135 9.594 1.00 91.06 331 ILE A C 1
ATOM 2441 O O . ILE A 1 331 ? -11.094 13.200 9.161 1.00 91.06 331 ILE A O 1
ATOM 2445 N N . VAL A 1 332 ? -9.257 14.220 9.968 1.00 90.62 332 VAL A N 1
ATOM 2446 C CA . VAL A 1 332 ? -9.811 15.585 9.940 1.00 90.62 332 VAL A CA 1
ATOM 2447 C C . VAL A 1 332 ? -10.143 16.011 8.510 1.00 90.62 332 VAL A C 1
ATOM 2449 O O . VAL A 1 332 ? -11.249 16.482 8.250 1.00 90.62 332 VAL A O 1
ATOM 2452 N N . LYS A 1 333 ? -9.241 15.775 7.545 1.00 87.94 333 LYS A N 1
ATOM 2453 C CA . LYS A 1 333 ? -9.504 16.034 6.114 1.00 87.94 333 LYS A CA 1
ATOM 2454 C C . LYS A 1 333 ? -10.687 15.230 5.580 1.00 87.94 333 LYS A C 1
ATOM 2456 O O . LYS A 1 333 ? -11.354 15.666 4.647 1.00 87.94 333 LYS A O 1
ATOM 2461 N N . ALA A 1 334 ? -10.956 14.070 6.172 1.00 85.69 334 ALA A N 1
ATOM 2462 C CA . ALA A 1 334 ? -12.098 13.236 5.842 1.00 85.69 334 ALA A CA 1
ATOM 2463 C C . ALA A 1 334 ? -13.377 13.615 6.620 1.00 85.69 334 ALA A C 1
ATOM 2465 O O . ALA A 1 334 ? -14.350 12.864 6.564 1.00 85.69 334 ALA A O 1
ATOM 2466 N N . GLY A 1 335 ? -13.408 14.758 7.313 1.00 89.06 335 GLY A N 1
ATOM 2467 C CA . GLY A 1 335 ? -14.622 15.337 7.896 1.00 89.06 335 GLY A CA 1
ATOM 2468 C C . GLY A 1 335 ? -15.041 14.770 9.254 1.00 89.06 335 GLY A C 1
ATOM 2469 O O . GLY A 1 335 ? -16.200 14.920 9.626 1.00 89.06 335 GLY A O 1
ATOM 2470 N N . ILE A 1 336 ? -14.135 14.113 9.981 1.00 94.50 336 ILE A N 1
ATOM 2471 C CA . ILE A 1 336 ? -14.357 13.694 11.371 1.00 94.50 336 ILE A CA 1
ATOM 2472 C C . ILE A 1 336 ? -13.694 14.705 12.313 1.00 94.50 336 ILE A C 1
ATOM 2474 O O . ILE A 1 336 ? -12.510 15.012 12.166 1.00 94.50 336 ILE A O 1
ATOM 2478 N N . GLU A 1 337 ? -14.431 15.192 13.310 1.00 96.25 337 GLU A N 1
ATOM 2479 C CA . GLU A 1 337 ? -13.883 16.060 14.353 1.00 96.25 337 GLU A CA 1
ATOM 2480 C C . GLU A 1 337 ? -13.043 15.233 15.339 1.00 96.25 337 GLU A C 1
ATOM 2482 O O . GLU A 1 337 ? -13.547 14.316 15.991 1.00 96.25 337 GLU A O 1
ATOM 2487 N N . VAL A 1 338 ? -11.758 15.569 15.476 1.00 96.94 338 VAL A N 1
ATOM 2488 C CA . VAL A 1 338 ? -10.865 14.976 16.483 1.00 96.94 338 VAL A CA 1
ATOM 2489 C C . VAL A 1 338 ? -10.735 15.953 17.649 1.00 96.94 338 VAL A C 1
ATOM 2491 O O . VAL A 1 338 ? -10.058 16.971 17.530 1.00 96.94 338 VAL A O 1
ATOM 2494 N N . THR A 1 339 ? -11.380 15.650 18.776 1.00 96.75 339 THR A N 1
ATOM 2495 C CA . THR A 1 339 ? -11.410 16.535 19.958 1.00 96.75 339 THR A CA 1
ATOM 2496 C C . THR A 1 339 ? -10.166 16.416 20.819 1.00 96.75 339 THR A C 1
ATOM 2498 O O . THR A 1 339 ? -9.818 17.334 21.554 1.00 96.75 339 THR A O 1
ATOM 2501 N N . GLU A 1 340 ? -9.521 15.256 20.766 1.00 95.88 340 GLU A N 1
ATOM 2502 C CA . GLU A 1 340 ? -8.370 14.928 21.590 1.00 95.88 340 GLU A CA 1
ATOM 2503 C C . GLU A 1 340 ? -7.493 13.919 20.854 1.00 95.88 340 GLU A C 1
ATOM 2505 O O . GLU A 1 340 ? -7.993 12.986 20.218 1.00 95.88 340 GLU A O 1
ATOM 2510 N N . ARG A 1 341 ? -6.177 14.087 20.972 1.00 94.75 341 ARG A N 1
ATOM 2511 C CA . ARG A 1 341 ? -5.200 13.068 20.599 1.00 94.75 341 ARG A CA 1
ATOM 2512 C C . ARG A 1 341 ? -4.769 12.330 21.859 1.00 94.75 341 ARG A C 1
ATOM 2514 O O . ARG A 1 341 ? -4.064 12.895 22.688 1.00 94.75 341 ARG A O 1
ATOM 2521 N N . VAL A 1 342 ? -5.123 11.056 21.947 1.00 94.44 342 VAL A N 1
ATOM 2522 C CA . VAL A 1 342 ? -4.748 10.182 23.061 1.00 94.44 342 VAL A CA 1
ATOM 2523 C C . VAL A 1 342 ? -3.494 9.400 22.666 1.00 94.44 342 VAL A C 1
ATOM 2525 O O . VAL A 1 342 ? -3.478 8.692 21.655 1.00 94.44 342 VAL A O 1
ATOM 2528 N N . GLY A 1 343 ? -2.410 9.569 23.422 1.00 91.00 343 GLY A N 1
ATOM 2529 C CA . GLY A 1 343 ? -1.164 8.831 23.207 1.00 91.00 343 GLY A CA 1
ATOM 2530 C C . GLY A 1 343 ? -1.291 7.365 23.616 1.00 91.00 343 GLY A C 1
ATOM 2531 O O . GLY A 1 343 ? -2.092 7.018 24.479 1.00 91.00 343 GLY A O 1
ATOM 2532 N N . LEU A 1 344 ? -0.483 6.504 23.003 1.00 86.62 344 LEU A N 1
ATOM 2533 C CA . LEU A 1 344 ? -0.324 5.113 23.425 1.00 86.62 344 LEU A CA 1
ATOM 2534 C C . LEU A 1 344 ? 1.104 4.926 23.916 1.00 86.62 344 LEU A C 1
ATOM 2536 O O . LEU A 1 344 ? 2.045 5.209 23.170 1.00 86.62 344 LEU A O 1
ATOM 2540 N N . ALA A 1 345 ? 1.264 4.473 25.154 1.00 82.50 345 ALA A N 1
ATOM 2541 C CA . ALA A 1 345 ? 2.583 4.131 25.649 1.00 82.50 345 ALA A CA 1
ATOM 2542 C C . ALA A 1 345 ? 3.124 2.897 24.916 1.00 82.50 345 ALA A C 1
ATOM 2544 O O . ALA A 1 345 ? 2.352 2.051 24.468 1.00 82.50 345 ALA A O 1
ATOM 2545 N N . ALA A 1 346 ? 4.441 2.842 24.754 1.00 79.31 346 ALA A N 1
ATOM 2546 C CA . ALA A 1 346 ? 5.134 1.669 24.242 1.00 79.31 346 ALA A CA 1
ATOM 2547 C C . ALA A 1 346 ? 6.147 1.197 25.282 1.00 79.31 346 ALA A C 1
ATOM 2549 O O . ALA A 1 346 ? 6.879 2.025 25.838 1.00 79.31 346 ALA A O 1
ATOM 2550 N N . THR A 1 347 ? 6.231 -0.109 25.508 1.00 83.88 347 THR A N 1
ATOM 2551 C CA . THR A 1 347 ? 7.298 -0.692 26.320 1.00 83.88 347 THR A CA 1
ATOM 2552 C C . THR A 1 347 ? 8.567 -0.857 25.483 1.00 83.88 347 THR A C 1
ATOM 2554 O O . THR A 1 347 ? 8.569 -1.482 24.415 1.00 83.88 347 THR A O 1
ATOM 2557 N N . LEU A 1 348 ? 9.674 -0.283 25.964 1.00 85.38 348 LEU A N 1
ATOM 2558 C CA . LEU A 1 348 ? 10.991 -0.479 25.359 1.00 85.38 348 LEU A CA 1
ATOM 2559 C C . LEU A 1 348 ? 11.530 -1.872 25.693 1.00 85.38 348 LEU A C 1
ATOM 2561 O O . LEU A 1 348 ? 11.392 -2.366 26.808 1.00 85.38 348 LEU A O 1
ATOM 2565 N N . ASN A 1 349 ? 12.173 -2.496 24.715 1.00 86.94 349 ASN A N 1
ATOM 2566 C CA . ASN A 1 349 ? 12.949 -3.714 24.879 1.00 86.94 349 ASN A CA 1
ATOM 2567 C C . ASN A 1 349 ? 14.131 -3.717 23.886 1.00 86.94 349 ASN A C 1
ATOM 2569 O O . ASN A 1 349 ? 14.079 -3.003 22.875 1.00 86.94 349 ASN A O 1
ATOM 2573 N N . PRO A 1 350 ? 15.149 -4.578 24.081 1.00 88.00 350 PRO A N 1
ATOM 2574 C CA . PRO A 1 350 ? 16.353 -4.576 23.242 1.00 88.00 350 PRO A CA 1
ATOM 2575 C C . PRO A 1 350 ? 16.100 -4.752 21.732 1.00 88.00 350 PRO A C 1
ATOM 2577 O O . PRO A 1 350 ? 16.938 -4.385 20.909 1.00 88.00 350 PRO A O 1
ATOM 2580 N N . HIS A 1 351 ? 14.952 -5.314 21.336 1.00 86.25 351 HIS A N 1
ATOM 2581 C CA . HIS A 1 351 ? 14.587 -5.536 19.937 1.00 86.25 351 HIS A CA 1
ATOM 2582 C C . HIS A 1 351 ? 13.835 -4.366 19.289 1.00 86.25 351 HIS A C 1
ATOM 2584 O O . HIS A 1 351 ? 13.879 -4.252 18.061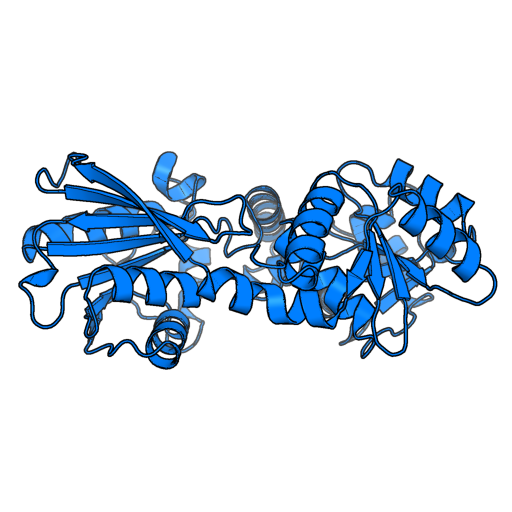 1.00 86.25 351 HIS A O 1
ATOM 2590 N N . ASN A 1 352 ? 13.143 -3.515 20.058 1.00 84.75 352 ASN A N 1
ATOM 2591 C CA . ASN A 1 352 ? 12.361 -2.394 19.518 1.00 84.75 352 ASN A CA 1
ATOM 2592 C C . ASN A 1 352 ? 12.951 -1.008 19.812 1.00 84.75 352 ASN A C 1
ATOM 2594 O O . ASN A 1 352 ? 12.472 -0.039 19.225 1.00 84.75 352 ASN A O 1
ATOM 2598 N N . GLU A 1 353 ? 14.000 -0.896 20.631 1.00 83.62 353 GLU A N 1
ATOM 2599 C CA . GLU A 1 353 ? 14.640 0.381 20.980 1.00 83.62 353 GLU A CA 1
ATOM 2600 C C . GLU A 1 353 ? 14.969 1.232 19.749 1.00 83.62 353 GLU A C 1
ATOM 2602 O O . GLU A 1 353 ? 14.521 2.374 19.640 1.00 83.62 353 GLU A O 1
ATOM 2607 N N . ARG A 1 354 ? 15.676 0.658 18.765 1.00 79.69 354 ARG A N 1
ATOM 2608 C CA . ARG A 1 354 ? 16.026 1.360 17.514 1.00 79.69 354 ARG A CA 1
ATOM 2609 C C . ARG A 1 354 ? 14.790 1.789 16.727 1.00 79.69 354 ARG A C 1
ATOM 2611 O O . ARG A 1 354 ? 14.755 2.891 16.186 1.00 79.69 354 ARG A O 1
ATOM 2618 N N . TYR A 1 355 ? 13.777 0.927 16.663 1.00 78.75 355 TYR A N 1
ATOM 2619 C CA . TYR A 1 355 ? 12.533 1.202 15.945 1.00 78.75 355 TYR A CA 1
ATOM 2620 C C . TYR A 1 355 ? 11.745 2.345 16.599 1.00 78.75 355 TYR A C 1
ATOM 2622 O O . TYR A 1 355 ? 11.307 3.275 15.915 1.00 78.75 355 TYR A O 1
ATOM 2630 N N . ILE A 1 356 ? 11.592 2.306 17.924 1.00 80.06 356 ILE A N 1
ATOM 2631 C CA . ILE A 1 356 ? 10.891 3.337 18.688 1.00 80.06 356 ILE A CA 1
ATOM 2632 C C . ILE A 1 356 ? 11.675 4.649 18.629 1.00 80.06 356 ILE A C 1
ATOM 2634 O O . ILE A 1 356 ? 11.064 5.678 18.351 1.00 80.06 356 ILE A O 1
ATOM 2638 N N . ALA A 1 357 ? 13.004 4.622 18.771 1.00 79.94 357 ALA A N 1
ATOM 2639 C CA . ALA A 1 357 ? 13.861 5.801 18.646 1.00 79.94 357 ALA A CA 1
ATOM 2640 C C . ALA A 1 357 ? 13.751 6.462 17.260 1.00 79.94 35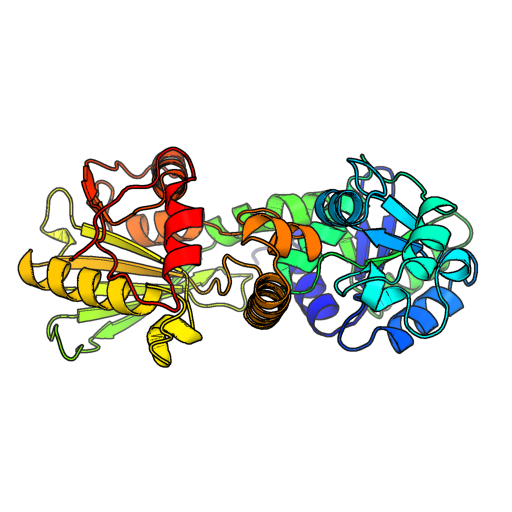7 ALA A C 1
ATOM 2642 O O . ALA A 1 357 ? 13.533 7.670 17.168 1.00 79.94 357 ALA A O 1
ATOM 2643 N N . ALA A 1 358 ? 13.807 5.679 16.175 1.00 76.56 358 ALA A N 1
ATOM 2644 C CA . ALA A 1 358 ? 13.637 6.195 14.814 1.00 76.56 358 ALA A CA 1
ATOM 2645 C C . ALA A 1 358 ? 12.239 6.798 14.587 1.00 76.56 358 ALA A C 1
ATOM 2647 O O . ALA A 1 358 ? 12.085 7.790 13.876 1.00 76.56 358 ALA A O 1
ATOM 2648 N N . ARG A 1 359 ? 11.201 6.221 15.206 1.00 75.56 359 ARG A N 1
ATOM 2649 C CA . ARG A 1 359 ? 9.836 6.766 15.171 1.00 75.56 359 ARG A CA 1
ATOM 2650 C C . ARG A 1 359 ? 9.714 8.053 15.990 1.00 75.56 359 ARG A C 1
ATOM 2652 O O . ARG A 1 359 ? 9.023 8.967 15.559 1.00 75.56 359 ARG A O 1
ATOM 2659 N N . VAL A 1 360 ? 10.381 8.118 17.140 1.00 73.81 360 VAL A N 1
ATOM 2660 C CA . VAL A 1 360 ? 10.412 9.270 18.052 1.00 73.81 360 VAL A CA 1
ATOM 2661 C C . VAL A 1 360 ? 11.118 10.469 17.425 1.00 73.81 360 VAL A C 1
ATOM 2663 O O . VAL A 1 360 ? 10.626 11.586 17.530 1.00 73.81 360 VAL A O 1
ATOM 2666 N N . ALA A 1 361 ? 12.216 10.237 16.702 1.00 71.88 361 ALA A N 1
ATOM 2667 C CA . ALA A 1 361 ? 12.948 11.288 15.999 1.00 71.88 361 ALA A CA 1
ATOM 2668 C C . ALA A 1 361 ? 12.105 12.006 14.922 1.00 71.88 361 ALA A C 1
ATOM 2670 O O . ALA A 1 361 ? 12.453 13.107 14.492 1.00 71.88 361 ALA A O 1
ATOM 2671 N N . LYS A 1 362 ? 10.978 11.421 14.487 1.00 69.88 362 LYS A N 1
ATOM 2672 C CA . LYS A 1 362 ? 10.058 12.065 13.544 1.00 69.88 362 LYS A CA 1
ATOM 2673 C C . LYS A 1 362 ? 9.203 13.118 14.249 1.00 69.88 362 LYS A C 1
ATOM 2675 O O . LYS A 1 362 ? 8.475 12.837 15.201 1.00 69.88 362 LYS A O 1
ATOM 2680 N N . LYS A 1 363 ? 9.243 14.345 13.723 1.00 61.84 363 LYS A N 1
ATOM 2681 C CA . LYS A 1 363 ? 8.528 15.510 14.263 1.00 61.84 363 LYS A CA 1
ATOM 2682 C C . LYS A 1 363 ? 7.033 15.217 14.474 1.00 61.84 363 LYS A C 1
ATOM 2684 O O . LYS A 1 363 ? 6.340 14.790 13.556 1.00 61.84 363 LYS A O 1
ATOM 2689 N N . GLY A 1 364 ? 6.532 15.497 15.678 1.00 61.94 364 GLY A N 1
ATOM 2690 C CA . GLY A 1 364 ? 5.102 15.441 16.009 1.00 61.94 364 GLY A CA 1
ATOM 2691 C C . GLY A 1 364 ? 4.571 14.073 16.452 1.00 61.94 364 GLY A C 1
ATOM 2692 O O . GLY A 1 364 ? 3.369 13.952 16.724 1.00 61.94 364 GLY A O 1
ATOM 2693 N N . TYR A 1 365 ? 5.419 13.045 16.552 1.00 72.00 365 TYR A N 1
ATOM 2694 C CA . TYR A 1 365 ? 5.040 11.782 17.185 1.00 72.00 365 TYR A CA 1
ATOM 2695 C C . TYR A 1 365 ? 4.932 11.954 18.709 1.00 72.00 365 TYR A C 1
ATOM 2697 O O . TYR A 1 365 ? 5.760 12.629 19.309 1.00 72.00 365 TYR A O 1
ATOM 2705 N N . LEU A 1 366 ? 3.896 11.380 19.336 1.00 67.88 366 LEU A N 1
ATOM 2706 C CA . LEU A 1 366 ? 3.781 11.391 20.802 1.00 67.88 366 LEU A CA 1
ATOM 2707 C C . LEU A 1 366 ? 4.742 10.372 21.417 1.00 67.88 366 LEU A C 1
ATOM 2709 O O . LEU A 1 366 ? 5.014 9.321 20.824 1.00 67.88 366 LEU A O 1
ATOM 2713 N N . HIS A 1 367 ? 5.217 10.688 22.619 1.00 63.56 367 HIS A N 1
ATOM 2714 C CA . HIS A 1 367 ? 6.090 9.834 23.412 1.00 63.56 367 HIS A CA 1
ATOM 2715 C C . HIS A 1 367 ? 5.420 9.559 24.754 1.00 63.56 367 HIS A C 1
ATOM 2717 O O . HIS A 1 367 ? 5.212 10.471 25.548 1.00 63.56 367 HIS A O 1
ATOM 2723 N N . ALA A 1 368 ? 5.093 8.298 24.995 1.00 59.00 368 ALA A N 1
ATOM 2724 C CA . ALA A 1 368 ? 4.868 7.766 26.326 1.00 59.00 368 ALA A CA 1
ATOM 2725 C C . ALA A 1 368 ? 5.631 6.439 26.364 1.00 59.00 368 ALA A C 1
ATOM 2727 O O . ALA A 1 368 ? 5.430 5.582 25.503 1.00 59.00 368 ALA A O 1
ATOM 2728 N N . VAL A 1 369 ? 6.584 6.317 27.279 1.00 53.53 369 VAL A N 1
ATOM 2729 C CA . VAL A 1 369 ? 7.326 5.076 27.508 1.00 53.53 369 VAL A CA 1
ATOM 2730 C C . VAL A 1 369 ? 6.936 4.614 28.897 1.00 53.53 369 VAL A C 1
ATOM 2732 O O . VAL A 1 369 ? 7.070 5.384 29.848 1.00 53.53 369 VAL A O 1
ATOM 2735 N N . ASN A 1 370 ? 6.422 3.392 29.001 1.00 53.91 370 ASN A N 1
ATOM 2736 C CA . ASN A 1 370 ? 6.273 2.749 30.300 1.00 53.91 370 ASN A CA 1
ATOM 2737 C C . ASN A 1 370 ? 7.660 2.223 30.686 1.00 53.91 370 ASN A C 1
ATOM 2739 O O . ASN A 1 370 ? 8.250 1.458 29.918 1.00 53.91 370 ASN A O 1
ATOM 2743 N N . GLY A 1 371 ? 8.199 2.748 31.790 1.00 39.47 371 GLY A N 1
ATOM 2744 C CA . GLY A 1 371 ? 9.519 2.396 32.318 1.00 39.47 371 GLY A CA 1
ATOM 2745 C C . GLY A 1 371 ? 9.570 1.021 32.959 1.00 39.47 371 GLY A C 1
ATOM 2746 O O . GLY A 1 371 ? 8.499 0.530 33.383 1.00 39.47 371 GLY A O 1
#

Nearest PDB structures (foldseek):
  2bz1-assembly1_A-2  TM=9.421E-01  e=8.836E-19  Escherichia coli
  2bz0-assembly1_A  TM=9.482E-01  e=1.155E-16  Escherichia coli
  4rl4-assembly1_A  TM=9.199E-01  e=8.802E-16  Helicobacter pylori 26695
  4i14-assembly1_A  TM=3.897E-01  e=7.560E-18  Mycobacterium tuberculosis H37Ra
  4i14-assembly1_B  TM=3.791E-01  e=6.103E-17  Mycobacterium tuberculosis H37Ra

pLDDT: mean 90.5, std 9.34, range [39.44, 98.62]

Radius of gyration: 22.33 Å; Cα contacts (8 Å, |Δi|>4): 777; chains: 1; bounding box: 58×32×66 Å